Protein AF-A0A8J6L241-F1 (afdb_monomer_lite)

InterPro domains:
  IPR004117 Olfactory receptor, insect [PF02949] (151-393)
  IPR004117 Olfactory receptor, insect [PTHR21137] (136-407)
  IPR027885 Uncharacterised protein family UPF0728 [PF15092] (3-84)

Foldseek 3Di:
DEKEKEFEFEDDPNDTDDDCQLVVQLVVVCVVVVYDYHYHYDHDYQKIWMDDPNDTQDIDGNVLRDGPDHCVPRVNSVVVVVSVVVVVVCVPPPVNPPPPPPDPPPPDDDPPPPCCPVVVPPDPDPCPPPVVVVVVDPADDLVLFDPVLSVVLVVVVVVVVVLLVVLLVLLLVLLVLLLDDDPCVCVQDPQLVCCVPPPVVCSVVSSNVVSNVSNVVSVLLQVLLVVLLVVLSSLLSSLSSLLRLLLCLCVVPPPPDLVVLLVDPVNQVSSVVSLLVSLVSLLSSLVVLVVVLVVSLLSLLVSVVVVVVVVVSLVVVVVVVPDDPSVCSSSVSSCVSNVSSLVSQQVSQASLQVSLVSSLVSLVPDPLVSHYPVSVVSSVVSNVSSVPRDFSDNAPPDGSYVVLVVVVVVVPVVSVVVSVVRSVVCVPDVPVVVVVVVVVVVVVVVVSVVVVVVVVVVVD

Organism: Tenebrio molitor (NCBI:txid7067)

Radius of gyration: 29.9 Å; chains: 1; bounding box: 72×61×90 Å

pLDDT: mean 84.8, std 17.0, range [32.44, 98.5]

Sequence (460 aa):
MSLKICFGPYEAHGAIRHKTQKLHGILTRLAELGYDVELVPTRRLNTLTVHMRDKLIYRCDLRYLQFNIDLDDDPVAQTLVKSVEETRAMFDDDQNVPKFGVHKRVLTTDTHDLLSDDVSLWYEIPGELISNIKNEVEMWTIDSAGEKVHRQIKNQATFMTIFAVVNFLISIVGGCLYLVPLSEDVDTFVAFYLFHNYFPNQEKYLSSIYRTTFLMLGYFMIVHGYQIIYYSEHGRYQSTLLKEHVANLDSCERQTNEEKLFYDDEYQKRIHLRLVFCVKRSVKFVELIERKNREITNLIGVFSICGCLLGIGIVLHLLSGNLTEGYCLRLALLSIGTAAVFSALFWSGQTVEDQSEEIVAALHALNWYNFDKNNKKIYLIMLTNAMQTHRVKFTENYSVNYDLGVQSLAGNPYTQAKFCKSSDRKFFNPLVRMRLSREVDRKRIQTVRKVEMKVSVLKQ

Secondary structure (DSSP, 8-state):
-EEEEEE--EEETTEEE---GGGHHHHHHHHHTT-EEEEEE-SSTTEEEEEETTEEEEEEETTSSPSS--GGG-HHHHHHHHHHHHHHHHHH-GGGS--------------TTSSHHHHTTS----THHHHHHHHH--PPPGGGS-HHHHHHHHHHHHHHHHHHHHHHHHHHHHHHHHHS--TTHHHH-HHHHHHHHH-TTTHHHHHHHHHHHHHHHHHHHHHHHHHHHHHHHHHHHHHHHHHHHHHTSSGGGTTS-HHHHTT-HHHHHHHHHHHHHHHHHHHHHHHHHHHHHHHHHHHHHHHHHHHHHHHHHHHHHHHT----HHHHHHHHHHHHHHHHHHHHHHHHHHHHHHHHHHHHHHHHTS-GGGS-HHHHHHHHHHHHHHTS----BSSSS-BSSHHHHHHHHTT-HHHHHHHHHHHHHHHT-HHHHHHHHHHHHHHHHHHHHHHHHHHHHTT-

Structure (mmCIF, N/CA/C/O backbone):
data_AF-A0A8J6L241-F1
#
_entry.id   AF-A0A8J6L241-F1
#
loop_
_atom_site.group_PDB
_atom_site.id
_atom_site.type_symbol
_atom_site.label_atom_id
_atom_site.label_alt_id
_atom_site.label_comp_id
_atom_site.label_asym_id
_atom_site.label_entity_id
_atom_site.label_seq_id
_atom_site.pdbx_PDB_ins_code
_atom_site.Cartn_x
_atom_site.Cartn_y
_atom_site.Cartn_z
_atom_site.occupancy
_atom_site.B_iso_or_equiv
_atom_site.auth_seq_id
_atom_site.auth_comp_id
_atom_site.auth_asym_id
_atom_site.auth_atom_id
_atom_site.pdbx_PDB_model_num
ATOM 1 N N . MET A 1 1 ? 16.408 2.689 45.309 1.00 91.19 1 MET A N 1
ATOM 2 C CA . MET A 1 1 ? 15.805 2.163 44.053 1.00 91.19 1 MET A CA 1
ATOM 3 C C . MET A 1 1 ? 16.243 3.073 42.914 1.00 91.19 1 MET A C 1
ATOM 5 O O . MET A 1 1 ? 16.246 4.278 43.137 1.00 91.19 1 MET A O 1
ATOM 9 N N . SER A 1 2 ? 16.649 2.547 41.752 1.00 96.50 2 SER A N 1
ATOM 10 C CA . SER A 1 2 ? 17.131 3.393 40.649 1.00 96.50 2 SER A CA 1
ATOM 11 C C . SER A 1 2 ? 15.985 3.920 39.777 1.00 96.50 2 SER A C 1
ATOM 13 O O . SER A 1 2 ? 15.072 3.183 39.388 1.00 96.50 2 SER A O 1
ATOM 15 N N . LEU A 1 3 ? 16.041 5.214 39.474 1.00 98.06 3 LEU A N 1
ATOM 16 C CA . LEU A 1 3 ? 15.156 5.933 38.567 1.00 98.06 3 LEU A CA 1
ATOM 17 C C . LEU A 1 3 ? 15.968 6.493 37.409 1.00 98.06 3 LEU A C 1
ATOM 19 O O . LEU A 1 3 ? 17.068 6.994 37.600 1.00 98.06 3 LEU A O 1
ATOM 23 N N . LYS A 1 4 ? 15.396 6.472 36.207 1.00 98.50 4 LYS A N 1
ATOM 24 C CA . LYS A 1 4 ? 16.006 7.069 35.018 1.00 98.50 4 LYS A CA 1
ATOM 25 C C . LYS A 1 4 ? 15.086 8.150 34.467 1.00 98.50 4 LYS A C 1
ATOM 27 O O . LYS A 1 4 ? 13.997 7.852 33.970 1.00 98.50 4 LYS A O 1
ATOM 32 N N . ILE A 1 5 ? 15.506 9.409 34.554 1.00 98.44 5 ILE A N 1
ATOM 33 C CA . ILE A 1 5 ? 14.767 10.560 34.026 1.00 98.44 5 ILE A CA 1
ATOM 34 C C . ILE A 1 5 ? 15.382 10.971 32.692 1.00 98.44 5 ILE A C 1
ATOM 36 O O . ILE A 1 5 ? 16.465 11.544 32.604 1.00 98.44 5 ILE A O 1
ATOM 40 N N . CYS A 1 6 ? 14.636 10.699 31.634 1.00 98.44 6 CYS A N 1
ATOM 41 C CA . CYS A 1 6 ? 14.967 11.053 30.269 1.00 98.44 6 CYS A CA 1
ATOM 42 C C . CYS A 1 6 ? 14.347 12.422 29.932 1.00 98.44 6 CYS A C 1
ATOM 44 O O . CYS A 1 6 ? 13.118 12.527 29.881 1.00 98.44 6 CYS A O 1
ATOM 46 N N . PHE A 1 7 ? 15.158 13.456 29.674 1.00 98.44 7 PHE A N 1
ATOM 47 C CA . PHE A 1 7 ? 14.679 14.829 29.441 1.00 98.44 7 PHE A CA 1
ATOM 48 C C . PHE A 1 7 ? 15.183 15.440 28.125 1.00 98.44 7 PHE A C 1
ATOM 50 O O . PHE A 1 7 ? 16.309 15.223 27.683 1.00 98.44 7 PHE A O 1
ATOM 57 N N . GLY A 1 8 ? 14.307 16.171 27.449 1.00 97.81 8 GLY A N 1
ATOM 58 C CA . GLY A 1 8 ? 14.539 16.846 26.178 1.00 97.81 8 GLY A CA 1
ATOM 59 C C . GLY A 1 8 ? 15.184 18.224 26.289 1.00 97.81 8 GLY A C 1
ATOM 60 O O . GLY A 1 8 ? 15.138 18.826 27.363 1.00 97.81 8 GLY A O 1
ATOM 61 N N . PRO A 1 9 ? 15.716 18.789 25.187 1.00 97.38 9 PRO A N 1
ATOM 62 C CA . PRO A 1 9 ? 16.034 20.205 25.164 1.00 97.38 9 PRO A CA 1
ATOM 63 C C . PRO A 1 9 ? 14.731 21.014 25.177 1.00 97.38 9 PRO A C 1
ATOM 65 O O . PRO A 1 9 ? 13.731 20.600 24.582 1.00 97.38 9 PRO A O 1
ATOM 68 N N . TYR A 1 10 ? 14.744 22.165 25.839 1.00 96.88 10 TYR A N 1
ATOM 69 C CA . TYR A 1 10 ? 13.638 23.120 25.817 1.00 96.88 10 TYR A CA 1
ATOM 70 C C . TYR A 1 10 ? 14.160 24.530 25.570 1.00 96.88 10 TYR A C 1
ATOM 72 O O . TYR A 1 10 ? 15.344 24.815 25.768 1.00 96.88 10 TYR A O 1
ATOM 80 N N . GLU A 1 11 ? 13.280 25.395 25.080 1.00 94.69 11 GLU A N 1
ATOM 81 C CA . GLU A 1 11 ? 13.611 26.795 24.854 1.00 94.69 11 GLU A CA 1
ATOM 82 C C . GLU A 1 11 ? 13.637 27.546 26.188 1.00 94.69 11 GLU A C 1
ATOM 84 O O . GLU A 1 11 ? 12.656 27.566 26.930 1.00 94.69 11 GLU A O 1
ATOM 89 N N . ALA A 1 12 ? 14.779 28.153 26.500 1.00 89.81 12 ALA A N 1
ATOM 90 C CA . ALA A 1 12 ? 14.940 29.004 27.669 1.00 89.81 12 ALA A CA 1
ATOM 91 C C . ALA A 1 12 ? 15.856 30.172 27.316 1.00 89.81 12 ALA A C 1
ATOM 93 O O . ALA A 1 12 ? 17.047 29.959 27.068 1.00 89.81 12 ALA A O 1
ATOM 94 N N . HIS A 1 13 ? 15.302 31.387 27.334 1.00 89.75 13 HIS A N 1
ATOM 95 C CA . HIS A 1 13 ? 15.968 32.621 26.899 1.00 89.75 13 HIS A CA 1
ATOM 96 C C . HIS A 1 13 ? 16.404 32.577 25.421 1.00 89.75 13 HIS A C 1
ATOM 98 O O . HIS A 1 13 ? 17.554 32.862 25.100 1.00 89.75 13 HIS A O 1
ATOM 104 N N . GLY A 1 14 ? 15.506 32.148 24.524 1.00 91.31 14 GLY A N 1
ATOM 105 C CA . GLY A 1 14 ? 15.745 32.136 23.072 1.00 91.31 14 GLY A CA 1
ATOM 106 C C . GLY A 1 14 ? 16.745 31.083 22.577 1.00 91.31 14 GLY A C 1
ATOM 107 O O . GLY A 1 14 ? 17.085 31.060 21.397 1.00 91.31 14 GLY A O 1
ATOM 108 N N . ALA A 1 15 ? 17.224 30.197 23.455 1.00 91.81 15 ALA A N 1
ATOM 109 C CA . ALA A 1 15 ? 18.113 29.097 23.096 1.00 91.81 15 ALA A CA 1
ATOM 110 C C . ALA A 1 15 ? 17.493 27.744 23.465 1.00 91.81 15 ALA A C 1
ATOM 112 O O . ALA A 1 15 ? 17.058 27.532 24.599 1.00 91.81 15 ALA A O 1
ATOM 113 N N . ILE A 1 16 ? 17.510 26.805 22.515 1.00 94.75 16 ILE A N 1
ATOM 114 C CA . ILE A 1 16 ? 17.081 25.415 22.708 1.00 94.75 16 ILE A CA 1
ATOM 115 C C . ILE A 1 16 ? 18.291 24.594 23.162 1.00 94.75 16 ILE A C 1
ATOM 117 O O . ILE A 1 16 ? 19.183 24.302 22.366 1.00 94.75 16 ILE A O 1
ATOM 121 N N . ARG A 1 17 ? 18.343 24.230 24.448 1.00 96.88 17 ARG A N 1
ATOM 122 C CA . ARG A 1 17 ? 19.419 23.403 25.028 1.00 96.88 17 ARG A CA 1
ATOM 123 C C . ARG A 1 17 ? 18.864 22.469 26.103 1.00 96.88 17 ARG A C 1
ATOM 125 O O . ARG A 1 17 ? 17.788 22.705 26.648 1.00 96.88 17 ARG A O 1
ATOM 132 N N . HIS A 1 18 ? 19.600 21.408 26.420 1.00 97.69 18 HIS A N 1
ATOM 133 C CA . HIS A 1 18 ? 19.334 20.588 27.603 1.00 97.69 18 HIS A CA 1
ATOM 134 C C . HIS A 1 18 ? 19.699 21.382 28.852 1.00 97.69 18 HIS A C 1
ATOM 136 O O . HIS A 1 18 ? 20.865 21.703 29.064 1.00 97.69 18 HIS A O 1
ATOM 142 N N . LYS A 1 19 ? 18.701 21.713 29.667 1.00 96.56 19 LYS A N 1
ATOM 143 C CA . LYS A 1 19 ? 18.886 22.365 30.964 1.00 96.56 19 LYS A CA 1
ATOM 144 C C . LYS A 1 19 ? 18.185 21.531 32.033 1.00 96.56 19 LYS A C 1
ATOM 146 O O . LYS A 1 19 ? 17.141 20.943 31.774 1.00 96.56 19 LYS A O 1
ATOM 151 N N . THR A 1 20 ? 18.760 21.468 33.226 1.00 96.88 20 THR A N 1
ATOM 152 C CA . THR A 1 20 ? 18.222 20.694 34.360 1.00 96.88 20 THR A CA 1
ATOM 153 C C . THR A 1 20 ? 17.491 21.569 35.377 1.00 96.88 20 THR A C 1
ATOM 155 O O . THR A 1 20 ? 16.917 21.055 36.327 1.00 96.88 20 THR A O 1
ATOM 158 N N . GLN A 1 21 ? 17.462 22.888 35.169 1.00 96.25 21 GLN A N 1
ATOM 159 C CA . GLN A 1 21 ? 16.943 23.866 36.132 1.00 96.25 21 GLN A CA 1
ATOM 160 C C . GLN A 1 21 ? 15.467 23.633 36.489 1.00 96.25 21 GLN A C 1
ATOM 162 O O . GLN A 1 21 ? 15.109 23.670 37.658 1.00 96.25 21 GLN A O 1
ATOM 167 N N . LYS A 1 22 ? 14.621 23.298 35.505 1.00 96.69 22 LYS A N 1
ATOM 168 C CA . LYS A 1 22 ? 13.209 22.937 35.743 1.00 96.69 22 LYS A CA 1
ATOM 169 C C . LYS A 1 22 ? 13.013 21.604 36.477 1.00 96.69 22 LYS A C 1
ATOM 171 O O . LYS A 1 22 ? 11.898 21.269 36.844 1.00 96.69 22 LYS A O 1
ATOM 176 N N . LEU A 1 23 ? 14.072 20.810 36.629 1.00 97.31 23 LEU A N 1
ATOM 177 C CA . LEU A 1 23 ? 14.021 19.501 37.280 1.00 97.31 23 LEU A CA 1
ATOM 178 C C . LEU A 1 23 ? 14.513 19.556 38.721 1.00 97.31 23 LEU A C 1
ATOM 180 O O . LEU A 1 23 ? 14.413 18.551 39.410 1.00 97.31 23 LEU A O 1
ATOM 184 N N . HIS A 1 24 ? 15.045 20.694 39.177 1.00 96.44 24 HIS A N 1
ATOM 185 C CA . HIS A 1 24 ? 15.726 20.779 40.463 1.00 96.44 24 HIS A CA 1
ATOM 186 C C . HIS A 1 24 ? 14.821 20.366 41.633 1.00 96.44 24 HIS A C 1
ATOM 188 O O . HIS A 1 24 ? 15.181 19.441 42.353 1.00 96.44 24 HIS A O 1
ATOM 194 N N . GLY A 1 25 ? 13.611 20.932 41.742 1.00 95.44 25 GLY A N 1
ATOM 195 C CA . GLY A 1 25 ? 12.660 20.566 42.803 1.00 95.44 25 GLY A CA 1
ATOM 196 C C . GLY A 1 25 ? 12.265 19.082 42.788 1.00 95.44 25 GLY A C 1
ATOM 197 O O . GLY A 1 25 ? 12.209 18.437 43.832 1.00 95.44 25 GLY A O 1
ATOM 198 N N . ILE A 1 26 ? 12.090 18.498 41.595 1.00 97.62 26 ILE A N 1
ATOM 199 C CA . ILE A 1 26 ? 11.799 17.063 41.436 1.00 97.62 26 ILE A CA 1
ATOM 200 C C . ILE A 1 26 ? 12.984 16.209 41.903 1.00 97.62 26 ILE A C 1
ATOM 202 O O . ILE A 1 26 ? 12.792 15.215 42.598 1.00 97.62 26 ILE A O 1
ATOM 206 N N . LEU A 1 27 ? 14.208 16.575 41.512 1.00 97.69 27 LEU A N 1
ATOM 207 C CA . LEU A 1 27 ? 15.419 15.824 41.844 1.00 97.69 27 LEU A CA 1
ATOM 208 C C . LEU A 1 27 ? 15.705 15.846 43.344 1.00 97.69 27 LEU A C 1
ATOM 210 O O . LEU A 1 27 ? 15.994 14.794 43.906 1.00 97.69 27 LEU A O 1
ATOM 214 N N . THR A 1 28 ? 15.568 17.009 43.984 1.00 96.81 28 THR A N 1
ATOM 215 C CA . THR A 1 28 ? 15.724 17.153 45.436 1.00 96.81 28 THR A CA 1
ATOM 216 C C . THR A 1 28 ? 14.724 16.266 46.169 1.00 96.81 28 THR A C 1
ATOM 218 O O . THR A 1 28 ? 15.128 15.448 46.993 1.00 96.81 28 THR A O 1
ATOM 221 N N . ARG A 1 29 ? 13.438 16.312 45.789 1.00 97.38 29 ARG A N 1
ATOM 222 C CA . ARG A 1 29 ? 12.421 15.475 46.437 1.00 97.38 29 ARG A CA 1
ATOM 223 C C . ARG A 1 29 ? 12.661 13.980 46.243 1.00 97.38 29 ARG A C 1
ATOM 225 O O . ARG A 1 29 ? 12.509 13.200 47.177 1.00 97.38 29 ARG A O 1
ATOM 232 N N . LEU A 1 30 ? 13.025 13.551 45.036 1.00 97.62 30 LEU A N 1
ATOM 233 C CA . LEU A 1 30 ? 13.308 12.137 44.776 1.00 97.62 30 LEU A CA 1
ATOM 234 C C . LEU A 1 30 ? 14.546 11.654 45.548 1.00 97.62 30 LEU A C 1
ATOM 236 O O . LEU A 1 30 ? 14.555 10.517 46.019 1.00 97.62 30 LEU A O 1
ATOM 240 N N . ALA A 1 31 ? 15.553 12.508 45.726 1.00 97.50 31 ALA A N 1
ATOM 241 C CA . ALA A 1 31 ? 16.709 12.197 46.559 1.00 97.50 31 ALA A CA 1
ATOM 242 C C . ALA A 1 31 ? 16.323 12.058 48.045 1.00 97.50 31 ALA A C 1
ATOM 244 O O . ALA A 1 31 ? 16.724 11.084 48.680 1.00 97.50 31 ALA A O 1
ATOM 245 N N . GLU A 1 32 ? 15.483 12.954 48.579 1.00 97.50 32 GLU A N 1
ATOM 246 C CA . GLU A 1 32 ? 14.946 12.862 49.952 1.00 97.50 32 GLU A CA 1
ATOM 247 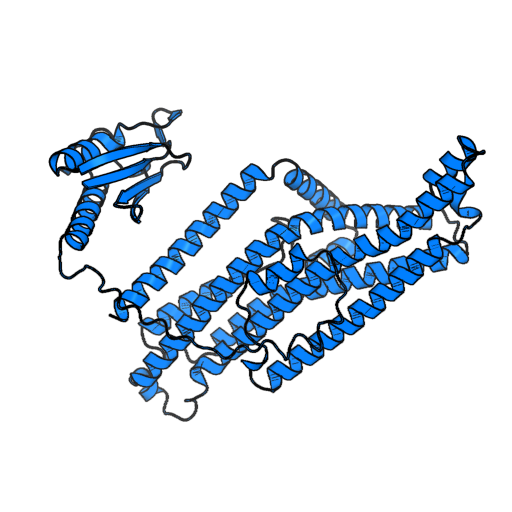C C . GLU A 1 32 ? 14.164 11.563 50.197 1.00 97.50 32 GLU A C 1
ATOM 249 O O . GLU A 1 32 ? 14.242 10.977 51.274 1.00 97.50 32 GLU A O 1
ATOM 254 N N . LEU A 1 33 ? 13.444 11.076 49.182 1.00 96.94 33 LEU A N 1
ATOM 255 C CA . LEU A 1 33 ? 12.702 9.811 49.230 1.00 96.94 33 LEU A CA 1
ATOM 256 C C . LEU A 1 33 ? 13.594 8.558 49.066 1.00 96.94 33 LEU A C 1
ATOM 258 O O . LEU A 1 33 ? 13.085 7.429 49.079 1.00 96.94 33 LEU A O 1
ATOM 262 N N . GLY A 1 34 ? 14.912 8.731 48.909 1.00 97.38 34 GLY A N 1
ATOM 263 C CA . GLY A 1 34 ? 15.895 7.648 48.810 1.00 97.38 34 GLY A CA 1
ATOM 264 C C . GLY A 1 34 ? 16.018 7.012 47.419 1.00 97.38 34 GLY A C 1
ATOM 265 O O . GLY A 1 34 ? 16.435 5.851 47.298 1.00 97.38 34 GLY A O 1
ATOM 266 N N . TYR A 1 35 ? 15.629 7.723 46.356 1.00 97.81 35 TYR A N 1
ATOM 267 C CA . TYR A 1 35 ? 15.855 7.266 44.984 1.00 97.81 35 TYR A CA 1
ATOM 268 C C . TYR A 1 35 ? 17.233 7.688 44.473 1.00 97.81 35 TYR A C 1
ATOM 270 O O . TYR A 1 35 ? 17.673 8.815 44.679 1.00 97.81 35 TYR A O 1
ATOM 278 N N . ASP A 1 36 ? 17.876 6.785 43.736 1.00 97.69 36 ASP A N 1
ATOM 279 C CA . ASP A 1 36 ? 19.071 7.096 42.952 1.00 97.69 36 ASP A CA 1
ATOM 280 C C . ASP A 1 36 ? 18.628 7.469 41.532 1.00 97.69 36 ASP A C 1
ATOM 282 O O . ASP A 1 36 ? 17.994 6.654 40.855 1.00 97.69 36 ASP A O 1
ATOM 286 N N . VAL A 1 37 ? 18.864 8.714 41.107 1.00 98.19 37 VAL A N 1
ATOM 287 C CA . VAL A 1 37 ? 18.280 9.273 39.878 1.00 98.19 37 VAL A CA 1
ATOM 288 C C . VAL A 1 37 ? 19.343 9.488 38.801 1.00 98.19 37 VAL A C 1
ATOM 290 O O . VAL A 1 37 ? 20.166 10.397 38.880 1.00 98.19 37 VAL A O 1
ATOM 293 N N . GLU A 1 38 ? 19.255 8.719 37.718 1.00 98.12 38 GLU A N 1
ATOM 294 C CA . GLU A 1 38 ? 20.059 8.892 36.511 1.00 98.12 38 GLU A CA 1
ATOM 295 C C . GLU A 1 38 ? 19.367 9.865 35.540 1.00 98.12 38 GLU A C 1
ATOM 297 O O . GLU A 1 38 ? 18.279 9.597 35.016 1.00 98.12 38 GLU A O 1
ATOM 302 N N . LEU A 1 39 ? 20.011 10.996 35.254 1.00 98.38 39 LEU A N 1
ATOM 303 C CA . LEU A 1 39 ? 19.553 11.961 34.254 1.00 98.38 39 LEU A CA 1
ATOM 304 C C . LEU A 1 39 ? 20.104 11.614 32.867 1.00 98.38 39 LEU A C 1
ATOM 306 O O . LEU A 1 39 ? 21.314 11.630 32.652 1.00 98.38 39 LEU A O 1
ATOM 310 N N . VAL A 1 40 ? 19.222 11.392 31.890 1.00 98.19 40 VAL A N 1
ATOM 311 C CA . VAL A 1 40 ? 19.616 11.070 30.510 1.00 98.19 40 VAL A CA 1
ATOM 312 C C . VAL A 1 40 ? 19.068 12.100 29.517 1.00 98.19 40 VAL A C 1
ATOM 314 O O . VAL A 1 40 ? 17.853 12.186 29.313 1.00 98.19 40 VAL A O 1
ATOM 317 N N . PRO A 1 41 ? 19.927 12.891 28.848 1.00 98.00 41 PRO A N 1
ATOM 318 C CA . PRO A 1 41 ? 19.474 13.843 27.843 1.00 98.00 41 PRO A CA 1
ATOM 319 C C . PRO A 1 41 ? 18.955 13.113 26.595 1.00 98.00 41 PRO A C 1
ATOM 321 O O . PRO A 1 41 ? 19.576 12.190 26.070 1.00 98.00 41 PRO A O 1
ATOM 324 N N . THR A 1 42 ? 17.814 13.553 26.066 1.00 97.25 42 THR A N 1
ATOM 325 C CA . THR A 1 42 ? 17.179 12.985 24.866 1.00 97.25 42 THR A CA 1
ATOM 326 C C . THR A 1 42 ? 17.017 14.042 23.787 1.00 97.25 42 THR A C 1
ATOM 328 O O . THR A 1 42 ? 16.883 15.218 24.083 1.00 97.25 42 THR A O 1
ATOM 331 N N . ARG A 1 43 ? 16.950 13.665 22.509 1.00 94.69 43 ARG A N 1
ATOM 332 C CA . ARG A 1 43 ? 16.761 14.639 21.413 1.00 94.69 43 ARG A CA 1
ATOM 333 C C . ARG A 1 43 ? 15.312 15.135 21.252 1.00 94.69 43 ARG A C 1
ATOM 335 O O . ARG A 1 43 ? 15.030 15.875 20.316 1.00 94.69 43 ARG A O 1
ATOM 342 N N . ARG A 1 44 ? 14.379 14.709 22.113 1.00 89.81 44 ARG A N 1
ATOM 343 C CA . ARG A 1 44 ? 12.943 15.007 21.987 1.00 89.81 44 ARG A CA 1
ATOM 344 C C . ARG A 1 44 ? 12.606 16.340 22.637 1.00 89.81 44 ARG A C 1
ATOM 346 O O . ARG A 1 44 ? 12.621 16.426 23.855 1.00 89.81 44 ARG A O 1
ATOM 353 N N . LEU A 1 45 ? 12.279 17.353 21.839 1.00 95.88 45 LEU A N 1
ATOM 354 C CA . LEU A 1 45 ? 11.959 18.696 22.332 1.00 95.88 45 LEU A CA 1
ATOM 355 C C . LEU A 1 45 ? 10.859 18.680 23.399 1.00 95.88 45 LEU A C 1
ATOM 357 O O . LEU A 1 45 ? 9.853 17.978 23.257 1.00 95.88 45 LEU A O 1
ATOM 361 N N . ASN A 1 46 ? 11.076 19.465 24.455 1.00 96.94 46 ASN A N 1
ATOM 362 C CA . ASN A 1 46 ? 10.135 19.712 25.544 1.00 96.94 46 ASN A CA 1
ATOM 363 C C . ASN A 1 46 ? 9.544 18.443 26.183 1.00 96.94 46 ASN A C 1
ATOM 365 O O . ASN A 1 46 ? 8.443 18.483 26.709 1.00 96.94 46 ASN A O 1
ATOM 369 N N . THR A 1 47 ? 10.220 17.295 26.127 1.00 97.44 47 THR A N 1
ATOM 370 C CA . THR A 1 47 ? 9.675 16.037 26.658 1.00 97.44 47 THR A CA 1
ATOM 371 C C . THR A 1 47 ? 10.427 15.612 27.907 1.00 97.44 47 THR A C 1
ATOM 373 O O . THR A 1 47 ? 11.654 15.569 27.890 1.00 97.44 47 THR A O 1
ATOM 376 N N . LEU A 1 48 ? 9.701 15.219 28.951 1.00 98.38 48 LEU A N 1
ATOM 377 C CA . LEU A 1 48 ? 10.252 14.521 30.107 1.00 98.38 48 LEU A CA 1
ATOM 378 C C . LEU A 1 48 ? 9.568 13.168 30.279 1.00 98.38 48 LEU A C 1
ATOM 380 O O . LEU A 1 48 ? 8.348 13.048 30.162 1.00 98.38 48 LEU A O 1
ATOM 384 N N . THR A 1 49 ? 10.367 12.141 30.539 1.00 98.19 49 THR A N 1
ATOM 385 C CA . THR A 1 49 ? 9.918 10.768 30.783 1.00 98.19 49 THR A CA 1
ATOM 386 C C . THR A 1 49 ? 10.668 10.190 31.971 1.00 98.19 49 THR A C 1
ATOM 388 O O . THR A 1 49 ? 11.890 10.292 32.018 1.00 98.19 49 THR A O 1
ATOM 391 N N . VAL A 1 50 ? 9.947 9.572 32.903 1.00 98.25 50 VAL A N 1
ATOM 392 C CA . VAL A 1 50 ? 10.515 8.925 34.092 1.00 98.25 50 VAL A CA 1
ATOM 393 C C . VAL A 1 50 ? 10.349 7.420 33.951 1.00 98.25 50 VAL A C 1
ATOM 395 O O . VAL A 1 50 ? 9.251 6.940 33.651 1.00 98.25 50 VAL A O 1
ATOM 398 N N . HIS A 1 51 ? 11.438 6.686 34.149 1.00 97.75 51 HIS A N 1
ATOM 399 C CA . HIS A 1 51 ? 11.477 5.233 34.101 1.00 97.75 51 HIS A CA 1
ATOM 400 C C . HIS A 1 51 ? 11.904 4.656 35.450 1.00 97.75 51 HIS A C 1
ATOM 402 O O . HIS A 1 51 ? 12.826 5.165 36.085 1.00 97.75 51 HIS A O 1
ATOM 408 N N . MET A 1 52 ? 11.266 3.558 35.844 1.00 96.88 52 MET A N 1
ATOM 409 C CA . MET A 1 52 ? 11.607 2.764 37.022 1.00 96.88 52 MET A CA 1
ATOM 410 C C . MET A 1 52 ? 11.700 1.301 36.582 1.00 96.88 52 MET A C 1
ATOM 412 O O . MET A 1 52 ? 10.741 0.780 36.009 1.00 96.88 52 MET A O 1
ATOM 416 N N . ARG A 1 53 ? 12.857 0.651 36.790 1.00 94.25 53 ARG A N 1
ATOM 417 C CA . ARG A 1 53 ? 13.131 -0.724 36.305 1.00 94.25 53 ARG A CA 1
ATOM 418 C C . ARG A 1 53 ? 12.772 -0.907 34.815 1.00 94.25 53 ARG A C 1
ATOM 420 O O . ARG A 1 53 ? 11.983 -1.779 34.456 1.00 94.25 53 ARG A O 1
ATOM 427 N N . ASP A 1 54 ? 13.259 0.003 33.969 1.00 91.38 54 ASP A N 1
ATOM 428 C CA . ASP A 1 54 ? 13.007 0.080 32.516 1.00 91.38 54 ASP A CA 1
ATOM 429 C C . ASP A 1 54 ? 11.545 0.284 32.068 1.00 91.38 54 ASP A C 1
ATOM 431 O O . ASP A 1 54 ? 11.272 0.460 30.876 1.00 91.38 54 ASP A O 1
ATOM 435 N N . LYS A 1 55 ? 10.586 0.370 32.995 1.00 90.19 55 LYS A N 1
ATOM 436 C CA . LYS A 1 55 ? 9.186 0.688 32.688 1.00 90.19 55 LYS A CA 1
ATOM 437 C C . LYS A 1 55 ? 8.954 2.194 32.746 1.00 90.19 55 LYS A C 1
ATOM 439 O O . LYS A 1 55 ? 9.364 2.858 33.692 1.00 90.19 55 LYS A O 1
ATOM 444 N N . LEU A 1 56 ? 8.288 2.739 31.726 1.00 95.25 56 LEU A N 1
ATOM 445 C CA . LEU A 1 56 ? 7.868 4.143 31.692 1.00 95.25 56 LEU A CA 1
ATOM 446 C C . LEU A 1 56 ? 6.716 4.350 32.681 1.00 95.25 56 LEU A C 1
ATOM 448 O O . LEU A 1 56 ? 5.629 3.824 32.446 1.00 95.25 56 LEU A O 1
ATOM 452 N N . ILE A 1 57 ? 6.944 5.142 33.727 1.00 96.88 57 ILE A N 1
ATOM 453 C CA . ILE A 1 57 ? 5.945 5.408 34.773 1.00 96.88 57 ILE A CA 1
ATOM 454 C C . ILE A 1 57 ? 5.256 6.762 34.591 1.00 96.88 57 ILE A C 1
ATOM 456 O O . ILE A 1 57 ? 4.061 6.886 34.831 1.00 96.88 57 ILE A O 1
ATOM 460 N N . TYR A 1 58 ? 5.975 7.768 34.085 1.00 97.94 58 TYR A N 1
ATOM 461 C CA . TYR A 1 58 ? 5.431 9.113 33.918 1.00 97.94 58 TYR A CA 1
ATOM 462 C C . TYR A 1 58 ? 5.975 9.802 32.668 1.00 97.94 58 TYR A C 1
ATOM 464 O O . TYR A 1 58 ? 7.116 9.576 32.253 1.00 97.94 58 TYR A O 1
ATOM 472 N N . ARG A 1 59 ? 5.152 10.659 32.053 1.00 97.38 59 ARG A N 1
ATOM 473 C CA . ARG A 1 59 ? 5.532 11.486 30.903 1.00 97.38 59 ARG A CA 1
ATOM 474 C C . ARG A 1 59 ? 4.810 12.826 30.947 1.00 97.38 59 ARG A C 1
ATOM 476 O O . ARG A 1 59 ? 3.584 12.844 30.970 1.00 97.38 59 ARG A O 1
ATOM 483 N N . CYS A 1 60 ? 5.555 13.919 30.821 1.00 97.94 60 CYS A N 1
ATOM 484 C CA . CYS A 1 60 ? 4.998 15.263 30.686 1.00 97.94 60 CYS A CA 1
ATOM 485 C C . CYS A 1 60 ? 5.768 16.111 29.660 1.00 97.94 60 CYS A C 1
ATOM 487 O O . CYS A 1 60 ? 6.801 15.699 29.120 1.00 97.94 60 CYS A O 1
ATOM 489 N N . ASP A 1 61 ? 5.216 17.287 29.360 1.00 97.62 61 ASP A N 1
ATOM 490 C CA . ASP A 1 61 ? 5.884 18.325 28.578 1.00 97.62 61 ASP A CA 1
ATOM 491 C C . ASP A 1 61 ? 6.635 19.273 29.533 1.00 97.62 61 ASP A C 1
ATOM 493 O O . ASP A 1 61 ? 6.050 19.794 30.482 1.00 97.62 61 ASP A O 1
ATOM 497 N N . LEU A 1 62 ? 7.928 19.502 29.284 1.00 97.50 62 LEU A N 1
ATOM 498 C CA . LEU A 1 62 ? 8.810 20.352 30.101 1.00 97.50 62 LEU A CA 1
ATOM 499 C C . LEU A 1 62 ? 8.351 21.818 30.158 1.00 97.50 62 LEU A C 1
ATOM 501 O O . LEU A 1 62 ? 8.799 22.574 31.022 1.00 97.50 62 LEU A O 1
ATOM 505 N N . ARG A 1 63 ? 7.483 22.260 29.242 1.00 95.94 63 ARG A N 1
ATOM 506 C CA . ARG A 1 63 ? 6.908 23.611 29.284 1.00 95.94 63 ARG A CA 1
ATOM 507 C C . ARG A 1 63 ? 5.943 23.793 30.447 1.00 95.94 63 ARG A C 1
ATOM 509 O O . ARG A 1 63 ? 5.824 24.917 30.916 1.00 95.94 63 ARG A O 1
ATOM 516 N N . TYR A 1 64 ? 5.320 22.715 30.920 1.00 97.25 64 TYR A N 1
ATOM 517 C CA . TYR A 1 64 ? 4.385 22.769 32.041 1.00 97.25 64 TYR A CA 1
ATOM 518 C C . TYR A 1 64 ? 5.064 22.732 33.411 1.00 97.25 64 TYR A C 1
ATOM 520 O O . TYR A 1 64 ? 4.416 23.072 34.390 1.00 97.25 64 TYR A O 1
ATOM 528 N N . LEU A 1 65 ? 6.349 22.367 33.477 1.00 97.31 65 LEU A N 1
ATOM 529 C CA . LEU A 1 65 ? 7.137 22.533 34.697 1.00 97.31 65 LEU A CA 1
ATOM 530 C C . LEU A 1 65 ? 7.502 24.001 34.881 1.00 97.31 65 LEU A C 1
ATOM 532 O O . LEU A 1 65 ? 7.988 24.655 33.943 1.00 97.31 65 LEU A O 1
ATOM 536 N N . GLN A 1 66 ? 7.287 24.505 36.085 1.00 96.06 66 GLN A N 1
ATOM 537 C CA . GLN A 1 66 ? 7.618 25.868 36.445 1.00 96.06 66 GLN A CA 1
ATOM 538 C C . GLN A 1 66 ? 9.120 25.994 36.741 1.00 96.06 66 GLN A C 1
ATOM 540 O O . GLN A 1 66 ? 9.815 25.030 37.058 1.00 96.06 66 GLN A O 1
ATOM 545 N N . PHE A 1 67 ? 9.678 27.178 36.494 1.00 94.19 67 PHE A N 1
ATOM 546 C CA . PHE A 1 67 ? 11.114 27.408 36.633 1.00 94.19 67 PHE A CA 1
ATOM 547 C C . PHE A 1 67 ? 11.425 27.916 38.037 1.00 94.19 67 PHE A C 1
ATOM 549 O O . PHE A 1 67 ? 10.901 28.958 38.413 1.00 94.19 67 PHE A O 1
ATOM 556 N N . ASN A 1 68 ? 12.331 27.235 38.746 1.00 88.75 68 ASN A N 1
ATOM 557 C CA . ASN A 1 68 ? 12.824 27.660 40.060 1.00 88.75 68 ASN A CA 1
ATOM 558 C C . ASN A 1 68 ? 11.707 27.852 41.102 1.00 88.75 68 ASN A C 1
ATOM 560 O O . ASN A 1 68 ? 11.717 28.821 41.855 1.00 88.75 68 ASN A O 1
ATOM 564 N N . ILE A 1 69 ? 10.735 26.945 41.080 1.00 92.44 69 ILE A N 1
ATOM 565 C CA . ILE A 1 69 ? 9.623 26.891 42.022 1.00 92.44 69 ILE A CA 1
ATOM 566 C C . ILE A 1 69 ? 9.750 25.591 42.816 1.00 92.44 69 ILE A C 1
ATOM 568 O O . ILE A 1 69 ? 10.192 24.572 42.270 1.00 92.44 69 ILE A O 1
ATOM 572 N N . ASP A 1 70 ? 9.440 25.663 44.109 1.00 92.88 70 ASP A N 1
ATOM 573 C CA . ASP A 1 70 ? 9.480 24.512 45.002 1.00 92.88 70 ASP A CA 1
ATOM 574 C C . ASP A 1 70 ? 8.429 23.475 44.591 1.00 92.88 70 ASP A C 1
ATOM 576 O O . ASP A 1 70 ? 7.423 23.781 43.948 1.00 92.88 70 ASP A O 1
ATOM 580 N N . LEU A 1 71 ? 8.670 22.209 44.937 1.00 95.31 71 LEU A N 1
ATOM 581 C CA . LEU A 1 71 ? 7.781 21.111 44.546 1.00 95.31 71 LEU A CA 1
ATOM 582 C C . LEU A 1 71 ? 6.334 21.347 45.013 1.00 95.31 71 LEU A C 1
ATOM 584 O O . LEU A 1 71 ? 5.395 20.981 44.308 1.00 95.31 71 LEU A O 1
ATOM 588 N N . ASP A 1 72 ? 6.159 21.967 46.178 1.00 95.44 72 ASP A N 1
ATOM 589 C CA . ASP A 1 72 ? 4.853 22.215 46.795 1.00 95.44 72 ASP A CA 1
ATOM 590 C C . ASP A 1 72 ? 3.993 23.224 46.012 1.00 95.44 72 ASP A C 1
ATOM 592 O O . ASP A 1 72 ? 2.769 23.226 46.147 1.00 95.44 72 ASP A O 1
ATOM 596 N N . ASP A 1 73 ? 4.605 23.987 45.107 1.00 96.62 73 ASP A N 1
ATOM 597 C CA . ASP A 1 73 ? 3.936 24.999 44.288 1.00 96.62 73 ASP A CA 1
ATOM 598 C C . ASP A 1 73 ? 3.797 24.588 42.804 1.00 96.62 73 ASP A C 1
ATOM 600 O O . ASP A 1 73 ? 3.031 25.203 42.056 1.00 96.62 73 ASP A O 1
ATOM 604 N N . ASP A 1 74 ? 4.489 23.532 42.347 1.00 97.44 74 ASP A N 1
ATOM 605 C CA . ASP A 1 74 ? 4.387 23.019 40.970 1.00 97.44 74 ASP A CA 1
ATOM 606 C C . ASP A 1 74 ? 3.486 21.761 40.891 1.00 97.44 74 ASP A C 1
ATOM 608 O O . ASP A 1 74 ? 3.932 20.641 41.176 1.00 97.44 74 ASP A O 1
ATOM 612 N N . PRO A 1 75 ? 2.229 21.876 40.411 1.00 97.12 75 PRO A N 1
ATOM 613 C CA . PRO A 1 75 ? 1.288 20.752 40.375 1.00 97.12 75 PRO A CA 1
ATOM 614 C C . PRO A 1 75 ? 1.730 19.620 39.433 1.00 97.12 75 PRO A C 1
ATOM 616 O O . PRO A 1 75 ? 1.367 18.453 39.625 1.00 97.12 75 PRO A O 1
ATOM 619 N N . VAL A 1 76 ? 2.522 19.928 38.401 1.00 97.00 76 VAL A N 1
ATOM 620 C CA . VAL A 1 76 ? 3.035 18.925 37.459 1.00 97.00 76 VAL A CA 1
ATOM 621 C C . VAL A 1 76 ? 4.164 18.134 38.104 1.00 97.00 76 VAL A C 1
ATOM 623 O O . VAL A 1 76 ? 4.246 16.917 37.902 1.00 97.00 76 VAL A O 1
ATOM 626 N N . ALA A 1 77 ? 5.003 18.805 38.894 1.00 97.94 77 ALA A N 1
ATOM 627 C CA . ALA A 1 77 ? 6.052 18.170 39.677 1.00 97.94 77 ALA A CA 1
ATOM 628 C C . ALA A 1 77 ? 5.469 17.273 40.784 1.00 97.94 77 ALA A C 1
ATOM 630 O O . ALA A 1 77 ? 5.898 16.125 40.916 1.00 97.94 77 ALA A O 1
ATOM 631 N N . GLN A 1 78 ? 4.426 17.724 41.489 1.00 97.88 78 GLN A N 1
ATOM 632 C CA . GLN A 1 78 ? 3.702 16.904 42.473 1.00 97.88 78 GLN A CA 1
ATOM 633 C C . GLN A 1 78 ? 3.104 15.645 41.847 1.00 97.88 78 GLN A C 1
ATOM 635 O O . GLN A 1 78 ? 3.289 14.541 42.355 1.00 97.88 78 GLN A O 1
ATOM 640 N N . THR A 1 79 ? 2.422 15.793 40.707 1.00 97.50 79 THR A N 1
ATOM 641 C CA . THR A 1 79 ? 1.811 14.657 39.997 1.00 97.50 79 THR A CA 1
ATOM 642 C C . THR A 1 79 ? 2.868 13.637 39.570 1.00 97.50 79 THR A C 1
ATOM 644 O O . THR A 1 79 ? 2.637 12.426 39.641 1.00 97.50 79 THR A O 1
ATOM 647 N N . LEU A 1 80 ? 4.042 14.116 39.148 1.00 98.19 80 LEU A N 1
ATOM 648 C CA . LEU A 1 80 ? 5.174 13.265 38.803 1.00 98.19 80 LEU A CA 1
ATOM 649 C C . LEU A 1 80 ? 5.645 12.470 40.020 1.00 98.19 80 LEU A C 1
ATOM 651 O O . LEU A 1 80 ? 5.688 11.246 39.931 1.00 98.19 80 LEU A O 1
ATOM 655 N N . VAL A 1 81 ? 5.967 13.134 41.137 1.00 98.12 81 VAL A N 1
ATOM 656 C CA . VAL A 1 81 ? 6.465 12.472 42.359 1.00 98.12 81 VAL A CA 1
ATOM 657 C C . VAL A 1 81 ? 5.438 11.476 42.894 1.00 98.12 81 VAL A C 1
ATOM 659 O O . VAL A 1 81 ? 5.787 10.323 43.140 1.00 98.12 81 VAL A O 1
ATOM 662 N N . LYS A 1 82 ? 4.160 11.861 42.935 1.00 97.75 82 LYS A N 1
ATOM 663 C CA . LYS A 1 82 ? 3.061 10.975 43.330 1.00 97.75 82 LYS A CA 1
ATOM 664 C C . LYS A 1 82 ? 2.998 9.710 42.467 1.00 97.75 82 LYS A C 1
ATOM 666 O O . LYS A 1 82 ? 2.875 8.610 42.994 1.00 97.75 82 LYS A O 1
ATOM 671 N N . SER A 1 83 ? 3.160 9.842 41.147 1.00 97.69 83 SER A N 1
ATOM 672 C CA . SER A 1 83 ? 3.187 8.687 40.232 1.00 97.69 83 SER A CA 1
ATOM 673 C C . SER A 1 83 ? 4.366 7.746 40.517 1.00 97.69 83 SER A C 1
ATOM 675 O O . SER A 1 83 ? 4.247 6.531 40.341 1.00 97.69 83 SER A O 1
ATOM 677 N N . VAL A 1 84 ? 5.514 8.286 40.949 1.00 97.81 84 VAL A N 1
ATOM 678 C CA . VAL A 1 84 ? 6.678 7.485 41.364 1.00 97.81 84 VAL A CA 1
ATOM 679 C C . VAL A 1 84 ? 6.368 6.699 42.636 1.00 97.81 84 VAL A C 1
ATOM 681 O O . VAL A 1 84 ? 6.627 5.497 42.673 1.00 97.81 84 VAL A O 1
ATOM 684 N N . GLU A 1 85 ? 5.792 7.343 43.650 1.00 97.38 85 GLU A N 1
ATOM 685 C CA . GLU A 1 85 ? 5.445 6.706 44.927 1.00 97.38 85 GLU A CA 1
ATOM 686 C C . GLU A 1 85 ? 4.355 5.640 44.773 1.00 97.38 85 GLU A C 1
ATOM 688 O O . GLU A 1 85 ? 4.521 4.531 45.278 1.00 97.38 85 GLU A O 1
ATOM 693 N N . GLU A 1 86 ? 3.295 5.920 44.007 1.00 95.44 86 GLU A N 1
ATOM 694 C CA . GLU A 1 86 ? 2.246 4.939 43.691 1.00 95.44 86 GLU A CA 1
ATOM 695 C C . GLU A 1 86 ? 2.835 3.706 42.991 1.00 95.44 86 GLU A C 1
ATOM 697 O O . GLU A 1 86 ? 2.519 2.569 43.339 1.00 95.44 86 GLU A O 1
ATOM 702 N N . THR A 1 87 ? 3.752 3.914 42.039 1.00 95.25 87 THR A N 1
ATOM 703 C CA . THR A 1 87 ? 4.418 2.804 41.341 1.00 95.25 87 THR A CA 1
ATOM 704 C C . THR A 1 87 ? 5.352 2.028 42.275 1.00 95.25 87 THR A C 1
ATOM 706 O O . THR A 1 87 ? 5.433 0.806 42.174 1.00 95.25 87 THR A O 1
ATOM 709 N N . ARG A 1 88 ? 6.042 2.702 43.203 1.00 94.75 88 ARG A N 1
ATOM 710 C CA . ARG A 1 88 ? 6.861 2.036 44.224 1.00 94.75 88 ARG A CA 1
ATOM 711 C C . ARG A 1 88 ? 6.006 1.172 45.146 1.00 94.75 88 ARG A C 1
ATOM 713 O O . ARG A 1 88 ? 6.357 0.017 45.350 1.00 94.75 88 ARG A O 1
ATOM 720 N N . ALA A 1 89 ? 4.873 1.682 45.627 1.00 94.12 89 ALA A N 1
ATOM 721 C CA . ALA A 1 89 ? 3.959 0.918 46.473 1.00 94.12 89 ALA A CA 1
ATOM 722 C C . ALA A 1 89 ? 3.475 -0.369 45.778 1.00 94.12 89 ALA A C 1
ATOM 724 O O . ALA A 1 89 ? 3.421 -1.422 46.403 1.00 94.12 89 ALA A O 1
ATOM 725 N N . MET A 1 90 ? 3.224 -0.321 44.462 1.00 88.12 90 MET A N 1
ATOM 726 C CA . MET A 1 90 ? 2.891 -1.518 43.675 1.00 88.12 90 MET A CA 1
ATOM 727 C C . MET A 1 90 ? 4.030 -2.548 43.596 1.00 88.12 90 MET A C 1
ATOM 729 O O . MET A 1 90 ? 3.761 -3.723 43.360 1.00 88.12 90 MET A O 1
ATOM 733 N N . PHE A 1 91 ? 5.290 -2.123 43.734 1.00 86.12 91 PHE A N 1
ATOM 734 C CA . PHE A 1 91 ? 6.456 -3.013 43.718 1.00 86.12 91 PHE A CA 1
ATOM 735 C C . PHE A 1 91 ? 6.848 -3.548 45.096 1.00 86.12 91 PHE A C 1
ATOM 737 O O . PHE A 1 91 ? 7.492 -4.595 45.137 1.00 86.12 91 PHE A O 1
ATOM 744 N N . ASP A 1 92 ? 6.512 -2.826 46.166 1.00 85.69 92 ASP A N 1
ATOM 745 C CA . ASP A 1 92 ? 6.824 -3.197 47.551 1.00 85.69 92 ASP A CA 1
ATOM 746 C C . ASP A 1 92 ? 5.728 -4.094 48.172 1.00 85.69 92 ASP A C 1
ATOM 748 O O . ASP A 1 92 ? 5.972 -4.744 49.184 1.00 85.69 92 ASP A O 1
ATOM 752 N N . ASP A 1 93 ? 4.534 -4.171 47.572 1.00 85.38 93 ASP A N 1
ATOM 753 C CA . ASP A 1 93 ? 3.496 -5.123 47.981 1.00 85.38 93 ASP A CA 1
ATOM 754 C C . ASP A 1 93 ? 3.871 -6.551 47.541 1.00 85.38 93 ASP A C 1
ATOM 756 O O . ASP A 1 93 ? 3.767 -6.909 46.363 1.00 85.38 93 ASP A O 1
ATOM 760 N N . ASP A 1 94 ? 4.303 -7.377 48.499 1.00 63.41 94 ASP A N 1
ATOM 761 C CA . ASP A 1 94 ? 4.678 -8.785 48.304 1.00 63.41 94 ASP A CA 1
ATOM 762 C C . ASP A 1 94 ? 3.567 -9.625 47.635 1.00 63.41 94 ASP A C 1
ATOM 764 O O . ASP A 1 94 ? 3.846 -10.679 47.052 1.00 63.41 94 ASP A O 1
ATOM 768 N N . GLN A 1 95 ? 2.306 -9.166 47.652 1.00 59.81 95 GLN A N 1
ATOM 769 C CA . GLN A 1 95 ? 1.205 -9.827 46.942 1.00 59.81 95 GLN A CA 1
ATOM 770 C C . GLN A 1 95 ? 1.197 -9.574 45.424 1.00 59.81 95 GLN A C 1
ATOM 772 O O . GLN A 1 95 ? 0.553 -10.325 44.688 1.00 59.81 95 GLN A O 1
ATOM 777 N N . ASN A 1 96 ? 1.942 -8.580 44.930 1.00 55.47 96 ASN A N 1
ATOM 778 C CA . ASN A 1 96 ? 2.008 -8.204 43.513 1.00 55.47 96 ASN A CA 1
ATOM 779 C C . ASN A 1 96 ? 3.199 -8.800 42.752 1.00 55.47 96 ASN A C 1
ATOM 781 O O . ASN A 1 96 ? 3.425 -8.450 41.589 1.00 55.47 96 ASN A O 1
ATOM 785 N N . VAL A 1 97 ? 3.935 -9.750 43.341 1.00 46.97 97 VAL A N 1
ATOM 786 C CA . VAL A 1 97 ? 4.825 -10.615 42.557 1.00 46.97 97 VAL A CA 1
ATOM 787 C C . VAL A 1 97 ? 3.935 -11.509 41.690 1.00 46.97 97 VAL A C 1
ATOM 789 O O . VAL A 1 97 ? 3.241 -12.378 42.227 1.00 46.97 97 VAL A O 1
ATOM 792 N N . PRO A 1 98 ? 3.919 -11.355 40.352 1.00 45.53 98 PRO A N 1
ATOM 793 C CA . PRO A 1 98 ? 3.132 -12.239 39.518 1.00 45.53 98 PRO A CA 1
ATOM 794 C C . PRO A 1 98 ? 3.717 -13.639 39.688 1.00 45.53 98 PRO A C 1
ATOM 796 O O . PRO A 1 98 ? 4.848 -13.902 39.272 1.00 45.53 98 PRO A O 1
ATOM 799 N N . LYS A 1 99 ? 2.958 -14.547 40.308 1.00 42.72 99 LYS A N 1
ATOM 800 C CA . LYS A 1 99 ? 3.247 -15.980 40.263 1.00 42.72 99 LYS A CA 1
ATOM 801 C C . LYS A 1 99 ? 3.090 -16.408 38.807 1.00 42.72 99 LYS A C 1
ATOM 803 O O . LYS A 1 99 ? 2.010 -16.803 38.378 1.00 42.72 99 LYS A O 1
ATOM 808 N N . PHE A 1 100 ? 4.154 -16.277 38.017 1.00 38.81 100 PHE A N 1
ATOM 809 C CA . PHE A 1 100 ? 4.219 -16.817 36.666 1.00 38.81 100 PHE A CA 1
ATOM 810 C C . PHE A 1 100 ? 4.244 -18.345 36.761 1.00 38.81 100 PHE A C 1
ATOM 812 O O . PHE A 1 100 ? 5.293 -18.983 36.723 1.00 38.81 100 PHE A O 1
ATOM 819 N N . GLY A 1 101 ? 3.059 -18.938 36.905 1.00 36.84 101 GLY A N 1
ATOM 820 C CA . GLY A 1 101 ? 2.838 -20.345 36.629 1.00 36.84 101 GLY A CA 1
ATOM 821 C C . GLY A 1 101 ? 3.083 -20.583 35.144 1.00 36.84 101 GLY A C 1
ATOM 822 O O . GLY A 1 101 ? 2.333 -20.109 34.290 1.00 36.84 101 GLY A O 1
ATOM 823 N N . VAL A 1 102 ? 4.162 -21.295 34.834 1.00 39.44 102 VAL A N 1
ATOM 824 C CA . VAL A 1 102 ? 4.483 -21.763 33.487 1.00 39.44 102 VAL A CA 1
ATOM 825 C C . VAL A 1 102 ? 3.421 -22.787 33.073 1.00 39.44 102 VAL A C 1
ATOM 827 O O . VAL A 1 102 ? 3.537 -23.983 33.324 1.00 39.44 102 VAL A O 1
ATOM 830 N N . HIS A 1 103 ? 2.355 -22.322 32.430 1.00 35.06 103 HIS A N 1
ATOM 831 C CA . HIS A 1 103 ? 1.449 -23.167 31.657 1.00 35.06 103 HIS A CA 1
ATOM 832 C C . HIS A 1 103 ? 1.558 -22.800 30.184 1.00 35.06 103 HIS A C 1
ATOM 834 O O . HIS A 1 103 ? 0.753 -22.070 29.609 1.00 35.06 103 HIS A O 1
ATOM 840 N N . LYS A 1 104 ? 2.611 -23.344 29.571 1.00 36.41 104 LYS A N 1
ATOM 841 C CA . LYS A 1 104 ? 2.788 -23.399 28.125 1.00 36.41 104 LYS A CA 1
ATOM 842 C C . LYS A 1 104 ? 1.812 -24.451 27.584 1.00 36.41 104 LYS A C 1
ATOM 844 O O . LYS A 1 104 ? 2.156 -25.625 27.497 1.00 36.41 104 LYS A O 1
ATOM 849 N N . ARG A 1 105 ? 0.575 -24.056 27.256 1.00 32.44 105 ARG A N 1
ATOM 850 C CA . ARG A 1 105 ? -0.281 -24.891 26.399 1.00 32.44 105 ARG A CA 1
ATOM 851 C C . ARG A 1 105 ? 0.304 -24.862 24.994 1.00 32.44 105 ARG A C 1
ATOM 853 O O . ARG A 1 105 ? 0.225 -23.856 24.297 1.00 32.44 105 ARG A O 1
ATOM 860 N N . VAL A 1 106 ? 0.926 -25.973 24.627 1.00 37.53 106 VAL A N 1
ATOM 861 C CA . VAL A 1 106 ? 1.273 -26.318 23.254 1.00 37.53 106 VAL A CA 1
ATOM 862 C C . VAL A 1 106 ? -0.045 -26.564 22.519 1.00 37.53 106 VAL A C 1
ATOM 864 O O . VAL A 1 106 ? -0.728 -27.546 22.789 1.00 37.53 106 VAL A O 1
ATOM 867 N N . LEU A 1 107 ? -0.434 -25.634 21.646 1.00 33.19 107 LEU A N 1
ATOM 868 C CA . LEU A 1 107 ? -1.484 -25.856 20.658 1.00 33.19 107 LEU A CA 1
ATOM 869 C C . LEU A 1 107 ? -0.779 -26.294 19.367 1.00 33.19 107 LEU A C 1
ATOM 871 O O . LEU A 1 107 ? -0.406 -25.473 18.537 1.00 33.19 107 LEU A O 1
ATOM 875 N N . THR A 1 108 ? -0.491 -27.588 19.258 1.00 39.94 108 THR A N 1
ATOM 876 C CA . THR A 1 108 ? -0.018 -28.216 18.020 1.00 39.94 108 THR A CA 1
ATOM 877 C C . THR A 1 108 ? -1.223 -28.609 17.186 1.00 39.94 108 THR A C 1
ATOM 879 O O . THR A 1 108 ? -1.874 -29.620 17.449 1.00 39.94 108 THR A O 1
ATOM 882 N N . THR A 1 109 ? -1.517 -27.816 16.167 1.00 34.44 109 THR A N 1
ATOM 883 C CA . THR A 1 109 ? -2.070 -28.333 14.913 1.00 34.44 109 THR A CA 1
ATOM 884 C C . THR A 1 109 ? -1.573 -27.400 13.822 1.00 34.44 109 THR A C 1
ATOM 886 O O . THR A 1 109 ? -2.101 -26.312 13.612 1.00 34.44 109 THR A O 1
ATOM 889 N N . ASP A 1 110 ? -0.439 -27.793 13.253 1.00 37.16 110 ASP A N 1
ATOM 890 C CA . ASP A 1 110 ? 0.284 -27.070 12.218 1.00 37.16 110 ASP A CA 1
ATOM 891 C C . ASP A 1 110 ? -0.448 -27.298 10.887 1.00 37.16 110 ASP A C 1
ATOM 893 O O . ASP A 1 110 ? -0.548 -28.426 10.410 1.00 37.16 110 ASP A O 1
ATOM 897 N N . THR A 1 111 ? -1.027 -26.247 10.309 1.00 41.69 111 THR A N 1
ATOM 898 C CA . THR A 1 111 ? -1.752 -26.274 9.021 1.00 41.69 111 THR A CA 1
ATOM 899 C C . THR A 1 111 ? -0.788 -26.126 7.841 1.00 41.69 111 THR A C 1
ATOM 901 O O . THR A 1 111 ? -1.041 -25.379 6.894 1.00 41.69 111 THR A O 1
ATOM 904 N N . HIS A 1 112 ? 0.364 -26.783 7.933 1.00 42.31 112 HIS A N 1
ATOM 905 C CA . HIS A 1 112 ? 1.520 -26.541 7.077 1.00 42.31 112 HIS A CA 1
ATOM 906 C C . HIS A 1 112 ? 1.341 -27.064 5.631 1.00 42.31 112 HIS A C 1
ATOM 908 O O . HIS A 1 112 ? 2.065 -26.613 4.745 1.00 42.31 112 HIS A O 1
ATOM 914 N N . ASP A 1 113 ? 0.325 -27.902 5.375 1.00 43.44 113 ASP A N 1
ATOM 915 C CA . ASP A 1 113 ? 0.266 -28.764 4.179 1.00 43.44 113 ASP A CA 1
ATOM 916 C C . ASP A 1 113 ? -0.723 -28.342 3.072 1.00 43.44 113 ASP A C 1
ATOM 918 O O . ASP A 1 113 ? -0.732 -28.947 2.010 1.00 43.44 113 ASP A O 1
ATOM 922 N N . LEU A 1 114 ? -1.564 -27.312 3.252 1.00 44.53 114 LEU A N 1
ATOM 923 C CA . LEU A 1 114 ? -2.610 -26.990 2.249 1.00 44.53 114 LEU A CA 1
ATOM 924 C C . LEU A 1 114 ? -2.361 -25.718 1.428 1.00 44.53 114 LEU A C 1
ATOM 926 O O . LEU A 1 114 ? -3.049 -25.476 0.440 1.00 44.53 114 LEU A O 1
ATOM 930 N N . LEU A 1 115 ? -1.366 -24.908 1.800 1.00 40.41 115 LEU A N 1
ATOM 931 C CA . LEU A 1 115 ? -0.953 -23.726 1.028 1.00 40.41 115 LEU A CA 1
ATOM 932 C C . LEU A 1 115 ? 0.411 -23.901 0.346 1.00 40.41 115 LEU A C 1
ATOM 934 O O . LEU A 1 115 ? 0.793 -23.038 -0.441 1.00 40.41 115 LEU A O 1
ATOM 938 N N . SER A 1 116 ? 1.152 -24.981 0.626 1.00 45.47 116 SER A N 1
ATOM 939 C CA . SER A 1 116 ? 2.390 -25.310 -0.097 1.00 45.47 116 SER A CA 1
ATOM 940 C C . SER A 1 116 ? 2.116 -25.849 -1.498 1.00 45.47 116 SER A C 1
ATOM 942 O O . SER A 1 116 ? 2.896 -25.586 -2.412 1.00 45.47 116 SER A O 1
ATOM 944 N N . ASP A 1 117 ? 0.999 -26.546 -1.688 1.00 42.47 117 ASP A N 1
ATOM 945 C CA . ASP A 1 117 ? 0.844 -27.399 -2.868 1.00 42.47 117 ASP A CA 1
ATOM 946 C C . ASP A 1 117 ? 0.305 -26.645 -4.095 1.00 42.47 117 ASP A C 1
ATOM 948 O O . ASP A 1 117 ? 0.686 -26.977 -5.211 1.00 42.47 117 ASP A O 1
ATOM 952 N N . ASP A 1 118 ? -0.447 -25.551 -3.909 1.00 42.62 118 ASP A N 1
ATOM 953 C CA . ASP A 1 118 ? -0.946 -24.710 -5.019 1.00 42.62 118 ASP A CA 1
ATOM 954 C C . ASP A 1 118 ? -0.178 -23.378 -5.196 1.00 42.62 118 ASP A C 1
ATOM 956 O O . ASP A 1 118 ? -0.300 -22.714 -6.226 1.00 42.62 118 ASP A O 1
ATOM 960 N N . VAL A 1 119 ? 0.641 -22.965 -4.215 1.00 43.72 119 VAL A N 1
ATOM 961 C CA . VAL A 1 119 ? 1.416 -21.698 -4.248 1.00 43.72 119 VAL A CA 1
ATOM 962 C C . VAL A 1 119 ? 2.909 -21.937 -4.536 1.00 43.72 119 VAL A C 1
ATOM 964 O O . VAL A 1 119 ? 3.653 -20.996 -4.800 1.00 43.72 119 VAL A O 1
ATOM 967 N N . SER A 1 120 ? 3.368 -23.189 -4.585 1.00 40.28 120 SER A N 1
ATOM 968 C CA . SER A 1 120 ? 4.743 -23.543 -4.986 1.00 40.28 120 SER A CA 1
ATOM 969 C C . SER A 1 120 ? 5.060 -23.273 -6.467 1.00 40.28 120 SER A C 1
ATOM 971 O O . SER A 1 120 ? 6.214 -23.366 -6.876 1.00 40.28 120 SER A O 1
ATOM 973 N N . LEU A 1 121 ? 4.068 -22.861 -7.266 1.00 37.91 121 LEU A N 1
ATOM 974 C CA . LEU A 1 121 ? 4.247 -22.418 -8.655 1.00 37.91 121 LEU A CA 1
ATOM 975 C C . LEU A 1 121 ? 4.764 -20.975 -8.797 1.00 37.91 121 LEU A C 1
ATOM 977 O O . LEU A 1 121 ? 5.078 -20.536 -9.906 1.00 37.91 121 LEU A O 1
ATOM 981 N N . TRP A 1 122 ? 4.896 -20.235 -7.693 1.00 40.62 122 TRP A N 1
ATOM 982 C CA . TRP A 1 122 ? 5.581 -18.946 -7.688 1.00 40.62 122 TRP A CA 1
ATOM 983 C C . TRP A 1 122 ? 7.087 -19.189 -7.547 1.00 40.62 122 TRP A C 1
ATOM 985 O O . TRP A 1 122 ? 7.583 -19.479 -6.463 1.00 40.62 122 TRP A O 1
ATOM 995 N N . TYR A 1 123 ? 7.786 -19.098 -8.679 1.00 38.69 123 TYR A N 1
ATOM 996 C CA . TYR A 1 123 ? 9.242 -19.134 -8.829 1.00 38.69 123 TYR A CA 1
ATOM 997 C C . TYR A 1 123 ? 10.023 -18.495 -7.667 1.00 38.69 123 TYR A C 1
ATOM 999 O O . TYR A 1 123 ? 9.584 -17.510 -7.072 1.00 38.69 123 TYR A O 1
ATOM 1007 N N . GLU A 1 124 ? 11.235 -19.017 -7.446 1.00 37.09 124 GLU A N 1
ATOM 1008 C CA . GLU A 1 124 ? 12.331 -18.491 -6.618 1.00 37.09 124 GLU A CA 1
ATOM 1009 C C . GLU A 1 124 ? 12.717 -17.040 -6.993 1.00 37.09 124 GLU A C 1
ATOM 1011 O O . GLU A 1 124 ? 13.788 -16.744 -7.517 1.00 37.09 124 GLU A O 1
ATOM 1016 N N . ILE A 1 125 ? 11.828 -16.087 -6.734 1.00 43.81 125 ILE A N 1
ATOM 1017 C CA . ILE A 1 125 ? 12.141 -14.661 -6.651 1.00 43.81 125 ILE A CA 1
ATOM 1018 C C . ILE A 1 125 ? 13.022 -14.497 -5.397 1.00 43.81 125 ILE A C 1
ATOM 1020 O O . ILE A 1 125 ? 12.715 -15.145 -4.395 1.00 43.81 125 ILE A O 1
ATOM 1024 N N . PRO A 1 126 ? 14.091 -13.666 -5.393 1.00 43.75 126 PRO A N 1
ATOM 1025 C CA . PRO A 1 126 ? 15.039 -13.575 -4.277 1.00 43.75 126 PRO A CA 1
ATOM 1026 C C . PRO A 1 126 ? 14.322 -13.503 -2.922 1.00 43.75 126 PRO A C 1
ATOM 1028 O O . PRO A 1 126 ? 13.607 -12.544 -2.618 1.00 43.75 126 PRO A O 1
ATOM 1031 N N . GLY A 1 127 ? 14.471 -14.585 -2.154 1.00 44.22 127 GLY A N 1
ATOM 1032 C CA . GLY A 1 127 ? 13.475 -15.053 -1.192 1.00 44.22 127 GLY A CA 1
ATOM 1033 C C . GLY A 1 127 ? 13.284 -14.201 0.056 1.00 44.22 127 GLY A C 1
ATOM 1034 O O . GLY A 1 127 ? 12.298 -14.404 0.758 1.00 44.22 127 GLY A O 1
ATOM 1035 N N . GLU A 1 128 ? 14.147 -13.231 0.353 1.00 55.22 128 GLU A N 1
ATOM 1036 C CA . GLU A 1 128 ? 14.045 -12.476 1.608 1.00 55.22 128 GLU A CA 1
ATOM 1037 C C . GLU A 1 128 ? 12.790 -11.599 1.674 1.00 55.22 128 GLU A C 1
ATOM 1039 O O . GLU A 1 128 ? 12.152 -11.532 2.719 1.00 55.22 128 GLU A O 1
ATOM 1044 N N . LEU A 1 129 ? 12.364 -10.962 0.578 1.00 54.81 129 LEU A N 1
ATOM 1045 C CA . LEU A 1 129 ? 11.246 -10.012 0.661 1.00 54.81 129 LEU A CA 1
ATOM 1046 C C . LEU A 1 129 ? 9.887 -10.711 0.844 1.00 54.81 129 LEU A C 1
ATOM 1048 O O . LEU A 1 129 ? 9.046 -10.216 1.592 1.00 54.81 129 LEU A O 1
ATOM 1052 N N . ILE A 1 130 ? 9.674 -11.848 0.169 1.00 55.50 130 ILE A N 1
ATOM 1053 C CA . ILE A 1 130 ? 8.391 -12.573 0.172 1.00 55.50 130 ILE A CA 1
ATOM 1054 C C . ILE A 1 130 ? 8.302 -13.546 1.354 1.00 55.50 130 ILE A C 1
ATOM 1056 O O . ILE A 1 130 ? 7.268 -13.582 2.025 1.00 55.50 130 ILE A O 1
ATOM 1060 N N . SER A 1 131 ? 9.377 -14.280 1.675 1.00 58.59 131 SER A N 1
ATOM 1061 C CA . SER A 1 131 ? 9.385 -15.185 2.841 1.00 58.59 131 SER A CA 1
ATOM 1062 C C . SER A 1 131 ? 9.178 -14.426 4.153 1.00 58.59 131 SER A C 1
ATOM 1064 O O . SER A 1 131 ? 8.503 -14.916 5.062 1.00 58.59 131 SER A O 1
ATOM 1066 N N . ASN A 1 132 ? 9.647 -13.178 4.216 1.00 62.91 132 ASN A N 1
ATOM 1067 C CA . ASN A 1 132 ? 9.415 -12.319 5.362 1.00 62.91 132 ASN A CA 1
ATOM 1068 C C . ASN A 1 132 ? 7.937 -11.987 5.563 1.00 62.91 132 ASN A C 1
ATOM 1070 O O . ASN A 1 132 ? 7.531 -11.842 6.701 1.00 62.91 132 ASN A O 1
ATOM 1074 N N . ILE A 1 133 ? 7.087 -11.930 4.535 1.00 65.19 133 ILE A N 1
ATOM 1075 C CA . ILE A 1 133 ? 5.676 -11.534 4.720 1.00 65.19 133 ILE A CA 1
ATOM 1076 C C . ILE A 1 133 ? 4.934 -12.543 5.597 1.00 65.19 133 ILE A C 1
ATOM 1078 O O . ILE A 1 133 ? 4.229 -12.156 6.531 1.00 65.19 133 ILE A O 1
ATOM 1082 N N . LYS A 1 134 ? 5.118 -13.836 5.307 1.00 67.06 134 LYS A N 1
ATOM 1083 C CA . LYS A 1 134 ? 4.485 -14.930 6.054 1.00 67.06 134 LYS A CA 1
ATOM 1084 C C . LYS A 1 134 ? 4.985 -14.973 7.502 1.00 67.06 134 LYS A C 1
ATOM 1086 O O . LYS A 1 134 ? 4.211 -15.266 8.405 1.00 67.06 134 LYS A O 1
ATOM 1091 N N . ASN A 1 135 ? 6.251 -14.619 7.718 1.00 77.00 135 ASN A N 1
ATOM 1092 C CA . ASN A 1 135 ? 6.884 -14.616 9.038 1.00 77.00 135 ASN A CA 1
ATOM 1093 C C . ASN A 1 135 ? 6.645 -13.314 9.828 1.00 77.00 135 ASN A C 1
ATOM 1095 O O . ASN A 1 135 ? 6.652 -13.317 11.057 1.00 77.00 135 ASN A O 1
ATOM 1099 N N . GLU A 1 136 ? 6.429 -12.189 9.147 1.00 71.94 136 GLU A N 1
ATOM 1100 C CA . GLU A 1 136 ? 6.226 -10.868 9.750 1.00 71.94 136 GLU A CA 1
ATOM 1101 C C . GLU A 1 136 ? 4.788 -10.659 10.230 1.00 71.94 136 GLU A C 1
ATOM 1103 O O . GLU A 1 136 ? 4.548 -9.798 11.086 1.00 71.94 136 GLU A O 1
ATOM 1108 N N . VAL A 1 137 ? 3.829 -11.401 9.665 1.00 68.25 137 VAL A N 1
ATOM 1109 C CA . VAL A 1 137 ? 2.402 -11.173 9.882 1.00 68.25 137 VAL A CA 1
ATOM 1110 C C . VAL A 1 137 ? 1.658 -12.483 10.037 1.00 68.25 137 VAL A C 1
ATOM 1112 O O . VAL A 1 137 ? 1.516 -13.264 9.102 1.00 68.25 137 VAL A O 1
ATOM 1115 N N . GLU A 1 138 ? 1.048 -12.643 11.204 1.00 81.38 138 GLU A N 1
ATOM 1116 C CA . GLU A 1 138 ? 0.004 -13.634 11.437 1.00 81.38 138 GLU A CA 1
ATOM 1117 C C . GLU A 1 138 ? -1.237 -13.261 10.599 1.00 81.38 138 GLU A C 1
ATOM 1119 O O . GLU A 1 138 ? -2.119 -12.520 11.045 1.00 81.38 138 GLU A O 1
ATOM 1124 N N . MET A 1 139 ? -1.268 -13.671 9.330 1.00 83.62 139 MET A N 1
ATOM 1125 C CA . MET A 1 139 ? -2.409 -13.468 8.433 1.00 83.62 139 MET A CA 1
ATOM 1126 C C . MET A 1 139 ? -3.561 -14.394 8.826 1.00 83.62 139 MET A C 1
ATOM 1128 O O . MET A 1 139 ? -3.338 -15.515 9.273 1.00 83.62 139 MET A O 1
ATOM 1132 N N . TRP A 1 140 ? -4.801 -13.918 8.688 1.00 88.44 140 TRP A N 1
ATOM 1133 C CA . TRP A 1 140 ? -5.947 -14.805 8.856 1.00 88.44 140 TRP A CA 1
ATOM 1134 C C . TRP A 1 140 ? -5.989 -15.800 7.712 1.00 88.44 140 TRP A C 1
ATOM 1136 O O . TRP A 1 140 ? -5.741 -15.433 6.559 1.00 88.44 140 TRP A O 1
ATOM 1146 N N . THR A 1 141 ? -6.313 -17.040 8.057 1.00 88.81 141 THR A N 1
ATOM 1147 C CA . THR A 1 141 ? -6.603 -18.073 7.077 1.00 88.81 141 THR A CA 1
ATOM 1148 C C . THR A 1 141 ? -7.872 -17.690 6.329 1.00 88.81 141 THR A C 1
ATOM 1150 O O . THR A 1 141 ? -8.816 -17.149 6.900 1.00 88.81 141 THR A O 1
ATOM 1153 N N . ILE A 1 142 ? -7.898 -17.956 5.027 1.00 88.12 142 ILE A N 1
ATOM 1154 C CA . ILE A 1 142 ? -9.058 -17.643 4.179 1.00 88.12 142 ILE A CA 1
ATOM 1155 C C . ILE A 1 142 ? -10.285 -18.455 4.642 1.00 88.12 142 ILE A C 1
ATOM 1157 O O . ILE A 1 142 ? -11.424 -18.033 4.461 1.00 88.12 142 ILE A O 1
ATOM 1161 N N . ASP A 1 143 ? -10.047 -19.579 5.319 1.00 88.38 143 ASP A N 1
ATOM 1162 C CA . ASP A 1 143 ? -11.063 -20.466 5.894 1.00 88.38 143 ASP A CA 1
ATOM 1163 C C . ASP A 1 143 ? -11.736 -19.896 7.149 1.00 88.38 143 ASP A C 1
ATOM 1165 O O . ASP A 1 143 ? -12.730 -20.444 7.617 1.00 88.38 143 ASP A O 1
ATOM 1169 N N . SER A 1 144 ? -11.223 -18.794 7.714 1.00 88.75 144 SER A N 1
ATOM 1170 C CA . SER A 1 144 ? -11.862 -18.148 8.866 1.00 88.75 144 SER A CA 1
ATOM 1171 C C . SER A 1 144 ? -13.157 -17.418 8.498 1.00 88.75 144 SER A C 1
ATOM 1173 O O . SER A 1 144 ? -13.896 -17.008 9.395 1.00 88.75 144 SER A O 1
ATOM 1175 N N . ALA A 1 145 ? -13.430 -17.227 7.204 1.00 89.12 145 ALA A N 1
ATOM 1176 C CA . ALA A 1 145 ? -14.660 -16.623 6.712 1.00 89.12 145 ALA A CA 1
ATOM 1177 C C . ALA A 1 145 ? -15.638 -17.659 6.149 1.00 89.12 145 ALA A C 1
ATOM 1179 O O . ALA A 1 145 ? -15.276 -18.788 5.829 1.00 89.12 145 ALA A O 1
ATOM 1180 N N . GLY A 1 146 ? -16.903 -17.252 6.010 1.00 93.12 146 GLY A N 1
ATOM 1181 C CA . GLY A 1 146 ? -17.928 -18.091 5.397 1.00 93.12 146 GLY A CA 1
ATOM 1182 C C . GLY A 1 146 ? -17.575 -18.495 3.960 1.00 93.12 146 GLY A C 1
ATOM 1183 O O . GLY A 1 146 ? -16.878 -17.773 3.243 1.00 93.12 146 GLY A O 1
ATOM 1184 N N . GLU A 1 147 ? -18.121 -19.628 3.514 1.00 95.94 147 GLU A N 1
ATOM 1185 C CA . GLU A 1 147 ? -17.843 -20.249 2.207 1.00 95.94 147 GLU A CA 1
ATOM 1186 C C . GLU A 1 147 ? -17.978 -19.270 1.027 1.00 95.94 147 GLU A C 1
ATOM 1188 O O . GLU A 1 147 ? -17.182 -19.287 0.086 1.00 95.94 147 GLU A O 1
ATOM 1193 N N . LYS A 1 148 ? -18.947 -18.349 1.103 1.00 96.25 148 LYS A N 1
ATOM 1194 C CA . LYS A 1 148 ? -19.156 -17.305 0.093 1.00 96.25 148 LYS A CA 1
ATOM 1195 C C . LYS A 1 148 ? -17.937 -16.385 -0.054 1.00 96.25 148 LYS A C 1
ATOM 1197 O O . LYS A 1 148 ? -17.505 -16.128 -1.178 1.00 96.25 148 LYS A O 1
ATOM 1202 N N . VAL A 1 149 ? -17.392 -15.894 1.061 1.00 95.81 149 VAL A N 1
ATOM 1203 C CA . VAL A 1 149 ? -16.226 -14.995 1.073 1.00 95.81 149 VAL A CA 1
ATOM 1204 C C . VAL A 1 149 ? -14.974 -15.755 0.654 1.00 95.81 149 VAL A C 1
ATOM 1206 O O . VAL A 1 149 ? -14.214 -15.256 -0.175 1.00 95.81 149 VAL A O 1
ATOM 1209 N N . HIS A 1 150 ? -14.805 -16.989 1.135 1.00 95.69 150 HIS A N 1
ATOM 1210 C CA . HIS A 1 150 ? -13.712 -17.865 0.714 1.00 95.69 150 HIS A CA 1
ATOM 1211 C C . HIS A 1 150 ? -13.707 -18.056 -0.812 1.00 95.69 150 HIS A C 1
ATOM 1213 O O . HIS A 1 150 ? -12.696 -17.811 -1.474 1.00 95.69 150 HIS A O 1
ATOM 1219 N N . ARG A 1 151 ? -14.855 -18.417 -1.402 1.00 96.56 151 ARG A N 1
ATOM 1220 C CA . ARG A 1 151 ? -14.994 -18.602 -2.855 1.00 96.56 151 ARG A CA 1
ATOM 1221 C C . ARG A 1 151 ? -14.712 -17.316 -3.632 1.00 96.56 151 ARG A C 1
ATOM 1223 O O . ARG A 1 151 ? -14.075 -17.367 -4.682 1.00 96.56 151 ARG A O 1
ATOM 1230 N N . GLN A 1 152 ? -15.158 -16.168 -3.122 1.00 96.06 152 GLN A N 1
ATOM 1231 C CA . GLN A 1 152 ? -14.883 -14.870 -3.736 1.00 96.06 152 GLN A CA 1
ATOM 1232 C C . GLN A 1 152 ? -13.380 -14.553 -3.750 1.00 96.06 152 GLN A C 1
ATOM 1234 O O . GLN A 1 152 ? -12.853 -14.199 -4.805 1.00 96.06 152 GLN A O 1
ATOM 1239 N N . ILE A 1 153 ? -12.695 -14.717 -2.613 1.00 95.06 153 ILE A N 1
ATOM 1240 C CA . ILE A 1 153 ? -11.246 -14.495 -2.497 1.00 95.06 153 ILE A CA 1
ATOM 1241 C C . ILE A 1 153 ? -10.492 -15.447 -3.428 1.00 95.06 153 ILE A C 1
ATOM 1243 O O . ILE A 1 153 ? -9.634 -15.000 -4.187 1.00 95.06 153 ILE A O 1
ATOM 1247 N N . LYS A 1 154 ? -10.852 -16.738 -3.442 1.00 95.62 154 LYS A N 1
ATOM 1248 C CA . LYS A 1 154 ? -10.220 -17.744 -4.305 1.00 95.62 154 LYS A CA 1
ATOM 1249 C C . LYS A 1 154 ? -10.347 -17.387 -5.785 1.00 95.62 154 LYS A C 1
ATOM 1251 O O . LYS A 1 154 ? -9.343 -17.348 -6.486 1.00 95.62 154 LYS A O 1
ATOM 1256 N N . ASN A 1 155 ? -11.553 -17.048 -6.244 1.00 95.56 155 ASN A N 1
ATOM 1257 C CA . ASN A 1 155 ? -11.783 -16.662 -7.639 1.00 95.56 155 ASN A CA 1
ATOM 1258 C C . ASN A 1 155 ? -10.946 -15.440 -8.044 1.00 95.56 155 ASN A C 1
ATOM 1260 O O . ASN A 1 155 ? -10.384 -15.402 -9.137 1.00 95.56 155 ASN A O 1
ATOM 1264 N N . GLN A 1 156 ? -10.850 -14.444 -7.162 1.00 94.50 156 GLN A N 1
ATOM 1265 C CA . GLN A 1 156 ? -10.068 -13.237 -7.418 1.00 94.50 156 GLN A CA 1
ATOM 1266 C C . GLN A 1 156 ? -8.562 -13.519 -7.425 1.00 94.50 156 GLN A C 1
ATOM 1268 O O . GLN A 1 156 ? -7.865 -13.045 -8.319 1.00 94.50 156 GLN A O 1
ATOM 1273 N N . ALA A 1 157 ? -8.069 -14.343 -6.499 1.00 94.44 157 ALA A N 1
ATOM 1274 C CA . ALA A 1 157 ? -6.672 -14.764 -6.468 1.00 94.44 157 ALA A CA 1
ATOM 1275 C C . ALA A 1 157 ? -6.288 -15.548 -7.732 1.00 94.44 157 ALA A C 1
ATOM 1277 O O . ALA A 1 157 ? -5.246 -15.278 -8.335 1.00 94.44 157 ALA A O 1
ATOM 1278 N N . THR A 1 158 ? -7.150 -16.462 -8.190 1.00 95.50 158 THR A N 1
ATOM 1279 C CA . THR A 1 158 ? -6.955 -17.192 -9.449 1.00 95.50 158 THR A CA 1
ATOM 1280 C C . THR A 1 158 ? -6.923 -16.242 -10.646 1.00 95.50 158 THR A C 1
ATOM 1282 O O . THR A 1 158 ? -6.007 -16.329 -11.460 1.00 95.50 158 THR A O 1
ATOM 1285 N N . PHE A 1 159 ? -7.864 -15.295 -10.736 1.00 95.44 159 PHE A N 1
ATOM 1286 C CA . PHE A 1 159 ? -7.884 -14.301 -11.813 1.00 95.44 159 PHE A CA 1
ATOM 1287 C C . PHE A 1 159 ? -6.597 -13.465 -11.851 1.00 95.44 159 PHE A C 1
ATOM 1289 O O . PHE A 1 159 ? -5.971 -13.349 -12.905 1.00 95.44 159 PHE A O 1
ATOM 1296 N N . MET A 1 160 ? -6.160 -12.945 -10.700 1.00 94.88 160 MET A N 1
ATOM 1297 C CA . MET A 1 160 ? -4.932 -12.151 -10.604 1.00 94.88 160 MET A CA 1
ATOM 1298 C C . MET A 1 160 ? -3.682 -12.964 -10.952 1.00 94.88 160 MET A C 1
ATOM 1300 O O . MET A 1 160 ? -2.765 -12.435 -11.575 1.00 94.88 160 MET A O 1
ATOM 1304 N N . THR A 1 161 ? -3.660 -14.254 -10.611 1.00 94.25 161 THR A N 1
ATOM 1305 C CA . THR A 1 161 ? -2.563 -15.166 -10.969 1.00 94.25 161 THR A CA 1
ATOM 1306 C C . THR A 1 161 ? -2.496 -15.379 -12.479 1.00 94.25 161 THR A C 1
ATOM 1308 O O . THR A 1 161 ? -1.435 -15.211 -13.076 1.00 94.25 161 THR A O 1
ATOM 1311 N N . ILE A 1 162 ? -3.632 -15.681 -13.120 1.00 96.25 162 ILE A N 1
ATOM 1312 C CA . ILE A 1 162 ? -3.706 -15.850 -14.579 1.00 96.25 162 ILE A CA 1
ATOM 1313 C C . ILE A 1 162 ? -3.262 -14.564 -15.281 1.00 96.25 162 ILE A C 1
ATOM 1315 O O . ILE A 1 162 ? -2.427 -14.614 -16.183 1.00 96.25 162 ILE A O 1
ATOM 1319 N N . PHE A 1 163 ? -3.770 -13.413 -14.835 1.00 95.69 163 PHE A N 1
ATOM 1320 C CA . PHE A 1 163 ? -3.362 -12.109 -15.351 1.00 95.69 163 PHE A CA 1
ATOM 1321 C C . PHE A 1 163 ? -1.846 -11.900 -15.230 1.00 95.69 163 PHE A C 1
ATOM 1323 O O . PHE A 1 163 ? -1.197 -11.531 -16.211 1.00 95.69 163 PHE A O 1
ATOM 1330 N N . ALA A 1 164 ? -1.274 -12.187 -14.056 1.00 94.75 164 ALA A N 1
ATOM 1331 C CA . ALA A 1 164 ? 0.149 -12.008 -13.808 1.00 94.75 164 ALA A CA 1
ATOM 1332 C C . ALA A 1 164 ? 1.014 -12.870 -14.741 1.00 94.75 164 ALA A C 1
ATOM 1334 O O . ALA A 1 164 ? 1.967 -12.362 -15.338 1.00 94.75 164 ALA A O 1
ATOM 1335 N N . VAL A 1 165 ? 0.645 -14.145 -14.915 1.00 95.81 165 VAL A N 1
ATOM 1336 C CA . VAL A 1 165 ? 1.335 -15.100 -15.796 1.00 95.81 165 VAL A CA 1
ATOM 1337 C C . VAL A 1 165 ? 1.248 -14.669 -17.258 1.00 95.81 165 VAL A C 1
ATOM 1339 O O . VAL A 1 165 ? 2.274 -14.590 -17.931 1.00 95.81 165 VAL A O 1
ATOM 1342 N N . VAL A 1 166 ? 0.053 -14.338 -17.757 1.00 96.31 166 VAL A N 1
ATOM 1343 C CA . VAL A 1 166 ? -0.135 -13.913 -19.156 1.00 96.31 166 VAL A CA 1
ATOM 1344 C C . VAL A 1 166 ? 0.693 -12.669 -19.457 1.00 96.31 166 VAL A C 1
ATOM 1346 O O . VAL A 1 166 ? 1.414 -12.622 -20.452 1.00 96.31 166 VAL A O 1
ATOM 1349 N N . ASN A 1 167 ? 0.641 -11.669 -18.583 1.00 95.62 167 ASN A N 1
ATOM 1350 C CA . ASN A 1 167 ? 1.345 -10.419 -18.814 1.00 95.62 167 ASN A CA 1
ATOM 1351 C C . ASN A 1 167 ? 2.875 -10.550 -18.617 1.00 95.62 167 ASN A C 1
ATOM 1353 O O . ASN A 1 167 ? 3.658 -9.885 -19.302 1.00 95.62 167 ASN A O 1
ATOM 1357 N N . PHE A 1 168 ? 3.323 -11.489 -17.776 1.00 95.06 168 PHE A N 1
ATOM 1358 C CA . PHE A 1 168 ? 4.730 -11.895 -17.707 1.00 95.06 168 PHE A CA 1
ATOM 1359 C C . PHE A 1 168 ? 5.208 -12.536 -19.020 1.00 95.06 168 PHE A C 1
ATOM 1361 O O . PHE A 1 168 ? 6.248 -12.141 -19.548 1.00 95.06 168 PHE A O 1
ATOM 1368 N N . LEU A 1 169 ? 4.421 -13.449 -19.602 1.00 95.50 169 LEU A N 1
ATOM 1369 C CA . LEU A 1 169 ? 4.727 -14.067 -20.897 1.00 95.50 169 LEU A CA 1
ATOM 1370 C C . LEU A 1 169 ? 4.779 -13.038 -22.031 1.00 95.50 169 LEU A C 1
ATOM 1372 O O . LEU A 1 169 ? 5.737 -13.045 -22.801 1.00 95.50 169 LEU A O 1
ATOM 1376 N N . ILE A 1 170 ? 3.807 -12.116 -22.102 1.00 95.44 170 ILE A N 1
ATOM 1377 C CA . ILE A 1 170 ? 3.805 -11.003 -23.074 1.00 95.44 170 ILE A CA 1
ATOM 1378 C C . ILE A 1 170 ? 5.123 -10.233 -23.013 1.00 95.44 170 ILE A C 1
ATOM 1380 O O . ILE A 1 170 ? 5.685 -9.858 -24.040 1.00 95.44 170 ILE A O 1
ATOM 1384 N N . SER A 1 171 ? 5.642 -10.029 -21.809 1.00 93.75 171 SER A N 1
ATOM 1385 C CA . SER A 1 171 ? 6.839 -9.223 -21.607 1.00 93.75 171 SER A CA 1
ATOM 1386 C C . SER A 1 171 ? 8.136 -9.971 -21.876 1.00 93.75 171 SER A C 1
ATOM 1388 O O . SER A 1 171 ? 9.078 -9.366 -22.385 1.00 93.75 171 SER A O 1
ATOM 1390 N N . ILE A 1 172 ? 8.178 -11.282 -21.618 1.00 94.25 172 ILE A N 1
ATOM 1391 C CA . ILE A 1 172 ? 9.259 -12.146 -22.109 1.00 94.25 172 ILE A CA 1
ATOM 1392 C C . ILE A 1 172 ? 9.283 -12.116 -23.635 1.00 94.25 172 ILE A C 1
ATOM 1394 O O . ILE A 1 172 ? 10.332 -11.856 -24.214 1.00 94.25 172 ILE A O 1
ATOM 1398 N N . VAL A 1 173 ? 8.134 -12.322 -24.290 1.00 95.94 173 VAL A N 1
ATOM 1399 C CA . VAL A 1 173 ? 8.031 -12.281 -25.756 1.00 95.94 173 VAL A CA 1
ATOM 1400 C C . VAL A 1 173 ? 8.473 -10.915 -26.282 1.00 95.94 173 VAL A C 1
ATOM 1402 O O . VAL A 1 173 ? 9.304 -10.852 -27.186 1.00 95.94 173 VAL A O 1
ATOM 1405 N N . GLY A 1 174 ? 7.997 -9.826 -25.673 1.00 94.31 174 GLY A N 1
ATOM 1406 C CA . GLY A 1 174 ? 8.421 -8.465 -25.995 1.00 94.31 174 GLY A CA 1
ATOM 1407 C C . GLY A 1 174 ? 9.936 -8.289 -25.882 1.00 94.31 174 GLY A C 1
ATOM 1408 O O . GLY A 1 174 ? 10.571 -7.840 -26.831 1.00 94.31 174 GLY A O 1
ATOM 1409 N N . GLY A 1 175 ? 10.539 -8.714 -24.769 1.00 93.62 175 GLY A N 1
ATOM 1410 C CA . GLY A 1 175 ? 11.987 -8.661 -24.565 1.00 93.62 175 GLY A CA 1
ATOM 1411 C C . GLY A 1 175 ? 12.776 -9.526 -25.558 1.00 93.62 175 GLY A C 1
ATOM 1412 O O . GLY A 1 175 ? 13.804 -9.085 -26.070 1.00 93.62 175 GLY A O 1
ATOM 1413 N N . CYS A 1 176 ? 12.279 -10.717 -25.902 1.00 95.69 176 CYS A N 1
ATOM 1414 C CA . CYS A 1 176 ? 12.879 -11.582 -26.920 1.00 95.69 176 CYS A CA 1
ATOM 1415 C C . CYS A 1 176 ? 12.858 -10.932 -28.310 1.00 95.69 176 CYS A C 1
ATOM 1417 O O . CYS A 1 176 ? 13.832 -11.058 -29.050 1.00 95.69 176 CYS A O 1
ATOM 1419 N N . LEU A 1 177 ? 11.804 -10.191 -28.665 1.00 96.19 177 LEU A N 1
ATOM 1420 C CA . LEU A 1 177 ? 11.748 -9.478 -29.945 1.00 96.19 177 LEU A CA 1
ATOM 1421 C C . LEU A 1 177 ? 12.822 -8.386 -30.064 1.00 96.19 177 LEU A C 1
ATOM 1423 O O . LEU A 1 177 ? 13.292 -8.137 -31.175 1.00 96.19 177 LEU A O 1
ATOM 1427 N N . TYR A 1 178 ? 13.252 -7.778 -28.951 1.00 94.50 178 TYR A N 1
ATOM 1428 C CA . TYR A 1 178 ? 14.371 -6.822 -28.921 1.00 94.50 178 TYR A CA 1
ATOM 1429 C C . TYR A 1 178 ? 15.755 -7.485 -29.076 1.00 94.50 178 TYR A C 1
ATOM 1431 O O . TYR A 1 178 ? 16.727 -6.806 -29.425 1.00 94.50 178 TYR A O 1
ATOM 1439 N N . LEU A 1 179 ? 15.866 -8.807 -28.876 1.00 95.88 179 LEU A N 1
ATOM 1440 C CA . LEU A 1 179 ? 17.103 -9.541 -29.171 1.00 95.88 179 LEU A CA 1
ATOM 1441 C C . LEU A 1 179 ? 17.359 -9.682 -30.671 1.00 95.88 179 LEU A C 1
ATOM 1443 O O . LEU A 1 179 ? 18.516 -9.755 -31.085 1.00 95.88 179 LEU A O 1
ATOM 1447 N N . VAL A 1 180 ? 16.300 -9.716 -31.482 1.00 96.56 180 VAL A N 1
ATOM 1448 C CA . VAL A 1 180 ? 16.426 -9.795 -32.939 1.00 96.56 180 VAL A CA 1
ATOM 1449 C C . VAL A 1 180 ? 17.020 -8.470 -33.441 1.00 96.56 180 VAL A C 1
ATOM 1451 O O . VAL A 1 180 ? 16.506 -7.411 -33.093 1.00 96.56 180 VAL A O 1
ATOM 1454 N N . PRO A 1 181 ? 18.109 -8.454 -34.218 1.00 96.06 181 PRO A N 1
ATOM 1455 C CA . PRO A 1 181 ? 18.632 -7.210 -34.770 1.00 96.06 181 PRO A CA 1
ATOM 1456 C C . PRO A 1 181 ? 17.741 -6.681 -35.898 1.00 96.06 181 PRO A C 1
ATOM 1458 O O . PRO A 1 181 ? 17.369 -7.438 -36.790 1.00 96.06 181 PRO A O 1
ATOM 1461 N N . LEU A 1 182 ? 17.415 -5.388 -35.859 1.00 95.50 182 LEU A N 1
ATOM 1462 C CA . LEU A 1 182 ? 16.858 -4.640 -36.989 1.00 95.50 182 LEU A CA 1
ATOM 1463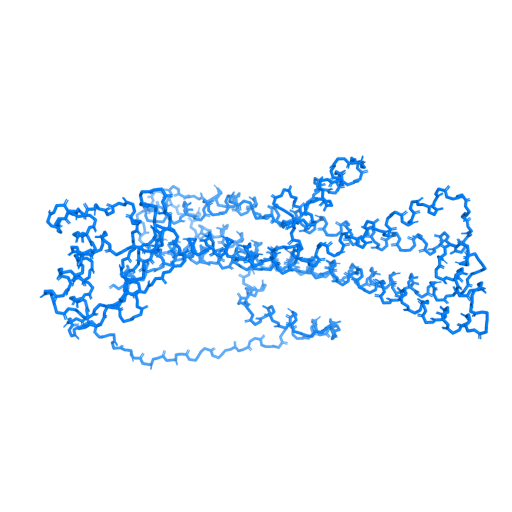 C C . LEU A 1 182 ? 17.890 -3.629 -37.490 1.00 95.50 182 LEU A C 1
ATOM 1465 O O . LEU A 1 182 ? 18.687 -3.115 -36.702 1.00 95.50 182 LEU A O 1
ATOM 1469 N N . SER A 1 183 ? 17.863 -3.335 -38.790 1.00 93.50 183 SER A N 1
ATOM 1470 C CA . SER A 1 183 ? 18.714 -2.314 -39.414 1.00 93.50 183 SER A CA 1
ATOM 1471 C C . SER A 1 183 ? 18.507 -0.939 -38.783 1.00 93.50 183 SER A C 1
ATOM 1473 O O . SER A 1 183 ? 19.467 -0.209 -38.565 1.00 93.50 183 SER A O 1
ATOM 1475 N N . GLU A 1 184 ? 17.269 -0.624 -38.407 1.00 91.25 184 GLU A N 1
ATOM 1476 C CA . GLU A 1 184 ? 16.871 0.685 -37.878 1.00 91.25 184 GLU A CA 1
ATOM 1477 C C . GLU A 1 184 ? 17.226 0.870 -36.392 1.00 91.25 184 GLU A C 1
ATOM 1479 O O . GLU A 1 184 ? 17.050 1.953 -35.824 1.00 91.25 184 GLU A O 1
ATOM 1484 N N . ASP A 1 185 ? 17.730 -0.177 -35.726 1.00 93.25 185 ASP A N 1
ATOM 1485 C CA . ASP A 1 185 ? 18.116 -0.084 -34.318 1.00 93.25 185 ASP A CA 1
ATOM 1486 C C . ASP A 1 185 ? 19.278 0.913 -34.128 1.00 93.25 185 ASP A C 1
ATOM 1488 O O . ASP A 1 185 ? 19.326 1.600 -33.105 1.00 93.25 185 ASP A O 1
ATOM 1492 N N . VAL A 1 186 ? 20.178 1.040 -35.115 1.00 94.25 186 VAL A N 1
ATOM 1493 C CA . VAL A 1 186 ? 21.317 1.980 -35.081 1.00 94.25 186 VAL A CA 1
ATOM 1494 C C . VAL A 1 186 ? 20.844 3.433 -35.005 1.00 94.25 186 VAL A C 1
ATOM 1496 O O . VAL A 1 186 ? 21.423 4.218 -34.257 1.00 94.25 186 VAL A O 1
ATOM 1499 N N . ASP A 1 187 ? 19.757 3.766 -35.700 1.00 89.88 187 ASP A N 1
ATOM 1500 C CA . ASP A 1 187 ? 19.190 5.119 -35.720 1.00 89.88 187 ASP A CA 1
ATOM 1501 C C . ASP A 1 187 ? 18.332 5.412 -34.483 1.00 89.88 187 ASP A C 1
ATOM 1503 O O . ASP A 1 187 ? 18.169 6.563 -34.077 1.00 89.88 187 ASP A O 1
ATOM 1507 N N . THR A 1 188 ? 17.782 4.367 -33.860 1.00 87.31 188 THR A N 1
ATOM 1508 C CA . THR A 1 188 ? 16.842 4.511 -32.742 1.00 87.31 188 THR A CA 1
ATOM 1509 C C . THR A 1 188 ? 17.540 4.561 -31.385 1.00 87.31 188 THR A C 1
ATOM 1511 O O . THR A 1 188 ? 17.135 5.319 -30.501 1.00 87.31 188 THR A O 1
ATOM 1514 N N . PHE A 1 189 ? 18.584 3.753 -31.183 1.00 90.69 189 PHE A N 1
ATOM 1515 C CA . PHE A 1 189 ? 19.265 3.657 -29.895 1.00 90.69 189 PHE A CA 1
ATOM 1516 C C . PHE A 1 189 ? 20.654 4.284 -29.956 1.00 90.69 189 PHE A C 1
ATOM 1518 O O . PHE A 1 189 ? 21.558 3.783 -30.625 1.00 90.69 189 PHE A O 1
ATOM 1525 N N . VAL A 1 190 ? 20.864 5.307 -29.123 1.00 91.88 190 VAL A N 1
ATOM 1526 C CA . VAL A 1 190 ? 22.155 6.007 -28.986 1.00 91.88 190 VAL A CA 1
ATOM 1527 C C . VAL A 1 190 ? 23.313 5.036 -28.723 1.00 91.88 190 VAL A C 1
ATOM 1529 O O . VAL A 1 190 ? 24.407 5.226 -29.244 1.00 91.88 190 VAL A O 1
ATOM 1532 N N . ALA A 1 191 ? 23.083 3.969 -27.951 1.00 95.69 191 ALA A N 1
ATOM 1533 C CA . ALA A 1 191 ? 24.108 2.964 -27.675 1.00 95.69 191 ALA A CA 1
ATOM 1534 C C . ALA A 1 191 ? 24.591 2.251 -28.951 1.00 95.69 191 ALA A C 1
ATOM 1536 O O . ALA A 1 191 ? 25.798 2.139 -29.155 1.00 95.69 191 ALA A O 1
ATOM 1537 N N . PHE A 1 192 ? 23.678 1.826 -29.833 1.00 96.50 192 PHE A N 1
ATOM 1538 C CA . PHE A 1 192 ? 24.053 1.172 -31.090 1.00 96.50 192 PHE A CA 1
ATOM 1539 C C . PHE A 1 192 ? 24.765 2.143 -32.034 1.00 96.50 192 PHE A C 1
ATOM 1541 O O . PHE A 1 192 ? 25.798 1.779 -32.592 1.00 96.50 192 PHE A O 1
ATOM 1548 N N . TYR A 1 193 ? 24.301 3.394 -32.127 1.00 96.12 193 TYR A N 1
ATOM 1549 C CA . TYR A 1 193 ? 24.996 4.442 -32.879 1.00 96.12 193 TYR A CA 1
ATOM 1550 C C . TYR A 1 193 ? 26.449 4.635 -32.407 1.00 96.12 193 TYR A C 1
ATOM 1552 O O . TYR A 1 193 ? 27.366 4.757 -33.222 1.00 96.12 193 TYR A O 1
ATOM 1560 N N . LEU A 1 194 ? 26.686 4.637 -31.090 1.00 97.62 194 LEU A N 1
ATOM 1561 C CA . LEU A 1 194 ? 28.034 4.763 -30.529 1.00 97.62 194 LEU A CA 1
ATOM 1562 C C . LEU A 1 194 ? 28.903 3.538 -30.831 1.00 97.62 194 LEU A C 1
ATOM 1564 O O . LEU A 1 194 ? 30.071 3.692 -31.188 1.00 97.62 194 LEU A O 1
ATOM 1568 N N . PHE A 1 195 ? 28.353 2.329 -30.708 1.00 98.06 195 PHE A N 1
ATOM 1569 C CA . PHE A 1 195 ? 29.089 1.102 -31.015 1.00 98.06 195 PHE A CA 1
ATOM 1570 C C . PHE A 1 195 ? 29.499 1.045 -32.486 1.00 98.06 195 PHE A C 1
ATOM 1572 O O . PHE A 1 195 ? 30.649 0.721 -32.771 1.00 98.06 195 PHE A O 1
ATOM 1579 N N . HIS A 1 196 ? 28.595 1.430 -33.387 1.00 97.44 196 HIS A N 1
ATOM 1580 C CA . HIS A 1 196 ? 28.839 1.442 -34.824 1.00 97.44 196 HIS A CA 1
ATOM 1581 C C . HIS A 1 196 ? 29.937 2.439 -35.223 1.00 97.44 196 HIS A C 1
ATOM 1583 O O . HIS A 1 196 ? 30.894 2.080 -35.906 1.00 97.44 196 HIS A O 1
ATOM 1589 N N . ASN A 1 197 ? 29.851 3.686 -34.745 1.00 97.88 197 ASN A N 1
ATOM 1590 C CA . ASN A 1 197 ? 30.763 4.749 -35.181 1.00 97.88 197 ASN A CA 1
ATOM 1591 C C . ASN A 1 197 ? 32.128 4.735 -34.479 1.00 97.88 197 ASN A C 1
ATOM 1593 O O . ASN A 1 197 ? 33.133 5.099 -35.087 1.00 97.88 197 ASN A O 1
ATOM 1597 N N . TYR A 1 198 ? 32.181 4.348 -33.202 1.00 98.25 198 TYR A N 1
ATOM 1598 C CA . TYR A 1 198 ? 33.407 4.447 -32.399 1.00 98.25 198 TYR A CA 1
ATOM 1599 C C . TYR A 1 198 ? 34.084 3.097 -32.143 1.00 98.25 198 TYR A C 1
ATOM 1601 O O . TYR A 1 198 ? 35.289 3.061 -31.898 1.00 98.25 198 TYR A O 1
ATOM 1609 N N . PHE A 1 199 ? 33.345 1.984 -32.210 1.00 97.69 199 PHE A N 1
ATOM 1610 C CA . PHE A 1 199 ? 33.851 0.650 -31.875 1.00 97.69 199 PHE A CA 1
ATOM 1611 C C . PHE A 1 199 ? 33.512 -0.404 -32.946 1.00 97.69 199 PHE A C 1
ATOM 1613 O O . PHE A 1 199 ? 33.031 -1.485 -32.595 1.00 97.69 199 PHE A O 1
ATOM 1620 N N . PRO A 1 200 ? 33.812 -0.173 -34.240 1.00 97.00 200 PRO A N 1
ATOM 1621 C CA . PRO A 1 200 ? 33.356 -1.044 -35.330 1.00 97.00 200 PRO A CA 1
ATOM 1622 C C . PRO A 1 200 ? 33.827 -2.500 -35.168 1.00 97.00 200 PRO A C 1
ATOM 1624 O O . PRO A 1 200 ? 33.080 -3.444 -35.410 1.00 97.00 200 PRO A O 1
ATOM 1627 N N . ASN A 1 201 ? 35.043 -2.709 -34.648 1.00 98.25 201 ASN A N 1
ATOM 1628 C CA . ASN A 1 201 ? 35.590 -4.051 -34.408 1.00 98.25 201 ASN A CA 1
ATOM 1629 C C . ASN A 1 201 ? 34.878 -4.815 -33.272 1.00 98.25 201 ASN A C 1
ATOM 1631 O O . ASN A 1 201 ? 34.970 -6.039 -33.197 1.00 98.25 201 ASN A O 1
ATOM 1635 N N . GLN A 1 202 ? 34.208 -4.104 -32.361 1.00 98.19 202 GLN A N 1
ATOM 1636 C CA . GLN A 1 202 ? 33.552 -4.659 -31.169 1.00 98.19 202 GLN A CA 1
ATOM 1637 C C . GLN A 1 202 ? 32.023 -4.520 -31.226 1.00 98.19 202 GLN A C 1
ATOM 1639 O O . GLN A 1 202 ? 31.336 -5.016 -30.331 1.00 98.19 202 GLN A O 1
ATOM 1644 N N . GLU A 1 203 ? 31.483 -3.898 -32.280 1.00 96.94 203 GLU A N 1
ATOM 1645 C CA . GLU A 1 203 ? 30.070 -3.541 -32.426 1.00 96.94 203 GLU A CA 1
ATOM 1646 C C . GLU A 1 203 ? 29.150 -4.734 -32.179 1.00 96.94 203 GLU A C 1
ATOM 1648 O O . GLU A 1 203 ? 28.212 -4.640 -31.390 1.00 96.94 203 GLU A O 1
ATOM 1653 N N . LYS A 1 204 ? 29.447 -5.885 -32.793 1.00 97.25 204 LYS A N 1
ATOM 1654 C CA . LYS A 1 204 ? 28.632 -7.099 -32.664 1.00 97.25 204 LYS A CA 1
ATOM 1655 C C . LYS A 1 204 ? 28.535 -7.585 -31.214 1.00 97.25 204 LYS A C 1
ATOM 1657 O O . LYS A 1 204 ? 27.453 -7.960 -30.765 1.00 97.25 204 LYS A O 1
ATOM 1662 N N . TYR A 1 205 ? 29.647 -7.563 -30.477 1.00 97.62 205 TYR A N 1
ATOM 1663 C CA . TYR A 1 205 ? 29.694 -8.020 -29.086 1.00 97.62 205 TYR A CA 1
ATOM 1664 C C . TYR A 1 205 ? 28.992 -7.034 -28.152 1.00 97.62 205 TYR A C 1
ATOM 1666 O O . TYR A 1 205 ? 28.128 -7.441 -27.376 1.00 97.62 205 TYR A O 1
ATOM 1674 N N . LEU A 1 206 ? 29.308 -5.739 -28.266 1.00 97.56 206 LEU A N 1
ATOM 1675 C CA . LEU A 1 206 ? 28.687 -4.687 -27.458 1.00 97.56 206 LEU A CA 1
ATOM 1676 C C . LEU A 1 206 ? 27.179 -4.601 -27.714 1.00 97.56 206 LEU A C 1
ATOM 1678 O O . LEU A 1 206 ? 26.396 -4.532 -26.767 1.00 97.56 206 LEU A O 1
ATOM 1682 N N . SER A 1 207 ? 26.761 -4.710 -28.977 1.00 97.12 207 SER A N 1
ATOM 1683 C CA . SER A 1 207 ? 25.348 -4.725 -29.353 1.00 97.12 207 SER A CA 1
ATOM 1684 C C . SER A 1 207 ? 24.629 -5.949 -28.801 1.00 97.12 207 SER A C 1
ATOM 1686 O O . SER A 1 207 ? 23.527 -5.817 -28.279 1.00 97.12 207 SER A O 1
ATOM 1688 N N . SER A 1 208 ? 25.243 -7.134 -28.860 1.00 96.50 208 SER A N 1
ATOM 1689 C CA . SER A 1 208 ? 24.658 -8.347 -28.280 1.00 96.50 208 SER A CA 1
ATOM 1690 C C . SER A 1 208 ? 24.477 -8.217 -26.768 1.00 96.50 208 SER A C 1
ATOM 1692 O O . SER A 1 208 ? 23.400 -8.517 -26.257 1.00 96.50 208 SER A O 1
ATOM 1694 N N . ILE A 1 209 ? 25.498 -7.735 -26.049 1.00 96.94 209 ILE A N 1
ATOM 1695 C CA . ILE A 1 209 ? 25.420 -7.517 -24.598 1.00 96.94 209 ILE A CA 1
ATOM 1696 C C . ILE A 1 209 ? 24.314 -6.507 -24.285 1.00 96.94 209 ILE A C 1
ATOM 1698 O O . ILE A 1 209 ? 23.439 -6.789 -23.468 1.00 96.94 209 ILE A O 1
ATOM 1702 N N . TYR A 1 210 ? 24.286 -5.369 -24.979 1.00 97.12 210 TYR A N 1
ATOM 1703 C CA . TYR A 1 210 ? 23.256 -4.355 -24.777 1.00 97.12 210 TYR A CA 1
ATOM 1704 C C . TYR A 1 210 ? 21.848 -4.901 -25.053 1.00 97.12 210 TYR A C 1
ATOM 1706 O O . TYR A 1 210 ? 20.943 -4.680 -24.253 1.00 97.12 210 TYR A O 1
ATOM 1714 N N . ARG A 1 211 ? 21.657 -5.711 -26.102 1.00 95.94 211 ARG A N 1
ATOM 1715 C CA . ARG A 1 211 ? 20.360 -6.343 -26.399 1.00 95.94 211 ARG A CA 1
ATOM 1716 C C . ARG A 1 211 ? 19.865 -7.245 -25.274 1.00 95.94 211 ARG A C 1
ATOM 1718 O O . ARG A 1 211 ? 18.685 -7.196 -24.936 1.00 95.94 211 ARG A O 1
ATOM 1725 N N . THR A 1 212 ? 20.753 -8.017 -24.642 1.00 95.00 212 THR A N 1
ATOM 1726 C CA . THR A 1 212 ? 20.361 -8.871 -23.503 1.00 95.00 212 THR A CA 1
ATOM 1727 C C . THR A 1 212 ? 19.830 -8.074 -22.310 1.00 95.00 212 THR A C 1
ATOM 1729 O O . THR A 1 212 ? 19.027 -8.596 -21.536 1.00 95.00 212 THR A O 1
ATOM 1732 N N . THR A 1 213 ? 20.178 -6.787 -22.192 1.00 94.44 213 THR A N 1
ATOM 1733 C CA . THR A 1 213 ? 19.640 -5.929 -21.128 1.00 94.44 213 THR A CA 1
ATOM 1734 C C . THR A 1 213 ? 18.140 -5.660 -21.273 1.00 94.44 213 THR A C 1
ATOM 1736 O O . THR A 1 213 ? 17.486 -5.453 -20.256 1.00 94.44 213 THR A O 1
ATOM 1739 N N . PHE A 1 214 ? 17.553 -5.742 -22.478 1.00 91.19 214 PHE A N 1
ATOM 1740 C CA . PHE A 1 214 ? 16.107 -5.549 -22.670 1.00 91.19 214 PHE A CA 1
ATOM 1741 C C . PHE A 1 214 ? 15.264 -6.671 -22.057 1.00 91.19 214 PHE A C 1
ATOM 1743 O O . PHE A 1 214 ? 14.182 -6.398 -21.537 1.00 91.19 214 PHE A O 1
ATOM 1750 N N . LEU A 1 215 ? 15.766 -7.913 -22.041 1.00 92.25 215 LEU A N 1
ATOM 1751 C CA . LEU A 1 215 ? 15.117 -9.011 -21.314 1.00 92.25 215 LEU A CA 1
ATOM 1752 C C . LEU A 1 215 ? 15.065 -8.717 -19.812 1.00 92.25 215 LEU A C 1
ATOM 1754 O O . LEU A 1 215 ? 14.014 -8.836 -19.182 1.00 92.25 215 LEU A O 1
ATOM 1758 N N . MET A 1 216 ? 16.195 -8.274 -19.256 1.00 90.19 216 MET A N 1
ATOM 1759 C CA . MET A 1 216 ? 16.285 -7.901 -17.844 1.00 90.19 216 MET A CA 1
ATOM 1760 C C . MET A 1 216 ? 15.401 -6.690 -17.536 1.00 90.19 216 MET A C 1
ATOM 1762 O O . MET A 1 216 ? 14.721 -6.671 -16.515 1.00 90.19 216 MET A O 1
ATOM 1766 N N . LEU A 1 217 ? 15.361 -5.698 -18.429 1.00 86.88 217 LEU A N 1
ATOM 1767 C CA . LEU A 1 217 ? 14.517 -4.516 -18.285 1.00 86.88 217 LEU A CA 1
ATOM 1768 C C . LEU A 1 217 ? 13.033 -4.893 -18.236 1.00 86.88 217 LEU A C 1
ATOM 1770 O O . LEU A 1 217 ? 12.327 -4.425 -17.346 1.00 86.88 217 LEU A O 1
ATOM 1774 N N . GLY A 1 218 ? 12.574 -5.769 -19.136 1.00 87.00 218 GLY A N 1
ATOM 1775 C CA . GLY A 1 218 ? 11.201 -6.278 -19.121 1.00 87.00 218 GLY A CA 1
ATOM 1776 C C . GLY A 1 218 ? 10.853 -6.941 -17.786 1.00 87.00 218 GLY A C 1
ATOM 1777 O O . GLY A 1 218 ? 9.834 -6.614 -17.180 1.00 87.00 218 GLY A O 1
ATOM 1778 N N . TYR A 1 219 ? 11.746 -7.791 -17.272 1.00 89.56 219 TYR A N 1
ATOM 1779 C CA . TYR A 1 219 ? 11.593 -8.411 -15.954 1.00 89.56 219 TYR A CA 1
ATOM 1780 C C . TYR A 1 219 ? 11.504 -7.371 -14.821 1.00 89.56 219 TYR A C 1
ATOM 1782 O O . TYR A 1 219 ? 10.538 -7.371 -14.054 1.00 89.56 219 TYR A O 1
ATOM 1790 N N . PHE A 1 220 ? 12.467 -6.447 -14.733 1.00 85.88 220 PHE A N 1
ATOM 1791 C CA . PHE A 1 220 ? 12.523 -5.447 -13.659 1.00 85.88 220 PHE A CA 1
ATOM 1792 C C . PHE A 1 220 ? 11.322 -4.499 -13.652 1.00 85.88 220 PHE A C 1
ATOM 1794 O O . PHE A 1 220 ? 10.830 -4.146 -12.579 1.00 85.88 220 PHE A O 1
ATOM 1801 N N . MET A 1 221 ? 10.823 -4.113 -14.829 1.00 84.19 221 MET A N 1
ATOM 1802 C CA . MET A 1 221 ? 9.655 -3.238 -14.939 1.00 84.19 221 MET A CA 1
ATOM 1803 C C . MET A 1 221 ? 8.401 -3.884 -14.341 1.00 84.19 221 MET A C 1
ATOM 1805 O O . MET A 1 221 ? 7.590 -3.211 -13.715 1.00 84.19 221 MET A O 1
ATOM 1809 N N . ILE A 1 222 ? 8.244 -5.196 -14.477 1.00 90.81 222 ILE A N 1
ATOM 1810 C CA . ILE A 1 222 ? 7.014 -5.884 -14.073 1.00 90.81 222 ILE A CA 1
ATOM 1811 C C . ILE A 1 222 ? 7.058 -6.325 -12.621 1.00 90.81 222 ILE A C 1
ATOM 1813 O O . ILE A 1 222 ? 6.067 -6.189 -11.905 1.00 90.81 222 ILE A O 1
ATOM 1817 N N . VAL A 1 223 ? 8.203 -6.846 -12.177 1.00 89.56 223 VAL A N 1
ATOM 1818 C CA . VAL A 1 223 ? 8.355 -7.434 -10.841 1.00 89.56 223 VAL A CA 1
ATOM 1819 C C . VAL A 1 223 ? 7.952 -6.452 -9.750 1.00 89.56 223 VAL A C 1
ATOM 1821 O O . VAL A 1 223 ? 7.215 -6.820 -8.838 1.00 89.56 223 VAL A O 1
ATOM 1824 N N . HIS A 1 224 ? 8.368 -5.190 -9.854 1.00 88.25 224 HIS A N 1
ATOM 1825 C CA . HIS A 1 224 ? 8.003 -4.181 -8.861 1.00 88.25 224 HIS A CA 1
ATOM 1826 C C . HIS A 1 224 ? 6.514 -3.825 -8.901 1.00 88.25 224 HIS A C 1
ATOM 1828 O O . HIS A 1 224 ? 5.903 -3.673 -7.844 1.00 88.25 224 HIS A O 1
ATOM 1834 N N . GLY A 1 225 ? 5.911 -3.758 -10.091 1.00 91.00 225 GLY A N 1
ATOM 1835 C CA . GLY A 1 225 ? 4.465 -3.584 -10.235 1.00 91.00 225 GLY A CA 1
ATOM 1836 C C . GLY A 1 225 ? 3.691 -4.715 -9.555 1.00 91.00 225 GLY A C 1
ATOM 1837 O O . GLY A 1 225 ? 2.796 -4.457 -8.750 1.00 91.00 225 GLY A O 1
ATOM 1838 N N . TYR A 1 226 ? 4.091 -5.968 -9.793 1.00 93.00 226 TYR A N 1
ATOM 1839 C CA . TYR A 1 226 ? 3.449 -7.127 -9.173 1.00 93.00 226 TYR A CA 1
ATOM 1840 C C . TYR A 1 226 ? 3.681 -7.244 -7.679 1.00 93.00 226 TYR A C 1
ATOM 1842 O O . TYR A 1 226 ? 2.766 -7.668 -6.986 1.00 93.00 226 TYR A O 1
ATOM 1850 N N . GLN A 1 227 ? 4.840 -6.840 -7.159 1.00 90.12 227 GLN A N 1
ATOM 1851 C CA . GLN A 1 227 ? 5.038 -6.771 -5.711 1.00 90.12 227 GLN A CA 1
ATOM 1852 C C . GLN A 1 227 ? 3.968 -5.879 -5.074 1.00 90.12 227 GLN A C 1
ATOM 1854 O O . GLN A 1 227 ? 3.322 -6.288 -4.114 1.00 90.12 227 GLN A O 1
ATOM 1859 N N . ILE A 1 228 ? 3.728 -4.690 -5.635 1.00 90.19 228 ILE A N 1
ATOM 1860 C CA . ILE A 1 228 ? 2.725 -3.753 -5.111 1.00 90.19 228 ILE A CA 1
ATOM 1861 C C . ILE A 1 228 ? 1.321 -4.343 -5.218 1.00 90.19 228 ILE A C 1
ATOM 1863 O O . ILE A 1 228 ? 0.596 -4.350 -4.226 1.00 90.19 228 ILE A O 1
ATOM 1867 N N . ILE A 1 229 ? 0.967 -4.869 -6.395 1.00 93.31 229 ILE A N 1
ATOM 1868 C CA . ILE A 1 229 ? -0.332 -5.506 -6.636 1.00 93.31 229 ILE A CA 1
ATOM 1869 C C . ILE A 1 229 ? -0.551 -6.640 -5.629 1.00 93.31 229 ILE A C 1
ATOM 1871 O O . ILE A 1 229 ? -1.568 -6.669 -4.949 1.00 93.31 229 ILE A O 1
ATOM 1875 N N . TYR A 1 230 ? 0.432 -7.520 -5.450 1.00 92.62 230 TYR A N 1
ATOM 1876 C CA . TYR A 1 230 ? 0.371 -8.620 -4.493 1.00 92.62 230 TYR A CA 1
ATOM 1877 C C . TYR A 1 230 ? 0.102 -8.132 -3.062 1.00 92.62 230 TYR A C 1
ATOM 1879 O O . TYR A 1 230 ? -0.811 -8.624 -2.400 1.00 92.62 230 TYR A O 1
ATOM 1887 N N . TYR A 1 231 ? 0.847 -7.131 -2.582 1.00 90.75 231 TYR A N 1
ATOM 1888 C CA . TYR A 1 231 ? 0.650 -6.583 -1.236 1.00 90.75 231 TYR A CA 1
ATOM 1889 C C . TYR A 1 231 ? -0.723 -5.942 -1.052 1.00 90.75 231 TYR A C 1
ATOM 1891 O O . TYR A 1 231 ? -1.370 -6.143 -0.022 1.00 90.75 231 TYR A O 1
ATOM 1899 N N . SER A 1 232 ? -1.164 -5.167 -2.037 1.00 91.56 232 SER A N 1
ATOM 1900 C CA . SER A 1 232 ? -2.469 -4.516 -2.021 1.00 91.56 232 SER A CA 1
ATOM 1901 C C . SER A 1 232 ? -3.613 -5.531 -2.063 1.00 91.56 232 SER A C 1
ATOM 1903 O O . SER A 1 232 ? -4.563 -5.391 -1.295 1.00 91.56 232 SER A O 1
ATOM 1905 N N . GLU A 1 233 ? -3.498 -6.591 -2.866 1.00 93.06 233 GLU A N 1
ATOM 1906 C CA . GLU A 1 233 ? -4.468 -7.689 -2.930 1.00 93.06 233 GLU A CA 1
ATOM 1907 C C . GLU A 1 233 ? -4.535 -8.476 -1.616 1.00 93.06 233 GLU A C 1
ATOM 1909 O O . GLU A 1 233 ? -5.619 -8.721 -1.088 1.00 93.06 233 GLU A O 1
ATOM 1914 N N . HIS A 1 234 ? -3.391 -8.791 -1.004 1.00 91.06 234 HIS A N 1
ATOM 1915 C CA . HIS A 1 234 ? -3.375 -9.386 0.334 1.00 91.06 234 HIS A CA 1
ATOM 1916 C C . HIS A 1 234 ? -4.011 -8.473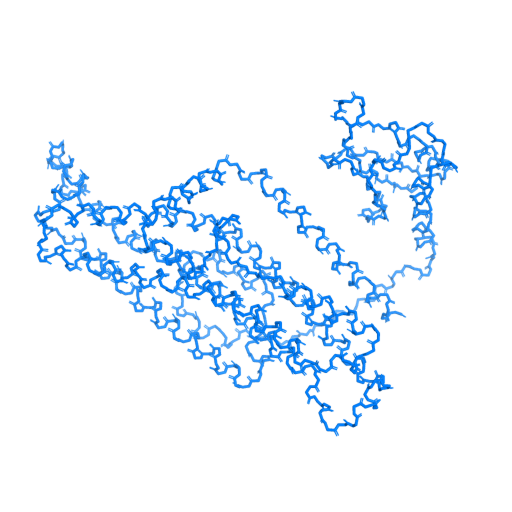 1.383 1.00 91.06 234 HIS A C 1
ATOM 1918 O O . HIS A 1 234 ? -4.758 -8.941 2.247 1.00 91.06 234 HIS A O 1
ATOM 1924 N N . GLY A 1 235 ? -3.742 -7.168 1.294 1.00 91.06 235 GLY A N 1
ATOM 1925 C CA . GLY A 1 235 ? -4.400 -6.162 2.113 1.00 91.06 235 GLY A CA 1
ATOM 1926 C C . GLY A 1 235 ? -5.916 -6.227 1.962 1.00 91.06 235 GLY A C 1
ATOM 1927 O O . GLY A 1 235 ? -6.645 -6.359 2.945 1.00 91.06 235 GLY A O 1
ATOM 1928 N N . ARG A 1 236 ? -6.385 -6.227 0.716 1.00 93.38 236 ARG A N 1
ATOM 1929 C CA . ARG A 1 236 ? -7.797 -6.342 0.372 1.00 93.38 236 ARG A CA 1
ATOM 1930 C C . ARG A 1 236 ? -8.435 -7.594 0.962 1.00 93.38 236 ARG A C 1
ATOM 1932 O O . ARG A 1 236 ? -9.473 -7.472 1.603 1.00 93.38 236 ARG A O 1
ATOM 1939 N N . TYR A 1 237 ? -7.807 -8.763 0.840 1.00 94.44 237 TYR A N 1
ATOM 1940 C CA . TYR A 1 237 ? -8.343 -9.998 1.420 1.00 94.44 237 TYR A CA 1
ATOM 1941 C C . TYR A 1 237 ? -8.505 -9.900 2.938 1.00 94.44 237 TYR A C 1
ATOM 1943 O O . TYR A 1 237 ? -9.563 -10.239 3.462 1.00 94.44 237 TYR A O 1
ATOM 1951 N N . GLN A 1 238 ? -7.508 -9.375 3.657 1.00 94.12 238 GLN A N 1
ATOM 1952 C CA . GLN A 1 238 ? -7.611 -9.193 5.110 1.00 94.12 238 GLN A CA 1
ATOM 1953 C C . GLN A 1 238 ? -8.703 -8.179 5.493 1.00 94.12 238 GLN A C 1
ATOM 1955 O O . GLN A 1 238 ? -9.423 -8.406 6.467 1.00 94.12 238 GLN A O 1
ATOM 1960 N N . SER A 1 239 ? -8.877 -7.104 4.718 1.00 94.19 239 SER A N 1
ATOM 1961 C CA . SER A 1 239 ? -9.981 -6.150 4.894 1.00 94.19 239 SER A CA 1
ATOM 1962 C C . SER A 1 239 ? -11.346 -6.792 4.653 1.00 94.19 239 SER A C 1
ATOM 1964 O O . SER A 1 239 ? -12.258 -6.585 5.450 1.00 94.19 239 SER A O 1
ATOM 1966 N N . THR A 1 240 ? -11.489 -7.615 3.612 1.00 96.06 240 THR A N 1
ATOM 1967 C CA . THR A 1 240 ? -12.731 -8.345 3.319 1.00 96.06 240 THR A CA 1
ATOM 1968 C C . THR A 1 240 ? -13.077 -9.327 4.441 1.00 96.06 240 THR A C 1
ATOM 1970 O O . THR A 1 240 ? -14.226 -9.383 4.874 1.00 96.06 240 THR A O 1
ATOM 1973 N N . LEU A 1 241 ? -12.091 -10.052 4.981 1.00 96.12 241 LEU A N 1
ATOM 1974 C CA . LEU A 1 241 ? -12.300 -10.908 6.152 1.00 96.12 241 LEU A CA 1
ATOM 1975 C C . LEU A 1 241 ? -12.716 -10.079 7.380 1.00 96.12 241 LEU A C 1
ATOM 1977 O O . LEU A 1 241 ? -13.625 -10.464 8.114 1.00 96.12 241 LEU A O 1
ATOM 1981 N N . LEU A 1 242 ? -12.086 -8.920 7.611 1.00 96.19 242 LEU A N 1
ATOM 1982 C CA . LEU A 1 242 ? -12.429 -8.040 8.735 1.00 96.19 242 LEU A CA 1
ATOM 1983 C C . LEU A 1 242 ? -13.852 -7.504 8.602 1.00 96.19 242 LEU A C 1
ATOM 1985 O O . LEU A 1 242 ? -14.596 -7.515 9.579 1.00 96.19 242 LEU A O 1
ATOM 1989 N N . LYS A 1 243 ? -14.240 -7.089 7.395 1.00 96.81 243 LYS A N 1
ATOM 1990 C CA . LYS A 1 243 ? -15.602 -6.678 7.062 1.00 96.81 243 LYS A CA 1
ATOM 1991 C C . LYS A 1 243 ? -16.606 -7.782 7.392 1.00 96.81 243 LYS A C 1
ATOM 1993 O O . LYS A 1 243 ? -17.612 -7.493 8.029 1.00 96.81 243 LYS A O 1
ATOM 1998 N N . GLU A 1 244 ? -16.320 -9.029 7.025 1.00 96.44 244 GLU A N 1
ATOM 1999 C CA . GLU A 1 244 ? -17.190 -10.171 7.333 1.00 96.44 244 GLU A CA 1
ATOM 2000 C C . GLU A 1 244 ? -17.316 -10.400 8.848 1.00 96.44 244 GLU A C 1
ATOM 2002 O O . GLU A 1 244 ? -18.414 -10.605 9.365 1.00 96.44 244 GLU A O 1
ATOM 2007 N N . HIS A 1 245 ? -16.215 -10.304 9.599 1.00 95.81 245 HIS A N 1
ATOM 2008 C CA . HIS A 1 245 ? -16.260 -10.404 11.060 1.00 95.81 245 HIS A CA 1
ATOM 2009 C C . HIS A 1 245 ? -17.052 -9.265 11.708 1.00 95.81 245 HIS A C 1
ATOM 2011 O O . HIS A 1 245 ? -17.776 -9.508 12.673 1.00 95.81 245 HIS A O 1
ATOM 2017 N N . VAL A 1 246 ? -16.940 -8.046 11.173 1.00 96.62 246 VAL A N 1
ATOM 2018 C CA . VAL A 1 246 ? -17.727 -6.889 11.612 1.00 96.62 246 VAL A CA 1
ATOM 2019 C C . VAL A 1 246 ? -19.204 -7.110 11.321 1.00 96.62 246 VAL A C 1
ATOM 2021 O O . VAL A 1 246 ? -20.011 -7.021 12.238 1.00 96.62 246 VAL A O 1
ATOM 2024 N N . ALA A 1 247 ? -19.560 -7.459 10.085 1.00 96.19 247 ALA A N 1
ATOM 2025 C CA . ALA A 1 247 ? -20.946 -7.667 9.668 1.00 96.19 247 ALA A CA 1
ATOM 2026 C C . ALA A 1 247 ? -21.652 -8.775 10.468 1.00 96.19 247 ALA A C 1
ATOM 2028 O O . ALA A 1 247 ? -22.868 -8.743 10.637 1.00 96.19 247 ALA A O 1
ATOM 2029 N N . ASN A 1 248 ? -20.888 -9.735 10.996 1.00 95.62 248 ASN A N 1
ATOM 2030 C CA . ASN A 1 248 ? -21.404 -10.833 11.804 1.00 95.62 248 ASN A CA 1
ATOM 2031 C C . ASN A 1 248 ? -21.357 -10.583 13.321 1.00 95.62 248 ASN A C 1
ATOM 2033 O O . ASN A 1 248 ? -21.648 -11.509 14.087 1.00 95.62 248 ASN A O 1
ATOM 2037 N N . LEU A 1 249 ? -21.029 -9.368 13.782 1.00 95.19 249 LEU A N 1
ATOM 2038 C CA . LEU A 1 249 ? -20.967 -9.052 15.213 1.00 95.19 249 LEU A CA 1
ATOM 2039 C C . LEU A 1 249 ? -22.292 -9.347 15.931 1.00 95.19 249 LEU A C 1
ATOM 2041 O O . LEU A 1 249 ? -22.252 -10.022 16.962 1.00 95.19 249 LEU A O 1
ATOM 2045 N N . ASP A 1 250 ? -23.426 -8.932 15.355 1.00 91.94 250 ASP A N 1
ATOM 2046 C CA . ASP A 1 250 ? -24.782 -9.061 15.919 1.00 91.94 250 ASP A CA 1
ATOM 2047 C C . ASP A 1 250 ? -25.631 -10.193 15.296 1.00 91.94 250 ASP A C 1
ATOM 2049 O O . ASP A 1 250 ? -26.775 -10.421 15.687 1.00 91.94 250 ASP A O 1
ATOM 2053 N N . SER A 1 251 ? -25.059 -10.942 14.346 1.00 86.12 251 SER A N 1
ATOM 2054 C CA . SER A 1 251 ? -25.777 -11.915 13.504 1.00 86.12 251 SER A CA 1
ATOM 2055 C C . SER A 1 251 ? -26.536 -13.010 14.266 1.00 86.12 251 SER A C 1
ATOM 2057 O O . SER A 1 251 ? -27.566 -13.480 13.786 1.00 86.12 251 SER A O 1
ATOM 2059 N N . CYS A 1 252 ? -26.063 -13.414 15.448 1.00 76.31 252 CYS A N 1
ATOM 2060 C CA . CYS A 1 252 ? -26.642 -14.529 16.199 1.00 76.31 252 CYS A CA 1
ATOM 2061 C C . CYS A 1 252 ? -27.987 -14.203 16.868 1.00 76.31 252 CYS A C 1
ATOM 2063 O O . CYS A 1 252 ? -28.652 -15.131 17.315 1.00 76.31 252 CYS A O 1
ATOM 2065 N N . GLU A 1 253 ? -28.388 -12.929 16.963 1.00 75.25 253 GLU A N 1
ATOM 2066 C CA . GLU A 1 253 ? -29.490 -12.522 17.856 1.00 75.25 253 GLU A CA 1
ATOM 2067 C C . GLU A 1 253 ? -30.567 -11.664 17.186 1.00 75.25 253 GLU A C 1
ATOM 2069 O O . GLU A 1 253 ? -31.413 -11.081 17.858 1.00 75.25 253 GLU A O 1
ATOM 2074 N N . ARG A 1 254 ? -30.624 -11.674 15.846 1.00 72.69 254 ARG A N 1
ATOM 2075 C CA . ARG A 1 254 ? -31.650 -10.960 15.058 1.00 72.69 254 ARG A CA 1
ATOM 2076 C C . ARG A 1 254 ? -33.101 -11.384 15.339 1.00 72.69 254 ARG A C 1
ATOM 2078 O O . ARG A 1 254 ? -34.013 -10.757 14.816 1.00 72.69 254 ARG A O 1
ATOM 2085 N N . GLN A 1 255 ? -33.328 -12.453 16.101 1.00 76.69 255 GLN A N 1
ATOM 2086 C CA . GLN A 1 255 ? -34.668 -12.961 16.422 1.00 76.69 255 GLN A CA 1
ATOM 2087 C C . GLN A 1 255 ? -35.136 -12.605 17.842 1.00 76.69 255 GLN A C 1
ATOM 2089 O O . GLN A 1 255 ? -36.300 -12.833 18.171 1.00 76.69 255 GLN A O 1
ATOM 2094 N N . THR A 1 256 ? -34.267 -12.048 18.688 1.00 81.06 256 THR A N 1
ATOM 2095 C CA . THR A 1 256 ? -34.610 -11.699 20.073 1.00 81.06 256 THR A CA 1
ATOM 2096 C C . THR A 1 256 ? -35.167 -10.273 20.141 1.00 81.06 256 THR A C 1
ATOM 2098 O O . THR A 1 256 ? -34.787 -9.416 19.351 1.00 81.06 256 THR A O 1
ATOM 2101 N N . ASN A 1 257 ? -36.069 -9.996 21.091 1.00 90.25 257 ASN A N 1
ATOM 2102 C CA . ASN A 1 257 ? -36.602 -8.646 21.311 1.00 90.25 257 ASN A CA 1
ATOM 2103 C C . ASN A 1 257 ? -35.459 -7.670 21.670 1.00 90.25 257 ASN A C 1
ATOM 2105 O O . ASN A 1 257 ? -34.799 -7.865 22.693 1.00 90.25 257 ASN A O 1
ATOM 2109 N N . GLU A 1 258 ? -35.234 -6.648 20.837 1.00 90.19 258 GLU A N 1
ATOM 2110 C CA . GLU A 1 258 ? -34.085 -5.728 20.903 1.00 90.19 258 GLU A CA 1
ATOM 2111 C C . GLU A 1 258 ? -33.917 -5.067 22.277 1.00 90.19 258 GLU A C 1
ATOM 2113 O O . GLU A 1 258 ? -32.797 -4.931 22.770 1.00 90.19 258 GLU A O 1
ATOM 2118 N N . GLU A 1 259 ? -35.025 -4.742 22.948 1.00 90.19 259 GLU A N 1
ATOM 2119 C CA . GLU A 1 259 ? -35.009 -4.120 24.278 1.00 90.19 259 GLU A CA 1
ATOM 2120 C C . GLU A 1 259 ? -34.349 -5.009 25.341 1.00 90.19 259 GLU A C 1
ATOM 2122 O O . GLU A 1 259 ? -33.740 -4.507 26.287 1.00 90.19 259 GLU A O 1
ATOM 2127 N N . LYS A 1 260 ? -34.427 -6.337 25.184 1.00 93.88 260 LYS A N 1
ATOM 2128 C CA . LYS A 1 260 ? -33.822 -7.287 26.127 1.00 93.88 260 LYS A CA 1
ATOM 2129 C C . LYS A 1 260 ? -32.316 -7.427 25.923 1.00 93.88 260 LYS A C 1
ATOM 2131 O O . LYS A 1 260 ? -31.610 -7.675 26.895 1.00 93.88 260 LYS A O 1
ATOM 2136 N N . LEU A 1 261 ? -31.820 -7.213 24.702 1.00 94.12 261 LEU A N 1
ATOM 2137 C CA . LEU A 1 261 ? -30.397 -7.355 24.366 1.00 94.12 261 LEU A CA 1
ATOM 2138 C C . LEU A 1 261 ? -29.518 -6.353 25.120 1.00 94.12 261 LEU A C 1
ATOM 2140 O O . LEU A 1 261 ? -28.375 -6.648 25.466 1.00 94.12 261 LEU A O 1
ATOM 2144 N N . PHE A 1 262 ? -30.048 -5.165 25.415 1.00 94.50 262 PHE A N 1
ATOM 2145 C CA . PHE A 1 262 ? -29.303 -4.158 26.167 1.00 94.50 262 PHE A CA 1
ATOM 2146 C C . PHE A 1 262 ? -28.959 -4.619 27.595 1.00 94.50 262 PHE A C 1
ATOM 2148 O O . PHE A 1 262 ? -27.911 -4.245 28.117 1.00 94.50 262 PHE A O 1
ATOM 2155 N N . TYR A 1 263 ? -29.813 -5.451 28.200 1.00 94.81 263 TYR A N 1
ATOM 2156 C CA . TYR A 1 263 ? -29.672 -5.944 29.575 1.00 94.81 263 TYR A CA 1
ATOM 2157 C C . TYR A 1 263 ? -29.149 -7.387 29.665 1.00 94.81 263 TYR A C 1
ATOM 2159 O O . TYR A 1 263 ? -29.030 -7.918 30.766 1.00 94.81 263 TYR A O 1
ATOM 2167 N N . ASP A 1 264 ? -28.856 -8.034 28.535 1.00 95.56 264 ASP A N 1
ATOM 2168 C CA . ASP A 1 264 ? -28.299 -9.386 28.505 1.00 95.56 264 ASP A CA 1
ATOM 2169 C C . ASP A 1 264 ? -26.768 -9.340 28.651 1.00 95.56 264 ASP A C 1
ATOM 2171 O O . ASP A 1 264 ? -26.033 -8.992 27.721 1.00 95.56 264 ASP A O 1
ATOM 2175 N N . ASP A 1 265 ? -26.279 -9.700 29.838 1.00 96.12 265 ASP A N 1
ATOM 2176 C CA . ASP A 1 265 ? -24.852 -9.685 30.170 1.00 96.12 265 ASP A CA 1
ATOM 2177 C C . ASP A 1 265 ? -24.010 -10.623 29.283 1.00 96.12 265 ASP A C 1
ATOM 2179 O O . ASP A 1 265 ? -22.865 -10.299 28.944 1.00 96.12 265 ASP A O 1
ATOM 2183 N N . GLU A 1 266 ? -24.552 -11.773 28.867 1.00 95.62 266 GLU A N 1
ATOM 2184 C CA . GLU A 1 266 ? -23.845 -12.733 28.008 1.00 95.62 266 GLU A CA 1
ATOM 2185 C C . GLU A 1 266 ? -23.705 -12.185 26.583 1.00 95.62 266 GLU A C 1
ATOM 2187 O O . GLU A 1 266 ? -22.619 -12.257 25.988 1.00 95.62 266 GLU A O 1
ATOM 2192 N N . TYR A 1 267 ? -24.762 -11.555 26.060 1.00 95.19 267 TYR A N 1
ATOM 2193 C CA . TYR A 1 267 ? -24.711 -10.829 24.792 1.00 95.19 267 TYR A CA 1
ATOM 2194 C C . TYR A 1 267 ? -23.675 -9.697 24.842 1.00 95.19 267 TYR A C 1
ATOM 2196 O O . TYR A 1 267 ? -22.769 -9.647 23.998 1.00 95.19 267 TYR A O 1
ATOM 2204 N N . GLN A 1 268 ? -23.727 -8.828 25.862 1.00 96.50 268 GLN A N 1
ATOM 2205 C CA . GLN A 1 268 ? -22.792 -7.702 25.988 1.00 96.50 268 GLN A CA 1
ATOM 2206 C C . GLN A 1 268 ? -21.341 -8.177 26.105 1.00 96.50 268 GLN A C 1
ATOM 2208 O O . GLN A 1 268 ? -20.448 -7.617 25.460 1.00 96.50 268 GLN A O 1
ATOM 2213 N N . LYS A 1 269 ? -21.083 -9.248 26.861 1.00 96.12 269 LYS A N 1
ATOM 2214 C CA . LYS A 1 269 ? -19.750 -9.851 26.996 1.00 96.12 269 LYS A CA 1
ATOM 2215 C C . LYS A 1 269 ? -19.250 -10.447 25.679 1.00 96.12 269 LYS A C 1
ATOM 2217 O O . LYS A 1 269 ? -18.072 -10.293 25.340 1.00 96.12 269 LYS A O 1
ATOM 2222 N N . ARG A 1 270 ? -20.120 -11.095 24.900 1.00 96.00 270 ARG A N 1
ATOM 2223 C CA . ARG A 1 270 ? -19.771 -11.638 23.578 1.00 96.00 270 ARG A CA 1
ATOM 2224 C C . ARG A 1 270 ? -19.435 -10.524 22.587 1.00 96.00 270 ARG A C 1
ATOM 2226 O O . ARG A 1 270 ? -18.387 -10.594 21.939 1.00 96.00 270 ARG A O 1
ATOM 2233 N N . ILE A 1 271 ? -20.277 -9.493 22.496 1.00 96.62 271 ILE A N 1
ATOM 2234 C CA . ILE A 1 271 ? -20.035 -8.311 21.655 1.00 96.62 271 ILE A CA 1
ATOM 2235 C C . ILE A 1 271 ? -18.728 -7.631 22.055 1.00 96.62 271 ILE A C 1
ATOM 2237 O O . ILE A 1 271 ? -17.906 -7.335 21.187 1.00 96.62 271 ILE A O 1
ATOM 2241 N N . HIS A 1 272 ? -18.484 -7.472 23.357 1.00 96.25 272 HIS A N 1
ATOM 2242 C CA . HIS A 1 272 ? -17.244 -6.911 23.880 1.00 96.25 272 HIS A CA 1
ATOM 2243 C C . HIS A 1 272 ? -16.012 -7.647 23.346 1.00 96.25 272 HIS A C 1
ATOM 2245 O O . HIS A 1 272 ? -15.107 -7.036 22.773 1.00 96.25 272 HIS A O 1
ATOM 2251 N N . LEU A 1 273 ? -15.981 -8.976 23.491 1.00 95.56 273 LEU A N 1
ATOM 2252 C CA . LEU A 1 273 ? -14.855 -9.798 23.048 1.00 95.56 273 LEU A CA 1
ATOM 2253 C C . LEU A 1 273 ? -14.635 -9.705 21.534 1.00 95.56 273 LEU A C 1
ATOM 2255 O O . LEU A 1 273 ? -13.491 -9.560 21.093 1.00 95.56 273 LEU A O 1
ATOM 2259 N N . ARG A 1 274 ? -15.713 -9.744 20.740 1.00 95.88 274 ARG A N 1
ATOM 2260 C CA . ARG A 1 274 ? -15.623 -9.658 19.277 1.00 95.88 274 ARG A CA 1
ATOM 2261 C C . ARG A 1 274 ? -15.196 -8.267 18.796 1.00 95.88 274 ARG A C 1
ATOM 2263 O O . ARG A 1 274 ? -14.352 -8.174 17.907 1.00 95.88 274 ARG A O 1
ATOM 2270 N N . LEU A 1 275 ? -15.695 -7.190 19.406 1.00 95.50 275 LEU A N 1
ATOM 2271 C CA . LEU A 1 275 ? -15.264 -5.820 19.106 1.00 95.50 275 LEU A CA 1
ATOM 2272 C C . LEU A 1 275 ? -13.783 -5.616 19.438 1.00 95.50 275 LEU A C 1
ATOM 2274 O O . LEU A 1 275 ? -13.032 -5.099 18.613 1.00 95.50 275 LEU A O 1
ATOM 2278 N N . VAL A 1 276 ? -13.335 -6.062 20.618 1.00 94.31 276 VAL A N 1
ATOM 2279 C CA . VAL A 1 276 ? -11.917 -5.991 21.006 1.00 94.31 276 VAL A CA 1
ATOM 2280 C C . VAL A 1 276 ? -11.045 -6.760 20.015 1.00 94.31 276 VAL A C 1
ATOM 2282 O O . VAL A 1 276 ? -9.988 -6.264 19.622 1.00 94.31 276 VAL A O 1
ATOM 2285 N N . PHE A 1 277 ? -11.481 -7.945 19.586 1.00 94.12 277 PHE A N 1
ATOM 2286 C CA . PHE A 1 277 ? -10.792 -8.724 18.559 1.00 94.12 277 PHE A CA 1
ATOM 2287 C C . PHE A 1 277 ? -10.675 -7.948 17.238 1.00 94.12 277 PHE A C 1
ATOM 2289 O O . PHE A 1 277 ? -9.565 -7.793 16.721 1.00 94.12 277 PHE A O 1
ATOM 2296 N N . CYS A 1 278 ? -11.780 -7.385 16.742 1.00 95.50 278 CYS A N 1
ATOM 2297 C CA . CYS A 1 278 ? -11.797 -6.610 15.502 1.00 95.50 278 CYS A CA 1
ATOM 2298 C C . CYS A 1 278 ? -10.912 -5.355 15.581 1.00 95.50 278 CYS A C 1
ATOM 2300 O O . CYS A 1 278 ? -10.160 -5.083 14.648 1.00 95.50 278 CYS A O 1
ATOM 2302 N N . VAL A 1 279 ? -10.927 -4.628 16.705 1.00 93.62 279 VAL A N 1
ATOM 2303 C CA . VAL A 1 279 ? -10.068 -3.448 16.928 1.00 93.62 279 VAL A CA 1
ATOM 2304 C C . VAL A 1 279 ? -8.592 -3.827 16.966 1.00 93.62 279 VAL A C 1
ATOM 2306 O O . VAL A 1 279 ? -7.771 -3.188 16.312 1.00 93.62 279 VAL A O 1
ATOM 2309 N N . LYS A 1 280 ? -8.224 -4.871 17.718 1.00 91.50 280 LYS A N 1
ATOM 2310 C CA . LYS A 1 280 ? -6.829 -5.337 17.758 1.00 91.50 280 LYS A CA 1
ATOM 2311 C C . LYS A 1 280 ? -6.351 -5.730 16.367 1.00 91.50 280 LYS A C 1
ATOM 2313 O O . LYS A 1 280 ? -5.213 -5.436 16.001 1.00 91.50 280 LYS A O 1
ATOM 2318 N N . ARG A 1 281 ? -7.218 -6.384 15.591 1.00 91.19 281 ARG A N 1
ATOM 2319 C CA . ARG A 1 281 ? -6.895 -6.787 14.228 1.00 91.19 281 ARG A CA 1
ATOM 2320 C C . ARG A 1 281 ? -6.731 -5.592 13.303 1.00 91.19 281 ARG A C 1
ATOM 2322 O O . ARG A 1 281 ? -5.714 -5.524 12.621 1.00 91.19 281 ARG A O 1
ATOM 2329 N N . SER A 1 282 ? -7.684 -4.663 13.295 1.00 92.38 282 SER A N 1
ATOM 2330 C CA . SER A 1 282 ? -7.625 -3.491 12.423 1.00 92.38 282 SER A CA 1
ATOM 2331 C C . SER A 1 282 ? -6.371 -2.664 12.695 1.00 92.38 282 SER A C 1
ATOM 2333 O O . SER A 1 282 ? -5.687 -2.280 11.756 1.00 92.38 282 SER A O 1
ATOM 2335 N N . VAL A 1 283 ? -5.974 -2.497 13.962 1.00 89.75 283 VAL A N 1
ATOM 2336 C CA . VAL A 1 283 ? -4.715 -1.821 14.310 1.00 89.75 283 VAL A CA 1
ATOM 2337 C C . VAL A 1 283 ? -3.498 -2.561 13.753 1.00 89.75 283 VAL A C 1
ATOM 2339 O O . VAL A 1 283 ? -2.680 -1.940 13.078 1.00 89.75 283 VAL A O 1
ATOM 2342 N N . LYS A 1 284 ? -3.372 -3.876 13.994 1.00 89.94 284 LYS A N 1
ATOM 2343 C CA . LYS A 1 284 ? -2.251 -4.672 13.452 1.00 89.94 284 LYS A CA 1
ATOM 2344 C C . LYS A 1 284 ? -2.174 -4.566 11.927 1.00 89.94 284 LYS A C 1
ATOM 2346 O O . LYS A 1 284 ? -1.089 -4.482 11.358 1.00 89.94 284 LYS A O 1
ATOM 2351 N N . PHE A 1 285 ? -3.331 -4.569 11.275 1.00 89.19 285 PHE A N 1
ATOM 2352 C CA . PHE A 1 285 ? -3.443 -4.459 9.831 1.00 89.19 285 PHE A CA 1
ATOM 2353 C C . PHE A 1 285 ? -2.993 -3.086 9.312 1.00 89.19 285 PHE A C 1
ATOM 2355 O O . PHE A 1 285 ? -2.201 -3.008 8.374 1.00 89.19 285 PHE A O 1
ATOM 2362 N N . VAL A 1 286 ? -3.406 -2.004 9.971 1.00 88.38 286 VAL A N 1
ATOM 2363 C CA . VAL A 1 286 ? -2.947 -0.644 9.654 1.00 88.38 286 VAL A CA 1
ATOM 2364 C C . VAL A 1 286 ? -1.438 -0.507 9.840 1.00 88.38 286 VAL A C 1
ATOM 2366 O O . VAL A 1 286 ? -0.760 0.016 8.959 1.00 88.38 286 VAL A O 1
ATOM 2369 N N . GLU A 1 287 ? -0.890 -1.024 10.941 1.00 88.56 287 GLU A N 1
ATOM 2370 C CA . GLU A 1 287 ? 0.556 -1.008 11.193 1.00 88.56 287 GLU A CA 1
ATOM 2371 C C . GLU A 1 287 ? 1.342 -1.748 10.102 1.00 88.56 287 GLU A C 1
ATOM 2373 O O . GLU A 1 287 ? 2.441 -1.325 9.721 1.00 88.56 287 GLU A O 1
ATOM 2378 N N . LEU A 1 288 ? 0.784 -2.848 9.589 1.00 86.75 288 LEU A N 1
ATOM 2379 C CA . LEU A 1 288 ? 1.360 -3.592 8.478 1.00 86.75 288 LEU A CA 1
ATOM 2380 C C . LEU A 1 288 ? 1.332 -2.782 7.181 1.00 86.75 288 LEU A C 1
ATOM 2382 O O . LEU A 1 288 ? 2.377 -2.647 6.541 1.00 86.75 288 LEU A O 1
ATOM 2386 N N . ILE A 1 289 ? 0.174 -2.224 6.814 1.00 86.94 289 ILE A N 1
ATOM 2387 C CA . ILE A 1 289 ? 0.039 -1.388 5.615 1.00 86.94 289 ILE A CA 1
ATOM 2388 C C . ILE A 1 289 ? 1.015 -0.217 5.687 1.00 86.94 289 ILE A C 1
ATOM 2390 O O . ILE A 1 289 ? 1.734 0.042 4.730 1.00 86.94 289 ILE A O 1
ATOM 2394 N N . GLU A 1 290 ? 1.098 0.482 6.818 1.00 87.81 290 GLU A N 1
ATOM 2395 C CA . GLU A 1 290 ? 2.014 1.612 6.986 1.00 87.81 290 GLU A CA 1
ATOM 2396 C C . GLU A 1 290 ? 3.483 1.187 6.863 1.00 87.81 290 GLU A C 1
ATOM 2398 O O . GLU A 1 290 ? 4.295 1.903 6.268 1.00 87.81 290 GLU A O 1
ATOM 2403 N N . ARG A 1 291 ? 3.849 0.013 7.395 1.00 87.88 291 ARG A N 1
ATOM 2404 C CA . ARG A 1 291 ? 5.201 -0.538 7.246 1.00 87.88 291 ARG A CA 1
ATOM 2405 C C . ARG A 1 291 ? 5.516 -0.860 5.791 1.00 87.88 291 ARG A C 1
ATOM 2407 O O . ARG A 1 291 ? 6.519 -0.356 5.289 1.00 87.88 291 ARG A O 1
ATOM 2414 N N . LYS A 1 292 ? 4.654 -1.619 5.115 1.00 87.12 292 LYS A N 1
ATOM 2415 C CA . LYS A 1 292 ? 4.872 -2.028 3.724 1.00 87.12 292 LYS A CA 1
ATOM 2416 C C . LYS A 1 292 ? 4.778 -0.860 2.759 1.00 87.12 292 LYS A C 1
ATOM 2418 O O . LYS A 1 292 ? 5.624 -0.753 1.883 1.00 87.12 292 LYS A O 1
ATOM 2423 N N . ASN A 1 293 ? 3.890 0.104 2.991 1.00 86.06 293 ASN A N 1
ATOM 2424 C CA . ASN A 1 293 ? 3.854 1.340 2.213 1.00 86.06 293 ASN A CA 1
ATOM 2425 C C . ASN A 1 293 ? 5.194 2.080 2.254 1.00 86.06 293 ASN A C 1
ATOM 2427 O O . ASN A 1 293 ? 5.593 2.631 1.234 1.00 86.06 293 ASN A O 1
ATOM 2431 N N . ARG A 1 294 ? 5.927 2.087 3.378 1.00 86.38 294 ARG A N 1
ATOM 2432 C CA . ARG A 1 294 ? 7.262 2.717 3.433 1.00 86.38 294 ARG A CA 1
ATOM 2433 C C . ARG A 1 294 ? 8.298 1.997 2.572 1.00 86.38 294 ARG A C 1
ATOM 2435 O O . ARG A 1 294 ? 9.103 2.673 1.940 1.00 86.38 294 ARG A O 1
ATOM 2442 N N . GLU A 1 295 ? 8.279 0.668 2.554 1.00 86.06 295 GLU A N 1
ATOM 2443 C CA . GLU A 1 295 ? 9.163 -0.151 1.710 1.00 86.06 295 GLU A CA 1
ATOM 2444 C C . GLU A 1 295 ? 8.815 0.044 0.230 1.00 86.06 295 GLU A C 1
ATOM 2446 O O . GLU A 1 295 ? 9.664 0.414 -0.582 1.00 86.06 295 GLU A O 1
ATOM 2451 N N . ILE A 1 296 ? 7.528 -0.093 -0.083 1.00 85.50 296 ILE A N 1
ATOM 2452 C CA . ILE A 1 296 ? 6.964 0.033 -1.421 1.00 85.50 296 ILE A CA 1
ATOM 2453 C C . ILE A 1 296 ? 7.207 1.428 -2.001 1.00 85.50 296 ILE A C 1
ATOM 2455 O O . ILE A 1 296 ? 7.631 1.519 -3.146 1.00 85.50 296 ILE A O 1
ATOM 2459 N N . THR A 1 297 ? 7.014 2.504 -1.225 1.00 84.12 297 THR A N 1
ATOM 2460 C CA . THR A 1 297 ? 7.165 3.901 -1.688 1.00 84.12 297 THR A CA 1
ATOM 2461 C C . THR A 1 297 ? 8.511 4.154 -2.372 1.00 84.12 297 THR A C 1
ATOM 2463 O O . THR A 1 297 ? 8.578 4.918 -3.334 1.00 84.12 297 THR A O 1
ATOM 2466 N N . ASN A 1 298 ? 9.586 3.526 -1.892 1.00 84.31 298 ASN A N 1
ATOM 2467 C CA . ASN A 1 298 ? 10.913 3.707 -2.478 1.00 84.31 298 ASN A CA 1
ATOM 2468 C C . ASN A 1 298 ? 11.019 3.030 -3.853 1.00 84.31 298 ASN A C 1
ATOM 2470 O O . ASN A 1 298 ? 11.532 3.639 -4.790 1.00 84.31 298 ASN A O 1
ATOM 2474 N N . LEU A 1 299 ? 10.489 1.809 -3.987 1.00 83.38 299 LEU A N 1
ATOM 2475 C CA . LEU A 1 299 ? 10.465 1.052 -5.248 1.00 83.38 299 LEU A CA 1
ATOM 2476 C C . LEU A 1 299 ? 9.603 1.754 -6.301 1.00 83.38 299 LEU A C 1
ATOM 2478 O O . LEU A 1 299 ? 9.993 1.919 -7.452 1.00 83.38 299 LEU A O 1
ATOM 2482 N N . ILE A 1 300 ? 8.457 2.243 -5.850 1.00 82.88 300 ILE A N 1
ATOM 2483 C CA . ILE A 1 300 ? 7.484 3.053 -6.576 1.00 82.88 300 ILE A CA 1
ATOM 2484 C C . ILE A 1 300 ? 8.137 4.289 -7.220 1.00 82.88 300 ILE A C 1
ATOM 2486 O O . ILE A 1 300 ? 7.903 4.579 -8.394 1.00 82.88 300 ILE A O 1
ATOM 2490 N N . GLY A 1 301 ? 9.021 4.983 -6.494 1.00 82.38 301 GLY A N 1
ATOM 2491 C CA . GLY A 1 301 ? 9.756 6.137 -7.020 1.00 82.38 301 GLY A CA 1
ATOM 2492 C C . GLY A 1 301 ? 10.665 5.781 -8.199 1.00 82.38 301 GLY A C 1
ATOM 2493 O O . GLY A 1 301 ? 10.641 6.472 -9.216 1.00 82.38 301 GLY A O 1
ATOM 2494 N N . VAL A 1 302 ? 11.417 4.681 -8.083 1.00 82.25 302 VAL A N 1
ATOM 2495 C CA . VAL A 1 302 ? 12.294 4.178 -9.155 1.00 82.25 302 VAL A CA 1
ATOM 2496 C C . VAL A 1 302 ? 11.465 3.749 -10.364 1.00 82.25 302 VAL A C 1
ATOM 2498 O O . VAL A 1 302 ? 11.726 4.199 -11.478 1.00 82.25 302 VAL A O 1
ATOM 2501 N N . PHE A 1 303 ? 10.413 2.962 -10.130 1.00 83.88 303 PHE A N 1
ATOM 2502 C CA . PHE A 1 303 ? 9.502 2.498 -11.173 1.00 83.88 303 PHE A CA 1
ATOM 2503 C C . PHE A 1 303 ? 8.888 3.661 -11.962 1.00 83.88 303 PHE A C 1
ATOM 2505 O O . PHE A 1 303 ? 8.846 3.619 -13.189 1.00 83.88 303 PHE A O 1
ATOM 2512 N N . SER A 1 304 ? 8.478 4.740 -11.287 1.00 83.12 304 SER A N 1
ATOM 2513 C CA . SER A 1 304 ? 7.916 5.900 -11.979 1.00 83.12 304 SER A CA 1
ATOM 2514 C C . SER A 1 304 ? 8.933 6.648 -12.832 1.00 83.12 304 SER A C 1
ATOM 2516 O O . SER A 1 304 ? 8.570 7.111 -13.908 1.00 83.12 304 SER A O 1
ATOM 2518 N N . ILE A 1 305 ? 10.181 6.792 -12.377 1.00 83.25 305 ILE A N 1
ATOM 2519 C CA . ILE A 1 305 ? 11.230 7.443 -13.175 1.00 83.25 305 ILE A CA 1
ATOM 2520 C C . ILE A 1 305 ? 11.499 6.611 -14.431 1.00 83.25 305 ILE A C 1
ATOM 2522 O O . ILE A 1 305 ? 11.503 7.158 -15.532 1.00 83.25 305 ILE A O 1
ATOM 2526 N N . CYS A 1 306 ? 11.642 5.291 -14.282 1.00 83.44 306 CYS A N 1
ATOM 2527 C CA . CYS A 1 306 ? 11.811 4.373 -15.407 1.00 83.44 306 CYS A CA 1
ATOM 2528 C C . CYS A 1 306 ? 10.622 4.432 -16.376 1.00 83.44 306 CYS A C 1
ATOM 2530 O O . CYS A 1 306 ? 10.826 4.551 -17.580 1.00 83.44 306 CYS A O 1
ATOM 2532 N N . GLY A 1 307 ? 9.390 4.423 -15.858 1.00 84.12 307 GLY A N 1
ATOM 2533 C CA . GLY A 1 307 ? 8.173 4.545 -16.660 1.00 84.12 307 GLY A CA 1
ATOM 2534 C C . GLY A 1 307 ? 8.089 5.865 -17.431 1.00 84.12 307 GLY A C 1
ATOM 2535 O O . GLY A 1 307 ? 7.761 5.853 -18.613 1.00 84.12 307 GLY A O 1
ATOM 2536 N N . CYS A 1 308 ? 8.443 6.995 -16.809 1.00 84.81 308 CYS A N 1
ATOM 2537 C CA . CYS A 1 308 ? 8.476 8.297 -17.481 1.00 84.81 308 CYS A CA 1
ATOM 2538 C C . CYS A 1 308 ? 9.546 8.354 -18.577 1.00 84.81 308 CYS A C 1
ATOM 2540 O O . CYS A 1 308 ? 9.264 8.827 -19.674 1.00 84.81 308 CYS A O 1
ATOM 2542 N N . LEU A 1 309 ? 10.760 7.862 -18.304 1.00 84.50 309 LEU A N 1
ATOM 2543 C CA . LEU A 1 309 ? 11.838 7.819 -19.297 1.00 84.50 309 LEU A CA 1
ATOM 2544 C C . LEU A 1 309 ? 11.469 6.921 -20.481 1.00 84.50 309 LEU A C 1
ATOM 2546 O O . LEU A 1 309 ? 11.680 7.309 -21.629 1.00 84.50 309 LEU A O 1
ATOM 2550 N N . LEU A 1 310 ? 10.862 5.762 -20.208 1.00 84.50 310 LEU A N 1
ATOM 2551 C CA . LEU A 1 310 ? 10.353 4.871 -21.244 1.00 84.50 310 LEU A CA 1
ATOM 2552 C C . LEU A 1 310 ? 9.254 5.556 -22.065 1.00 84.50 310 LEU A C 1
ATOM 2554 O O . LEU A 1 310 ? 9.323 5.557 -23.289 1.00 84.50 310 LEU A O 1
ATOM 2558 N N . GLY A 1 311 ? 8.284 6.194 -21.405 1.00 85.75 311 GLY A N 1
ATOM 2559 C CA . GLY A 1 311 ? 7.207 6.929 -22.066 1.00 85.75 311 GLY A CA 1
ATOM 2560 C C . GLY A 1 311 ? 7.718 8.059 -22.962 1.00 85.75 311 GLY A C 1
ATOM 2561 O O . GLY A 1 311 ? 7.273 8.178 -24.100 1.00 85.75 311 GLY A O 1
ATOM 2562 N N . ILE A 1 312 ? 8.698 8.843 -22.499 1.00 86.12 312 ILE A N 1
ATOM 2563 C CA . ILE A 1 312 ? 9.358 9.877 -23.313 1.00 86.12 312 ILE A CA 1
ATOM 2564 C C . ILE A 1 312 ? 10.042 9.243 -24.526 1.00 86.12 312 ILE A C 1
ATOM 2566 O O . ILE A 1 312 ? 9.884 9.746 -25.634 1.00 86.12 312 ILE A O 1
ATOM 2570 N N . GLY A 1 313 ? 10.754 8.126 -24.341 1.00 84.50 313 GLY A N 1
ATOM 2571 C CA . GLY A 1 313 ? 11.384 7.394 -25.441 1.00 84.50 313 GLY A CA 1
ATOM 2572 C C . GLY A 1 313 ? 10.375 6.942 -26.499 1.00 84.50 313 GLY A C 1
ATOM 2573 O O . GLY A 1 313 ? 10.592 7.160 -27.688 1.00 84.50 313 GLY A O 1
ATOM 2574 N N . ILE A 1 314 ? 9.237 6.396 -26.064 1.00 86.25 314 ILE A N 1
ATOM 2575 C CA . ILE A 1 314 ? 8.141 5.984 -26.948 1.00 86.25 314 ILE A CA 1
ATOM 2576 C C . ILE A 1 314 ? 7.570 7.186 -27.709 1.00 86.25 314 ILE A C 1
ATOM 2578 O O . ILE A 1 314 ? 7.425 7.124 -28.926 1.00 86.25 314 ILE A O 1
ATOM 2582 N N . VAL A 1 315 ? 7.272 8.291 -27.019 1.00 87.44 315 VAL A N 1
ATOM 2583 C CA . VAL A 1 315 ? 6.698 9.494 -27.643 1.00 87.44 315 VAL A CA 1
ATOM 2584 C C . VAL A 1 315 ? 7.663 10.111 -28.651 1.00 87.44 315 VAL A C 1
ATOM 2586 O O . VAL A 1 315 ? 7.253 10.419 -29.765 1.00 87.44 315 VAL A O 1
ATOM 2589 N N . LEU A 1 316 ? 8.942 10.264 -28.297 1.00 86.19 316 LEU A N 1
ATOM 2590 C CA . LEU A 1 316 ? 9.956 10.786 -29.216 1.00 86.19 316 LEU A CA 1
ATOM 2591 C C . LEU A 1 316 ? 10.096 9.900 -30.456 1.00 86.19 316 LEU A C 1
ATOM 2593 O O . LEU A 1 316 ? 10.194 10.418 -31.566 1.00 86.19 316 LEU A O 1
ATOM 2597 N N . HIS A 1 317 ? 10.043 8.578 -30.284 1.00 83.50 317 HIS A N 1
ATOM 2598 C CA . HIS A 1 317 ? 10.072 7.657 -31.410 1.00 83.50 317 HIS A CA 1
ATOM 2599 C C . HIS A 1 317 ? 8.825 7.797 -32.298 1.00 83.50 317 HIS A C 1
ATOM 2601 O O . HIS A 1 317 ? 8.958 7.922 -33.514 1.00 83.50 317 HIS A O 1
ATOM 2607 N N . LEU A 1 318 ? 7.622 7.866 -31.717 1.00 87.25 318 LEU A N 1
ATOM 2608 C CA . LEU A 1 318 ? 6.379 8.090 -32.471 1.00 87.25 318 LEU A CA 1
ATOM 2609 C C . LEU A 1 318 ? 6.415 9.408 -33.260 1.00 87.25 318 LEU A C 1
ATOM 2611 O O . LEU A 1 318 ? 5.962 9.454 -34.402 1.00 87.25 318 LEU A O 1
ATOM 2615 N N . LEU A 1 319 ? 6.987 10.465 -32.676 1.00 87.50 319 LEU A N 1
ATOM 2616 C CA . LEU A 1 319 ? 7.146 11.769 -33.328 1.00 87.50 319 LEU A CA 1
ATOM 2617 C C . LEU A 1 319 ? 8.188 11.769 -34.453 1.00 87.50 319 LEU A C 1
ATOM 2619 O O . LEU A 1 319 ? 8.127 12.638 -35.319 1.00 87.50 319 LEU A O 1
ATOM 2623 N N . SER A 1 320 ? 9.121 10.814 -34.470 1.00 86.75 320 SER A N 1
ATOM 2624 C CA . SER A 1 320 ? 10.119 10.714 -35.542 1.00 86.75 320 SER A CA 1
ATOM 2625 C C . SER A 1 320 ? 9.526 10.294 -36.895 1.00 86.75 320 SER A C 1
ATOM 2627 O O . SER A 1 320 ? 10.161 10.499 -37.924 1.00 86.75 320 SER A O 1
ATOM 2629 N N . GLY A 1 321 ? 8.314 9.720 -36.911 1.00 84.81 321 GLY A N 1
ATOM 2630 C CA . GLY A 1 321 ? 7.600 9.324 -38.132 1.00 84.81 321 GLY A CA 1
ATOM 2631 C C . GLY A 1 321 ? 8.106 8.045 -38.815 1.00 84.81 321 GLY A C 1
ATOM 2632 O O . GLY A 1 321 ? 7.465 7.571 -39.751 1.00 84.81 321 GLY A O 1
ATOM 2633 N N . ASN A 1 322 ? 9.196 7.441 -38.336 1.00 82.62 322 ASN A N 1
ATOM 2634 C CA . ASN A 1 322 ? 9.819 6.260 -38.941 1.00 82.62 322 ASN A CA 1
ATOM 2635 C C . ASN A 1 322 ? 9.309 4.951 -38.314 1.00 82.62 322 ASN A C 1
ATOM 2637 O O . ASN A 1 322 ? 10.050 4.226 -37.653 1.00 82.62 322 ASN A O 1
ATOM 2641 N N . LEU A 1 323 ? 8.025 4.641 -38.515 1.00 85.94 323 LEU A N 1
ATOM 2642 C CA . LEU A 1 323 ? 7.416 3.404 -38.014 1.00 85.94 323 LEU A CA 1
ATOM 2643 C C . LEU A 1 323 ? 7.614 2.248 -39.002 1.00 85.94 323 LEU A C 1
ATOM 2645 O O . LEU A 1 323 ? 6.794 2.036 -39.894 1.00 85.94 323 LEU A O 1
ATOM 2649 N N . THR A 1 324 ? 8.684 1.471 -38.828 1.00 88.94 324 THR A N 1
ATOM 2650 C CA . THR A 1 324 ? 8.827 0.186 -39.526 1.00 88.94 324 THR A CA 1
ATOM 2651 C C . THR A 1 324 ? 7.934 -0.885 -38.896 1.00 88.94 324 THR A C 1
ATOM 2653 O O . THR A 1 324 ? 7.662 -0.872 -37.693 1.00 88.94 324 THR A O 1
ATOM 2656 N N . GLU A 1 325 ? 7.474 -1.843 -39.705 1.00 88.69 325 GLU A N 1
ATOM 2657 C CA . GLU A 1 325 ? 6.555 -2.908 -39.269 1.00 88.69 325 GLU A CA 1
ATOM 2658 C C . GLU A 1 325 ? 7.122 -3.718 -38.087 1.00 88.69 325 GLU A C 1
ATOM 2660 O O . GLU A 1 325 ? 6.434 -3.951 -37.090 1.00 88.69 325 GLU A O 1
ATOM 2665 N N . GLY A 1 326 ? 8.416 -4.058 -38.141 1.00 88.81 326 GLY A N 1
ATOM 2666 C CA . GLY A 1 326 ? 9.104 -4.772 -37.063 1.00 88.81 326 GLY A CA 1
ATOM 2667 C C . GLY A 1 326 ? 9.177 -3.978 -35.755 1.00 88.81 326 GLY A C 1
ATOM 2668 O O . GLY A 1 326 ? 9.046 -4.554 -34.672 1.00 88.81 326 GLY A O 1
ATOM 2669 N N . TYR A 1 327 ? 9.333 -2.653 -35.833 1.00 88.94 327 TYR A N 1
ATOM 2670 C CA . TYR A 1 327 ? 9.356 -1.799 -34.648 1.00 88.94 327 TYR A CA 1
ATOM 2671 C C . TYR A 1 327 ? 7.957 -1.604 -34.058 1.00 88.94 327 TYR A C 1
ATOM 2673 O O . TYR A 1 327 ? 7.794 -1.616 -32.837 1.00 88.94 327 TYR A O 1
ATOM 2681 N N . CYS A 1 328 ? 6.935 -1.503 -34.913 1.00 91.62 328 CYS A N 1
ATOM 2682 C CA . CYS A 1 328 ? 5.543 -1.395 -34.489 1.00 91.62 328 CYS A CA 1
ATOM 2683 C C . CYS A 1 328 ? 5.143 -2.569 -33.583 1.00 91.62 328 CYS A C 1
ATOM 2685 O O . CYS A 1 328 ? 4.579 -2.350 -32.512 1.00 91.62 328 CYS A O 1
ATOM 2687 N N . LEU A 1 329 ? 5.521 -3.802 -33.944 1.00 93.44 329 LEU A N 1
ATOM 2688 C CA . LEU A 1 329 ? 5.235 -4.988 -33.133 1.00 93.44 329 LEU A CA 1
ATOM 2689 C C . LEU A 1 329 ? 5.931 -4.953 -31.760 1.00 93.44 329 LEU A C 1
ATOM 2691 O O . LEU A 1 329 ? 5.296 -5.235 -30.740 1.00 93.44 329 LEU A O 1
ATOM 2695 N N . ARG A 1 330 ? 7.222 -4.585 -31.719 1.00 93.56 330 ARG A N 1
ATOM 2696 C CA . ARG A 1 330 ? 7.996 -4.451 -30.466 1.00 93.56 330 ARG A CA 1
ATOM 2697 C C . ARG A 1 330 ? 7.363 -3.432 -29.533 1.00 93.56 330 ARG A C 1
ATOM 2699 O O . ARG A 1 330 ? 7.134 -3.711 -28.356 1.00 93.56 330 ARG A O 1
ATOM 2706 N N . LEU A 1 331 ? 7.061 -2.263 -30.091 1.00 91.31 331 LEU A N 1
ATOM 2707 C CA . LEU A 1 331 ? 6.485 -1.153 -29.362 1.00 91.31 331 LEU A CA 1
ATOM 2708 C C . LEU A 1 331 ? 5.077 -1.488 -28.866 1.00 91.31 331 LEU A C 1
ATOM 2710 O O . LEU A 1 331 ? 4.754 -1.184 -27.719 1.00 91.31 331 LEU A O 1
ATOM 2714 N N . ALA A 1 332 ? 4.261 -2.150 -29.689 1.00 92.44 332 ALA A N 1
ATOM 2715 C CA . ALA A 1 332 ? 2.914 -2.570 -29.324 1.00 92.44 332 ALA A CA 1
ATOM 2716 C C . ALA A 1 332 ? 2.927 -3.558 -28.151 1.00 92.44 332 ALA A C 1
ATOM 2718 O O . ALA A 1 332 ? 2.235 -3.324 -27.163 1.00 92.44 332 AL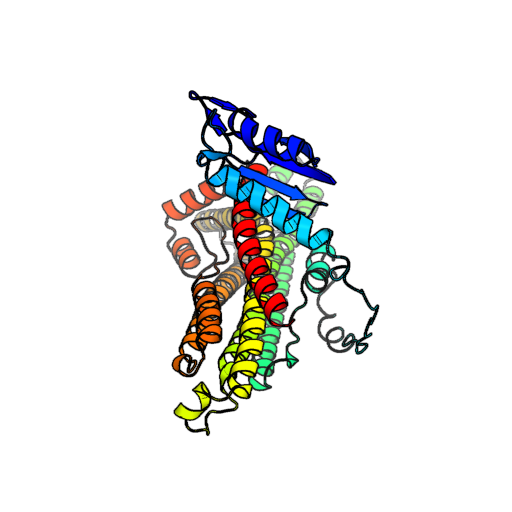A A O 1
ATOM 2719 N N . LEU A 1 333 ? 3.744 -4.615 -28.204 1.00 93.69 333 LEU A N 1
ATOM 2720 C CA . LEU A 1 333 ? 3.818 -5.606 -27.122 1.00 93.69 333 LEU A CA 1
ATOM 2721 C C . LEU A 1 333 ? 4.324 -5.001 -25.810 1.00 93.69 333 LEU A C 1
ATOM 2723 O O . LEU A 1 333 ? 3.736 -5.248 -24.755 1.00 93.69 333 LEU A O 1
ATOM 2727 N N . LEU A 1 334 ? 5.360 -4.159 -25.872 1.00 90.62 334 LEU A N 1
ATOM 2728 C CA . LEU A 1 334 ? 5.868 -3.452 -24.697 1.00 90.62 334 LEU A CA 1
ATOM 2729 C C . LEU A 1 334 ? 4.817 -2.498 -24.115 1.00 90.62 334 LEU A C 1
ATOM 2731 O O . LEU A 1 334 ? 4.639 -2.442 -22.897 1.00 90.62 334 LEU A O 1
ATOM 2735 N N . SER A 1 335 ? 4.104 -1.770 -24.976 1.00 90.19 335 SER A N 1
ATOM 2736 C CA . SER A 1 335 ? 3.061 -0.826 -24.567 1.00 90.19 335 SER A CA 1
ATOM 2737 C C . SER A 1 335 ? 1.867 -1.541 -23.943 1.00 90.19 335 SER A C 1
ATOM 2739 O O . SER A 1 335 ? 1.395 -1.105 -22.898 1.00 90.19 335 SER A O 1
ATOM 2741 N N . ILE A 1 336 ? 1.416 -2.659 -24.524 1.00 93.44 336 ILE A N 1
ATOM 2742 C CA . ILE A 1 336 ? 0.328 -3.483 -23.978 1.00 93.44 336 ILE A CA 1
ATOM 2743 C C . ILE A 1 336 ? 0.712 -4.008 -22.596 1.00 93.44 336 ILE A C 1
ATOM 2745 O O . ILE A 1 336 ? -0.053 -3.830 -21.650 1.00 93.44 336 ILE A O 1
ATOM 2749 N N . GLY A 1 337 ? 1.904 -4.600 -22.461 1.00 92.62 337 GLY A N 1
ATOM 2750 C CA . GLY A 1 337 ? 2.352 -5.143 -21.180 1.00 92.62 337 GLY A CA 1
ATOM 2751 C C . GLY A 1 337 ? 2.486 -4.061 -20.108 1.00 92.62 337 GLY A C 1
ATOM 2752 O O . GLY A 1 337 ? 2.003 -4.204 -18.984 1.00 92.62 337 GLY A O 1
ATOM 2753 N N . THR A 1 338 ? 3.066 -2.920 -20.479 1.00 90.50 338 THR A N 1
ATOM 2754 C CA . THR A 1 338 ? 3.241 -1.776 -19.578 1.00 90.50 338 THR A CA 1
ATOM 2755 C C . THR A 1 338 ? 1.894 -1.186 -19.157 1.00 90.50 338 THR A C 1
ATOM 2757 O O . THR A 1 338 ? 1.656 -0.984 -17.966 1.00 90.50 338 THR A O 1
ATOM 2760 N N . ALA A 1 339 ? 0.986 -0.955 -20.108 1.00 91.00 339 ALA A N 1
ATOM 2761 C CA . ALA A 1 339 ? -0.351 -0.439 -19.836 1.00 91.00 339 ALA A CA 1
ATOM 2762 C C . ALA A 1 339 ? -1.141 -1.385 -18.925 1.00 91.00 339 ALA A C 1
ATOM 2764 O O . ALA A 1 339 ? -1.744 -0.924 -17.961 1.00 91.00 339 ALA A O 1
ATOM 2765 N N . ALA A 1 340 ? -1.069 -2.699 -19.161 1.00 94.88 340 ALA A N 1
ATOM 2766 C CA . ALA A 1 340 ? -1.716 -3.697 -18.319 1.00 94.88 340 ALA A CA 1
ATOM 2767 C C . ALA A 1 340 ? -1.212 -3.639 -16.866 1.00 94.88 340 ALA A C 1
ATOM 2769 O O . ALA A 1 340 ? -2.030 -3.599 -15.944 1.00 94.88 340 ALA A O 1
ATOM 2770 N N . VAL A 1 341 ? 0.110 -3.564 -16.642 1.00 93.50 341 VAL A N 1
ATOM 2771 C CA . VAL A 1 341 ? 0.677 -3.417 -15.284 1.00 93.50 341 VAL A CA 1
ATOM 2772 C C . VAL A 1 341 ? 0.208 -2.122 -14.628 1.00 93.50 341 VAL A C 1
ATOM 2774 O O . VAL A 1 341 ? -0.210 -2.151 -13.473 1.00 93.50 341 VAL A O 1
ATOM 2777 N N . PHE A 1 342 ? 0.243 -0.992 -15.339 1.00 90.81 342 PHE A N 1
ATOM 2778 C CA . PHE A 1 342 ? -0.211 0.287 -14.788 1.00 90.81 342 PHE A CA 1
ATOM 2779 C C . PHE A 1 342 ? -1.702 0.270 -14.444 1.00 90.81 342 PHE A C 1
ATOM 2781 O O . PHE A 1 342 ? -2.079 0.703 -13.356 1.00 90.81 342 PHE A O 1
ATOM 2788 N N . SER A 1 343 ? -2.550 -0.266 -15.322 1.00 92.56 343 SER A N 1
ATOM 2789 C CA . SER A 1 343 ? -3.982 -0.419 -15.061 1.00 92.56 343 SER A CA 1
ATOM 2790 C C . SER A 1 343 ? -4.239 -1.296 -13.839 1.00 92.56 343 SER A C 1
ATOM 2792 O O . SER A 1 343 ? -5.010 -0.902 -12.967 1.00 92.56 343 SER A O 1
ATOM 2794 N N . ALA A 1 344 ? -3.553 -2.437 -13.727 1.00 94.81 344 ALA A N 1
ATOM 2795 C CA . ALA A 1 344 ? -3.663 -3.316 -12.566 1.00 94.81 344 ALA A CA 1
ATOM 2796 C C . ALA A 1 344 ? -3.164 -2.640 -11.279 1.00 94.81 344 ALA A C 1
ATOM 2798 O O . ALA A 1 344 ? -3.780 -2.788 -10.227 1.00 94.81 344 ALA A O 1
ATOM 2799 N N . LEU A 1 345 ? -2.094 -1.846 -11.361 1.00 92.81 345 LEU A N 1
ATOM 2800 C CA . LEU A 1 345 ? -1.562 -1.079 -10.237 1.00 92.81 345 LEU A CA 1
ATOM 2801 C C . LEU A 1 345 ? -2.569 -0.031 -9.738 1.00 92.81 345 LEU A C 1
ATOM 2803 O O . LEU A 1 345 ? -2.807 0.058 -8.534 1.00 92.81 345 LEU A O 1
ATOM 2807 N N . PHE A 1 346 ? -3.181 0.741 -10.643 1.00 92.56 346 PHE A N 1
ATOM 2808 C CA . PHE A 1 346 ? -4.204 1.727 -10.280 1.00 92.56 346 PHE A CA 1
ATOM 2809 C C . PHE A 1 346 ? -5.470 1.067 -9.738 1.00 92.56 346 PHE A C 1
ATOM 2811 O O . PHE A 1 346 ? -5.986 1.517 -8.718 1.00 92.56 346 PHE A O 1
ATOM 2818 N N . TRP A 1 347 ? -5.925 -0.017 -10.371 1.00 94.94 347 TRP A N 1
ATOM 2819 C CA . TRP A 1 347 ? -7.064 -0.809 -9.903 1.00 94.94 347 TRP A CA 1
ATOM 2820 C C . TRP A 1 347 ? -6.833 -1.322 -8.480 1.00 94.94 347 TRP A C 1
ATOM 2822 O O . TRP A 1 347 ? -7.649 -1.117 -7.581 1.00 94.94 347 TRP A O 1
ATOM 2832 N N . SER A 1 348 ? -5.676 -1.939 -8.254 1.00 93.25 348 SER A N 1
ATOM 2833 C CA . SER A 1 348 ? -5.278 -2.482 -6.960 1.00 93.25 348 SER A CA 1
ATOM 2834 C C . SER A 1 348 ? -5.155 -1.388 -5.893 1.00 93.25 348 SER A C 1
ATOM 2836 O O . SER A 1 348 ? -5.559 -1.586 -4.749 1.00 93.25 348 SER A O 1
ATOM 2838 N N . GLY A 1 349 ? -4.608 -0.223 -6.251 1.00 91.62 349 GLY A N 1
ATOM 2839 C CA . GLY A 1 349 ? -4.508 0.926 -5.354 1.00 91.62 349 GLY A CA 1
ATOM 2840 C C . GLY A 1 349 ? -5.871 1.503 -4.968 1.00 91.62 349 GLY A C 1
ATOM 2841 O O . GLY A 1 349 ? -6.129 1.686 -3.778 1.00 91.62 349 GLY A O 1
ATOM 2842 N N . GLN A 1 350 ? -6.767 1.692 -5.944 1.00 93.94 350 GLN A N 1
ATOM 2843 C CA . GLN A 1 350 ? -8.142 2.134 -5.697 1.00 93.94 350 GLN A CA 1
ATOM 2844 C C . GLN A 1 350 ? -8.880 1.156 -4.786 1.00 93.94 350 GLN A C 1
ATOM 2846 O O . GLN A 1 350 ? -9.500 1.563 -3.809 1.00 93.94 350 GLN A O 1
ATOM 2851 N N . THR A 1 351 ? -8.769 -0.142 -5.067 1.00 92.56 351 THR A N 1
ATOM 2852 C CA . THR A 1 351 ? -9.532 -1.145 -4.327 1.00 92.56 351 THR A CA 1
ATOM 2853 C C . THR A 1 351 ? -9.168 -1.149 -2.835 1.00 92.56 351 THR A C 1
ATOM 2855 O O . THR A 1 351 ? -10.026 -1.393 -1.992 1.00 92.56 351 THR A O 1
ATOM 2858 N N . VAL A 1 352 ? -7.917 -0.836 -2.468 1.00 90.88 352 VAL A N 1
ATOM 2859 C CA . VAL A 1 352 ? -7.522 -0.668 -1.055 1.00 90.88 352 VAL A CA 1
ATOM 2860 C C . VAL A 1 352 ? -8.246 0.514 -0.395 1.00 90.88 352 VAL A C 1
ATOM 2862 O O . VAL A 1 352 ? -8.624 0.406 0.773 1.00 90.88 352 VAL A O 1
ATOM 2865 N N . GLU A 1 353 ? -8.459 1.616 -1.122 1.00 91.44 353 GLU A N 1
ATOM 2866 C CA . GLU A 1 353 ? -9.222 2.771 -0.629 1.00 91.44 353 GLU A CA 1
ATOM 2867 C C . GLU A 1 353 ? -10.699 2.392 -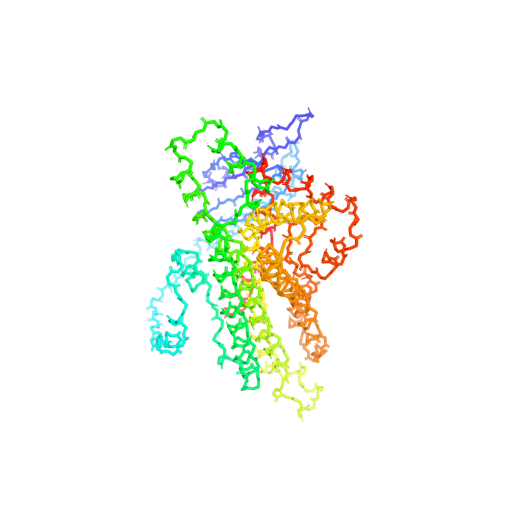0.431 1.00 91.44 353 GLU A C 1
ATOM 2869 O O . GLU A 1 353 ? -11.226 2.566 0.671 1.00 91.44 353 GLU A O 1
ATOM 2874 N N . ASP A 1 354 ? -11.315 1.761 -1.433 1.00 93.88 354 ASP A N 1
ATOM 2875 C CA . ASP A 1 354 ? -12.727 1.351 -1.410 1.00 93.88 354 ASP A CA 1
ATOM 2876 C C . ASP A 1 354 ? -13.030 0.384 -0.248 1.00 93.88 354 ASP A C 1
ATOM 2878 O O . ASP A 1 354 ? -14.055 0.491 0.428 1.00 93.88 354 ASP A O 1
ATOM 2882 N N . GLN A 1 355 ? -12.107 -0.533 0.072 1.00 93.00 355 GLN A N 1
ATOM 2883 C CA . GLN A 1 355 ? -12.280 -1.460 1.199 1.00 93.00 355 GLN A CA 1
ATOM 2884 C C . GLN A 1 355 ? -12.403 -0.754 2.556 1.00 93.00 355 GLN A C 1
ATOM 2886 O O . GLN A 1 355 ? -13.073 -1.269 3.454 1.00 93.00 355 GLN A O 1
ATOM 2891 N N . SER A 1 356 ? -11.764 0.406 2.736 1.00 91.69 356 SER A N 1
ATOM 2892 C CA . SER A 1 356 ? -11.911 1.167 3.981 1.00 91.69 356 SER A CA 1
ATOM 2893 C C . SER A 1 356 ? -13.335 1.707 4.138 1.00 91.69 356 SER A C 1
ATOM 2895 O O . SER A 1 356 ? -13.910 1.618 5.225 1.00 91.69 356 SER A O 1
ATOM 2897 N N . GLU A 1 357 ? -13.947 2.149 3.039 1.00 94.19 357 GLU A N 1
ATOM 2898 C CA . GLU A 1 357 ? -15.339 2.603 3.004 1.00 94.19 357 GLU A CA 1
ATOM 2899 C C . GLU A 1 357 ? -16.311 1.445 3.254 1.00 94.19 357 GLU A C 1
ATOM 2901 O O . GLU A 1 357 ? -17.267 1.591 4.015 1.00 94.19 357 GLU A O 1
ATOM 2906 N N . GLU A 1 358 ? -16.032 0.259 2.707 1.00 95.94 358 GLU A N 1
ATOM 2907 C CA . GLU A 1 358 ? -16.847 -0.936 2.948 1.00 95.94 358 GLU A CA 1
ATOM 2908 C C . GLU A 1 358 ? -16.847 -1.381 4.420 1.00 95.94 358 GLU A C 1
ATOM 2910 O O . GLU A 1 358 ? -17.883 -1.817 4.928 1.00 95.94 358 GLU A O 1
ATOM 2915 N N . ILE A 1 359 ? -15.713 -1.272 5.124 1.00 96.31 359 ILE A N 1
ATOM 2916 C CA . ILE A 1 359 ? -15.640 -1.566 6.565 1.00 96.31 359 ILE A CA 1
ATOM 2917 C C . ILE A 1 359 ? -16.448 -0.534 7.359 1.00 96.31 359 ILE A C 1
ATOM 2919 O O . ILE A 1 359 ? -17.171 -0.904 8.284 1.00 96.31 359 ILE A O 1
ATOM 2923 N N . VAL A 1 360 ? -16.357 0.750 7.001 1.00 96.38 360 VAL A N 1
ATOM 2924 C CA . VAL A 1 360 ? -17.154 1.820 7.625 1.00 96.38 360 VAL A CA 1
ATOM 2925 C C . VAL A 1 360 ? -18.648 1.587 7.398 1.00 96.38 360 VAL A C 1
ATOM 2927 O O . VAL A 1 360 ? -19.428 1.675 8.344 1.00 96.38 360 VAL A O 1
ATOM 2930 N N . ALA A 1 361 ? -19.049 1.203 6.186 1.00 96.88 361 ALA A N 1
ATOM 2931 C CA . ALA A 1 361 ? -20.429 0.845 5.876 1.00 96.88 361 ALA A CA 1
ATOM 2932 C C . ALA A 1 361 ? -20.908 -0.361 6.703 1.00 96.88 361 ALA A C 1
ATOM 2934 O O . ALA A 1 361 ? -21.998 -0.321 7.274 1.00 96.88 361 ALA A O 1
ATOM 2935 N N . ALA A 1 362 ? -20.079 -1.404 6.837 1.00 97.12 362 ALA A N 1
ATOM 2936 C CA . ALA A 1 362 ? -20.390 -2.559 7.680 1.00 97.12 362 ALA A CA 1
ATOM 2937 C C . ALA A 1 362 ? -20.529 -2.179 9.165 1.00 97.12 362 ALA A C 1
ATOM 2939 O O . ALA A 1 362 ? -21.410 -2.697 9.843 1.00 97.12 362 ALA A O 1
ATOM 2940 N N . LEU A 1 363 ? -19.706 -1.250 9.664 1.00 97.31 363 LEU A N 1
ATOM 2941 C CA . LEU A 1 363 ? -19.824 -0.721 11.027 1.00 97.31 363 LEU A CA 1
ATOM 2942 C C . LEU A 1 363 ? -21.114 0.082 11.223 1.00 97.31 363 LEU A C 1
ATOM 2944 O O . LEU A 1 363 ? -21.775 -0.084 12.244 1.00 97.31 363 LEU A O 1
ATOM 2948 N N . HIS A 1 364 ? -21.495 0.915 10.252 1.00 97.06 364 HIS A N 1
ATOM 2949 C CA . HIS A 1 364 ? -22.745 1.679 10.306 1.00 97.06 364 HIS A CA 1
ATOM 2950 C C . HIS A 1 364 ? -23.997 0.798 10.278 1.00 97.06 364 HIS A C 1
ATOM 2952 O O . HIS A 1 364 ? -25.014 1.193 10.842 1.00 97.06 364 HIS A O 1
ATOM 2958 N N . ALA A 1 365 ? -23.921 -0.382 9.659 1.00 96.56 365 ALA A N 1
ATOM 2959 C CA . ALA A 1 365 ? -25.017 -1.346 9.617 1.00 96.56 365 ALA A CA 1
ATOM 2960 C C . ALA A 1 365 ? -25.241 -2.092 10.949 1.00 96.56 365 ALA A C 1
ATOM 2962 O O . ALA A 1 365 ? -26.222 -2.823 11.072 1.00 96.56 365 ALA A O 1
ATOM 2963 N N . LEU A 1 366 ? -24.355 -1.933 11.939 1.00 96.31 366 LEU A N 1
ATOM 2964 C CA . LEU A 1 366 ? -24.509 -2.567 13.248 1.00 96.31 366 LEU A CA 1
ATOM 2965 C C . LEU A 1 366 ? -25.612 -1.906 14.071 1.00 96.31 366 LEU A C 1
ATOM 2967 O O . LEU A 1 366 ? -25.704 -0.679 14.142 1.00 96.31 366 LEU A O 1
ATOM 2971 N N . ASN A 1 367 ? -26.347 -2.717 14.831 1.00 95.69 367 ASN A N 1
ATOM 2972 C CA . ASN A 1 367 ? -27.317 -2.250 15.824 1.00 95.69 367 ASN A CA 1
ATOM 2973 C C . ASN A 1 367 ? -26.630 -1.740 17.106 1.00 95.69 367 ASN A C 1
ATOM 2975 O O . ASN A 1 367 ? -26.877 -2.208 18.218 1.00 95.69 367 ASN A O 1
ATOM 2979 N N . TRP A 1 368 ? -25.727 -0.765 16.956 1.00 96.44 368 TRP A N 1
ATOM 2980 C CA . TRP A 1 368 ? -24.863 -0.250 18.023 1.00 96.44 368 TRP A CA 1
ATOM 2981 C C . TRP A 1 368 ? -25.634 0.393 19.185 1.00 96.44 368 TRP A C 1
ATOM 2983 O O . TRP A 1 368 ? -25.090 0.554 20.279 1.00 96.44 368 TRP A O 1
ATOM 2993 N N . TYR A 1 369 ? -26.899 0.764 18.979 1.00 95.75 369 TYR A N 1
ATOM 2994 C CA . TYR A 1 369 ? -27.771 1.293 20.026 1.00 95.75 369 TYR A CA 1
ATOM 2995 C C . TYR A 1 369 ? -28.075 0.246 21.112 1.00 95.75 369 TYR A C 1
ATOM 2997 O O . TYR A 1 369 ? -28.164 0.635 22.280 1.00 95.75 369 TYR A O 1
ATOM 3005 N N . ASN A 1 370 ? -28.072 -1.050 20.768 1.00 96.12 370 ASN A N 1
ATOM 3006 C CA . ASN A 1 370 ? -28.235 -2.177 21.700 1.00 96.12 370 ASN A CA 1
ATOM 3007 C C . ASN A 1 370 ? -26.970 -2.481 22.519 1.00 96.12 370 ASN A C 1
ATOM 3009 O O . ASN A 1 370 ? -26.984 -3.343 23.393 1.00 96.12 370 ASN A O 1
ATOM 3013 N N . PHE A 1 371 ? -25.853 -1.801 22.253 1.00 96.62 371 PHE A N 1
ATOM 3014 C CA . PHE A 1 371 ? -24.613 -2.000 23.000 1.00 96.62 371 PHE A CA 1
ATOM 3015 C C . PHE A 1 371 ? -24.630 -1.220 24.319 1.00 96.62 371 PHE A C 1
ATOM 3017 O O . PHE A 1 371 ? -25.114 -0.082 24.387 1.00 96.62 371 PHE A O 1
ATOM 3024 N N . ASP A 1 372 ? -24.031 -1.797 25.357 1.00 96.75 372 ASP A N 1
ATOM 3025 C CA . ASP A 1 372 ? -23.787 -1.117 26.623 1.00 96.75 372 ASP A CA 1
ATOM 3026 C C . ASP A 1 372 ? -22.813 0.070 26.454 1.00 96.75 372 ASP A C 1
ATOM 3028 O O . ASP A 1 372 ? -22.224 0.326 25.393 1.00 96.75 372 ASP A O 1
ATOM 3032 N N . LYS A 1 373 ? -22.624 0.845 27.525 1.00 97.31 373 LYS A N 1
ATOM 3033 C CA . LYS A 1 373 ? -21.762 2.037 27.495 1.00 97.31 373 LYS A CA 1
ATOM 3034 C C . LYS A 1 373 ? -20.307 1.704 27.134 1.00 97.31 373 LYS A C 1
ATOM 3036 O O . LYS A 1 373 ? -19.634 2.520 26.498 1.00 97.31 373 LYS A O 1
ATOM 3041 N N . ASN A 1 374 ? -19.805 0.543 27.549 1.00 96.38 374 ASN A N 1
ATOM 3042 C CA . ASN A 1 374 ? -18.416 0.151 27.329 1.00 96.38 374 ASN A CA 1
ATOM 3043 C C . ASN A 1 374 ? -18.181 -0.280 25.873 1.00 96.38 374 ASN A C 1
ATOM 3045 O O . ASN A 1 374 ? -17.258 0.201 25.213 1.00 96.38 374 ASN A O 1
ATOM 3049 N N . ASN A 1 375 ? -19.067 -1.110 25.337 1.00 97.06 375 ASN A N 1
ATOM 3050 C CA . ASN A 1 375 ? -19.061 -1.582 23.961 1.00 97.06 375 ASN A CA 1
ATOM 3051 C C . ASN A 1 375 ? -19.287 -0.436 22.977 1.00 97.06 375 ASN A C 1
ATOM 3053 O O . ASN A 1 375 ? -18.548 -0.344 21.997 1.00 97.06 375 ASN A O 1
ATOM 3057 N N . LYS A 1 376 ? -20.185 0.517 23.277 1.00 97.81 376 LYS A N 1
ATOM 3058 C CA . LYS A 1 376 ? -20.339 1.761 22.495 1.00 97.81 376 LYS A CA 1
ATOM 3059 C C . LYS A 1 376 ? -19.024 2.521 22.365 1.00 97.81 376 LYS A C 1
ATOM 3061 O O . LYS A 1 376 ? -18.678 2.989 21.284 1.00 97.81 376 LYS A O 1
ATOM 3066 N N . LYS A 1 377 ? -18.245 2.612 23.445 1.00 96.75 377 LYS A N 1
ATOM 3067 C CA . LYS A 1 377 ? -16.940 3.281 23.418 1.00 96.75 377 LYS A CA 1
ATOM 3068 C C . LYS A 1 377 ? -15.936 2.554 22.518 1.00 96.75 377 LYS A C 1
ATOM 3070 O O . LYS A 1 377 ? -15.211 3.213 21.777 1.00 96.75 377 LYS A O 1
ATOM 3075 N N . ILE A 1 378 ? -15.884 1.223 22.570 1.00 96.38 378 ILE A N 1
ATOM 3076 C CA . ILE A 1 378 ? -14.981 0.419 21.727 1.00 96.38 378 ILE A CA 1
ATOM 3077 C C . ILE A 1 378 ? -15.405 0.496 20.259 1.00 96.38 378 ILE A C 1
ATOM 3079 O O . ILE A 1 378 ? -14.559 0.706 19.392 1.00 96.38 378 ILE A O 1
ATOM 3083 N N . TYR A 1 379 ? -16.706 0.403 19.994 1.00 97.56 379 TYR A N 1
ATOM 3084 C CA . TYR A 1 379 ? -17.289 0.613 18.675 1.00 97.56 379 TYR A CA 1
ATOM 3085 C C . TYR A 1 379 ? -16.904 1.983 18.101 1.00 97.56 379 TYR A C 1
ATOM 3087 O O . TYR A 1 379 ? -16.395 2.049 16.988 1.00 97.56 379 TYR A O 1
ATOM 3095 N N . LEU A 1 380 ? -17.031 3.068 18.876 1.00 96.44 380 LEU A N 1
ATOM 3096 C CA . LEU A 1 380 ? -16.628 4.409 18.433 1.00 96.44 380 LEU A CA 1
ATOM 3097 C C . LEU A 1 380 ? -15.127 4.506 18.124 1.00 96.44 380 LEU A C 1
ATOM 3099 O O . LEU A 1 380 ? -14.747 5.172 17.161 1.00 96.44 380 LEU A O 1
ATOM 3103 N N . ILE A 1 381 ? -14.268 3.834 18.900 1.00 92.88 381 ILE A N 1
ATOM 3104 C CA . ILE A 1 381 ? -12.829 3.746 18.598 1.00 92.88 381 ILE A CA 1
ATOM 3105 C C . ILE A 1 381 ? -12.616 3.029 17.261 1.00 92.88 381 ILE A C 1
ATOM 3107 O O . ILE A 1 381 ? -11.843 3.503 16.430 1.00 92.88 381 ILE A O 1
ATOM 3111 N N . MET A 1 382 ? -13.309 1.909 17.044 1.00 95.56 382 MET A N 1
ATOM 3112 C CA . MET A 1 382 ? -13.224 1.156 15.797 1.00 95.56 382 MET A CA 1
ATOM 3113 C C . MET A 1 382 ? -13.683 1.990 14.600 1.00 95.56 382 MET A C 1
ATOM 3115 O O . MET A 1 382 ? -12.960 2.063 13.613 1.00 95.56 382 MET A O 1
ATOM 3119 N N . LEU A 1 383 ? -14.833 2.656 14.716 1.00 96.81 383 LEU A N 1
ATOM 3120 C CA . LEU A 1 383 ? -15.398 3.521 13.685 1.00 96.81 383 LEU A CA 1
ATOM 3121 C C . LEU A 1 383 ? -14.459 4.681 13.354 1.00 96.81 383 LEU A C 1
ATOM 3123 O O . LEU A 1 383 ? -14.135 4.896 12.192 1.00 96.81 383 LEU A O 1
ATOM 3127 N N . THR A 1 384 ? -13.939 5.370 14.372 1.00 93.50 384 THR A N 1
ATOM 3128 C CA . THR A 1 384 ? -12.995 6.484 14.182 1.00 93.50 384 THR A CA 1
ATOM 3129 C C . THR A 1 384 ? -11.712 6.029 13.485 1.00 93.50 384 THR A C 1
ATOM 3131 O O . THR A 1 384 ? -11.149 6.769 12.679 1.00 93.50 384 THR A O 1
ATOM 3134 N N . ASN A 1 385 ? -11.235 4.819 13.788 1.00 90.81 385 ASN A N 1
ATOM 3135 C CA . ASN A 1 385 ? -10.071 4.249 13.117 1.00 90.81 385 ASN A CA 1
ATOM 3136 C C . ASN A 1 385 ? -10.394 3.837 11.676 1.00 90.81 385 ASN A C 1
ATOM 3138 O O . ASN A 1 385 ? -9.602 4.128 10.790 1.00 90.81 385 ASN A O 1
ATOM 3142 N N . ALA A 1 386 ? -11.547 3.211 11.430 1.00 93.12 386 ALA A N 1
ATOM 3143 C CA . ALA A 1 386 ? -11.968 2.776 10.098 1.00 93.12 386 ALA A CA 1
ATOM 3144 C C . ALA A 1 386 ? -12.255 3.955 9.151 1.00 93.12 386 ALA A C 1
ATOM 3146 O O . ALA A 1 386 ? -11.965 3.870 7.964 1.00 93.12 386 ALA A O 1
ATOM 3147 N N . MET A 1 387 ? -12.755 5.079 9.677 1.00 92.38 387 MET A N 1
ATOM 3148 C CA . MET A 1 387 ? -12.964 6.316 8.913 1.00 92.38 387 MET A CA 1
ATOM 3149 C C . MET A 1 387 ? -11.660 6.963 8.423 1.00 92.38 387 MET A C 1
ATOM 3151 O O . MET A 1 387 ? -11.694 7.855 7.573 1.00 92.38 387 MET A O 1
ATOM 3155 N N . GLN A 1 388 ? -10.500 6.564 8.952 1.00 89.62 388 GLN A N 1
ATOM 3156 C CA . GLN A 1 388 ? -9.226 7.014 8.405 1.00 89.62 388 GLN A CA 1
ATOM 3157 C C . GLN A 1 388 ? -8.954 6.243 7.118 1.00 89.62 388 GLN A C 1
ATOM 3159 O O . GLN A 1 388 ? -8.553 5.085 7.144 1.00 89.62 388 GLN A O 1
ATOM 3164 N N . THR A 1 389 ? -9.154 6.902 5.979 1.00 84.81 389 THR A N 1
ATOM 3165 C CA . THR A 1 389 ? -8.885 6.287 4.678 1.00 84.81 389 THR A CA 1
ATOM 3166 C C . THR A 1 389 ? -7.400 5.947 4.548 1.00 84.81 389 THR A C 1
ATOM 3168 O O . THR A 1 389 ? -6.510 6.806 4.621 1.00 84.81 389 THR A O 1
ATOM 3171 N N . HIS A 1 390 ? -7.120 4.659 4.371 1.00 86.56 390 HIS A N 1
ATOM 3172 C CA . HIS A 1 390 ? -5.769 4.156 4.172 1.00 86.56 390 HIS A CA 1
ATOM 3173 C C . HIS A 1 390 ? -5.465 4.140 2.681 1.00 86.56 390 HIS A C 1
ATOM 3175 O O . HIS A 1 390 ? -5.895 3.258 1.951 1.00 86.56 390 HIS A O 1
ATOM 3181 N N . ARG A 1 391 ? -4.705 5.140 2.236 1.00 89.00 391 ARG A N 1
ATOM 3182 C CA . ARG A 1 391 ? -4.289 5.275 0.838 1.00 89.00 391 ARG A CA 1
ATOM 3183 C C . ARG A 1 391 ? -2.883 4.732 0.635 1.00 89.00 391 ARG A C 1
ATOM 3185 O O . ARG A 1 391 ? -1.998 4.990 1.460 1.00 89.00 391 ARG A O 1
ATOM 3192 N N . VAL A 1 392 ? -2.643 4.053 -0.485 1.00 86.75 392 VAL A N 1
ATOM 3193 C CA . VAL A 1 392 ? -1.283 3.700 -0.922 1.00 86.75 392 VAL A CA 1
ATOM 3194 C C . VAL A 1 392 ? -0.624 4.970 -1.455 1.00 86.75 392 VAL A C 1
ATOM 3196 O O . VAL A 1 392 ? -0.893 5.416 -2.566 1.00 86.75 392 VAL A O 1
ATOM 3199 N N . LYS A 1 393 ? 0.196 5.622 -0.628 1.00 84.94 393 LYS A N 1
ATOM 3200 C CA . LYS A 1 393 ? 0.774 6.938 -0.940 1.00 84.94 393 LYS A CA 1
ATOM 3201 C C . LYS A 1 393 ? 2.108 6.813 -1.677 1.00 84.94 393 LYS A C 1
ATOM 3203 O O . LYS A 1 393 ? 3.088 6.363 -1.096 1.00 84.94 393 LYS A O 1
ATOM 3208 N N . PHE A 1 394 ? 2.175 7.333 -2.904 1.00 75.75 394 PHE A N 1
ATOM 3209 C CA . PHE A 1 394 ? 3.423 7.610 -3.631 1.00 75.75 394 PHE A CA 1
ATOM 3210 C C . PHE A 1 394 ? 4.176 8.748 -2.939 1.00 75.75 394 PHE A C 1
ATOM 3212 O O . PHE A 1 394 ? 5.353 8.659 -2.579 1.00 75.75 394 PHE A O 1
ATOM 3219 N N . THR A 1 395 ? 3.462 9.849 -2.696 1.00 78.44 395 THR A N 1
ATOM 3220 C CA . THR A 1 395 ? 3.953 11.026 -1.980 1.00 78.44 395 THR A CA 1
ATOM 3221 C C . THR A 1 395 ? 2.938 11.521 -0.969 1.00 78.44 395 THR A C 1
ATOM 3223 O O . THR A 1 395 ? 1.851 10.971 -0.862 1.00 78.44 395 THR A O 1
ATOM 3226 N N . GLU A 1 396 ? 3.291 12.526 -0.164 1.00 76.50 396 GLU A N 1
ATOM 3227 C CA . GLU A 1 396 ? 2.320 13.115 0.773 1.00 76.50 396 GLU A CA 1
ATOM 3228 C C . GLU A 1 396 ? 1.055 13.607 0.058 1.00 76.50 396 GLU A C 1
ATOM 3230 O O . GLU A 1 396 ? -0.012 13.611 0.664 1.00 76.50 396 GLU A O 1
ATOM 3235 N N . ASN A 1 397 ? 1.182 13.945 -1.230 1.00 81.50 397 ASN A N 1
ATOM 3236 C CA . ASN A 1 397 ? 0.127 14.534 -2.044 1.00 81.50 397 ASN A CA 1
ATOM 3237 C C . ASN A 1 397 ? -0.430 13.592 -3.120 1.00 81.50 397 ASN A C 1
ATOM 3239 O O . ASN A 1 397 ? -1.402 13.959 -3.767 1.00 81.50 397 ASN A O 1
ATOM 3243 N N . TYR A 1 398 ? 0.185 12.427 -3.347 1.00 83.81 398 TYR A N 1
ATOM 3244 C CA . TYR A 1 398 ? -0.207 11.513 -4.421 1.00 83.81 398 TYR A CA 1
ATOM 3245 C C . TYR A 1 398 ? -0.452 10.113 -3.865 1.00 83.81 398 TYR A C 1
ATOM 3247 O O . TYR A 1 398 ? 0.449 9.517 -3.267 1.00 83.81 398 TYR A O 1
ATOM 3255 N N . SER A 1 399 ? -1.660 9.599 -4.079 1.00 88.94 399 SER A N 1
ATOM 3256 C CA . SER A 1 399 ? -2.057 8.208 -3.850 1.00 88.94 399 SER A CA 1
ATOM 3257 C C . SER A 1 399 ? -2.111 7.447 -5.172 1.00 88.94 399 SER A C 1
ATOM 3259 O O . SER A 1 399 ? -2.368 8.033 -6.219 1.00 88.94 399 SER A O 1
ATOM 3261 N N . VAL A 1 400 ? -1.824 6.148 -5.134 1.00 87.12 400 VAL A N 1
ATOM 3262 C CA . VAL A 1 400 ? -2.027 5.246 -6.271 1.00 87.12 400 VAL A CA 1
ATOM 3263 C C . VAL A 1 400 ? -3.525 4.973 -6.367 1.00 87.12 400 VAL A C 1
ATOM 3265 O O . VAL A 1 400 ? -4.031 4.087 -5.690 1.00 87.12 400 VAL A O 1
ATOM 3268 N N . ASN A 1 401 ? -4.239 5.771 -7.152 1.00 90.00 401 ASN A N 1
ATOM 3269 C CA . ASN A 1 401 ? -5.678 5.639 -7.365 1.00 90.00 401 ASN A CA 1
ATOM 3270 C C . ASN A 1 401 ? -6.062 6.128 -8.772 1.00 90.00 401 ASN A C 1
ATOM 3272 O O . ASN A 1 401 ? -5.193 6.568 -9.538 1.00 90.00 401 ASN A O 1
ATOM 3276 N N . TYR A 1 402 ? -7.344 6.039 -9.137 1.00 89.19 402 TYR A N 1
ATOM 3277 C CA . TYR A 1 402 ? -7.784 6.454 -10.473 1.00 89.19 402 TYR A CA 1
ATOM 3278 C C . TYR A 1 402 ? -7.578 7.939 -10.739 1.00 89.19 402 TYR A C 1
ATOM 3280 O O . TYR A 1 402 ? -7.238 8.291 -11.866 1.00 89.19 402 TYR A O 1
ATOM 3288 N N . ASP A 1 403 ? -7.690 8.794 -9.721 1.00 88.38 403 ASP A N 1
ATOM 3289 C CA . ASP A 1 403 ? -7.431 10.227 -9.879 1.00 88.38 403 ASP A CA 1
ATOM 3290 C C . ASP A 1 403 ? -6.010 10.476 -10.387 1.00 88.38 403 ASP A C 1
ATOM 3292 O O . ASP A 1 403 ? -5.809 11.275 -11.304 1.00 88.38 403 ASP A O 1
ATOM 3296 N N . LEU A 1 404 ? -5.018 9.762 -9.841 1.00 85.81 404 LEU A N 1
ATOM 3297 C CA . LEU A 1 404 ? -3.643 9.849 -10.324 1.00 85.81 404 LEU A CA 1
ATOM 3298 C C . LEU A 1 404 ? -3.520 9.334 -11.765 1.00 85.81 404 LEU A C 1
ATOM 3300 O O . LEU A 1 404 ? -2.849 9.965 -12.579 1.00 85.81 404 LEU A O 1
ATOM 3304 N N . GLY A 1 405 ? -4.179 8.219 -12.092 1.00 84.88 405 GLY A N 1
ATOM 3305 C CA . GLY A 1 405 ? -4.191 7.662 -13.446 1.00 84.88 405 GLY A CA 1
ATOM 3306 C C . GLY A 1 405 ? -4.773 8.634 -14.478 1.00 84.88 405 GLY A C 1
ATOM 3307 O O . GLY A 1 405 ? -4.139 8.916 -15.494 1.00 84.88 405 GLY A O 1
ATOM 3308 N N . VAL A 1 406 ? -5.937 9.218 -14.186 1.00 85.38 406 VAL A N 1
ATOM 3309 C CA . VAL A 1 406 ? -6.607 10.205 -15.045 1.00 85.38 406 VAL A CA 1
ATOM 3310 C C . VAL A 1 406 ? -5.767 11.473 -15.179 1.00 85.38 406 VAL A C 1
ATOM 3312 O O . VAL A 1 406 ? -5.602 11.977 -16.287 1.00 85.38 406 VAL A O 1
ATOM 3315 N N . GLN A 1 407 ? -5.178 11.975 -14.089 1.00 84.38 407 GLN A N 1
ATOM 3316 C CA . GLN A 1 407 ? -4.304 13.153 -14.145 1.00 84.38 407 GLN A CA 1
ATOM 3317 C C . GLN A 1 407 ? -3.040 12.913 -14.980 1.00 84.38 407 GLN A C 1
ATOM 3319 O O . GLN A 1 407 ? -2.594 13.826 -15.679 1.00 84.38 407 GLN A O 1
ATOM 3324 N N . SER A 1 408 ? -2.475 11.704 -14.927 1.00 79.56 408 SER A N 1
ATOM 3325 C CA . SER A 1 408 ? -1.350 11.305 -15.775 1.00 79.56 408 SER A CA 1
ATOM 3326 C C . SER A 1 408 ? -1.749 11.230 -17.250 1.00 79.56 408 SER A C 1
ATOM 3328 O O . SER A 1 408 ? -1.014 11.740 -18.094 1.00 79.56 408 SER A O 1
ATOM 3330 N N . LEU A 1 409 ? -2.917 10.656 -17.563 1.00 78.19 409 LEU A N 1
ATOM 3331 C CA . LEU A 1 409 ? -3.427 10.535 -18.936 1.00 78.19 409 LEU A CA 1
ATOM 3332 C C . LEU A 1 409 ? -3.837 11.878 -19.545 1.00 78.19 409 LEU A C 1
ATOM 3334 O O . LEU A 1 409 ? -3.600 12.112 -20.725 1.00 78.19 409 LEU A O 1
ATOM 3338 N N . ALA A 1 410 ? -4.393 12.786 -18.742 1.00 83.12 410 ALA A N 1
ATOM 3339 C CA . ALA A 1 410 ? -4.729 14.140 -19.174 1.00 83.12 410 ALA A CA 1
ATOM 3340 C C . ALA A 1 410 ? -3.488 14.978 -19.541 1.00 83.12 410 ALA A C 1
ATOM 3342 O O . ALA A 1 410 ? -3.628 16.099 -20.026 1.00 83.12 410 ALA A O 1
ATOM 3343 N N . GLY A 1 411 ? -2.277 14.463 -19.290 1.00 73.75 411 GLY A N 1
ATOM 3344 C CA . GLY A 1 411 ? -1.030 15.092 -19.708 1.00 73.75 411 GLY A CA 1
ATOM 3345 C C . GLY A 1 411 ? -0.786 16.445 -19.051 1.00 73.75 411 GLY A C 1
ATOM 3346 O O . GLY A 1 411 ? -0.078 17.265 -19.623 1.00 73.75 411 GLY A O 1
ATOM 3347 N N . ASN A 1 412 ? -1.369 16.713 -17.873 1.00 79.00 412 ASN A N 1
ATOM 3348 C CA . ASN A 1 412 ? -1.212 18.007 -17.218 1.00 79.00 412 ASN A CA 1
ATOM 3349 C C . ASN A 1 412 ? 0.264 18.199 -16.805 1.00 79.00 412 ASN A C 1
ATOM 3351 O O . ASN A 1 412 ? 0.720 17.559 -15.845 1.00 79.00 412 ASN A O 1
ATOM 3355 N N . PRO A 1 413 ? 1.021 19.089 -17.480 1.00 73.44 413 PRO A N 1
ATOM 3356 C CA . PRO A 1 413 ? 2.457 19.224 -17.256 1.00 73.44 413 PRO A CA 1
ATOM 3357 C C . PRO A 1 413 ? 2.768 19.704 -15.832 1.00 73.44 413 PRO A C 1
ATOM 3359 O O . PRO A 1 413 ? 3.823 19.382 -15.285 1.00 73.44 413 PRO A O 1
ATOM 3362 N N . TYR A 1 414 ? 1.833 20.405 -15.175 1.00 74.50 414 TYR A N 1
ATOM 3363 C CA . TYR A 1 414 ? 1.981 20.819 -13.779 1.00 74.50 414 TYR A CA 1
ATOM 3364 C C . TYR A 1 414 ? 1.966 19.633 -12.816 1.00 74.50 414 TYR A C 1
ATOM 3366 O O . TYR A 1 414 ? 2.748 19.610 -11.860 1.00 74.50 414 TYR A O 1
ATOM 3374 N N . THR A 1 415 ? 1.109 18.639 -13.056 1.00 72.31 415 THR A N 1
ATOM 3375 C CA . THR A 1 415 ? 1.032 17.443 -12.210 1.00 72.31 415 THR A CA 1
ATOM 3376 C C . THR A 1 415 ? 2.310 16.623 -12.338 1.00 72.31 415 THR A C 1
ATOM 3378 O O . THR A 1 415 ? 2.885 16.245 -11.313 1.00 72.31 415 THR A O 1
ATOM 3381 N N . GLN A 1 416 ? 2.807 16.443 -13.567 1.00 67.44 416 GLN A N 1
ATOM 3382 C CA . GLN A 1 416 ? 4.061 15.737 -13.843 1.00 67.44 416 GLN A CA 1
ATOM 3383 C C . GLN A 1 416 ? 5.275 16.457 -13.233 1.00 67.44 416 GLN A C 1
ATOM 3385 O O . GLN A 1 416 ? 6.056 15.846 -12.504 1.00 67.44 416 GLN A O 1
ATOM 3390 N N . ALA A 1 417 ? 5.395 17.777 -13.414 1.00 73.00 417 ALA A N 1
ATOM 3391 C CA . ALA A 1 417 ? 6.491 18.556 -12.832 1.00 73.00 417 ALA A CA 1
ATOM 3392 C C . ALA A 1 417 ? 6.473 18.534 -11.292 1.00 73.00 417 ALA A C 1
ATOM 3394 O O . ALA A 1 417 ? 7.513 18.397 -10.640 1.00 73.00 417 ALA A O 1
ATOM 3395 N N . LYS A 1 418 ? 5.284 18.632 -10.682 1.00 76.44 418 LYS A N 1
ATOM 3396 C CA . LYS A 1 418 ? 5.115 18.545 -9.225 1.00 76.44 418 LYS A CA 1
ATOM 3397 C C . LYS A 1 418 ? 5.430 17.141 -8.707 1.00 76.44 418 LYS A C 1
ATOM 3399 O O . LYS A 1 418 ? 6.003 17.015 -7.624 1.00 76.44 418 LYS A O 1
ATOM 3404 N N . PHE A 1 419 ? 5.107 16.109 -9.482 1.00 68.31 419 PHE A N 1
ATOM 3405 C CA . PHE A 1 419 ? 5.451 14.728 -9.181 1.00 68.31 419 PHE A CA 1
ATOM 3406 C C . PHE A 1 419 ? 6.973 14.514 -9.184 1.00 68.31 419 PHE A C 1
ATOM 3408 O O . PHE A 1 419 ? 7.512 14.132 -8.143 1.00 68.31 419 PHE A O 1
ATOM 3415 N N . CYS A 1 420 ? 7.683 14.888 -10.256 1.00 67.44 420 CYS A N 1
ATOM 3416 C CA . CYS A 1 420 ? 9.151 14.811 -10.327 1.00 67.44 420 CYS A CA 1
ATOM 3417 C C . CYS A 1 420 ? 9.820 15.571 -9.171 1.00 67.44 420 CYS A C 1
ATOM 3419 O O . CYS A 1 420 ? 10.587 14.993 -8.402 1.00 67.44 420 CYS A O 1
ATOM 3421 N N . LYS A 1 421 ? 9.415 16.829 -8.940 1.00 70.62 421 LYS A N 1
ATOM 3422 C CA . LYS A 1 421 ? 9.946 17.669 -7.851 1.00 70.62 421 LYS A CA 1
ATOM 3423 C C . LYS A 1 421 ? 9.693 17.079 -6.460 1.00 70.62 421 LYS A C 1
ATOM 3425 O O . LYS A 1 421 ? 10.455 17.330 -5.524 1.00 70.62 421 LYS A O 1
ATOM 3430 N N . SER A 1 422 ? 8.596 16.339 -6.291 1.00 64.31 422 SER A N 1
ATOM 3431 C CA . SER A 1 422 ? 8.282 15.665 -5.031 1.00 64.31 422 SER A CA 1
ATOM 3432 C C . SER A 1 422 ? 9.111 14.399 -4.825 1.00 64.31 422 SER A C 1
ATOM 3434 O O . SER A 1 422 ? 9.509 14.146 -3.688 1.00 64.31 422 SER A O 1
ATOM 3436 N N . SER A 1 423 ? 9.418 13.663 -5.899 1.00 59.75 423 SER A N 1
ATOM 3437 C CA . SER A 1 423 ? 10.288 12.485 -5.864 1.00 59.75 423 SER A CA 1
ATOM 3438 C C . SER A 1 423 ? 11.711 12.884 -5.460 1.00 59.75 423 SER A C 1
ATOM 3440 O O . SER A 1 423 ? 12.231 12.363 -4.474 1.00 59.75 423 SER A O 1
ATOM 3442 N N . ASP A 1 424 ? 12.274 13.926 -6.081 1.00 60.56 424 ASP A N 1
ATOM 3443 C CA . ASP A 1 424 ? 13.632 14.409 -5.780 1.00 60.56 424 ASP A CA 1
ATOM 3444 C C . ASP A 1 424 ? 13.822 14.776 -4.301 1.00 60.56 424 ASP A C 1
ATOM 3446 O O . ASP A 1 424 ? 14.797 14.379 -3.660 1.00 60.56 424 ASP A O 1
ATOM 3450 N N . ARG A 1 425 ? 12.846 15.469 -3.692 1.00 59.88 425 ARG A N 1
ATOM 3451 C CA . ARG A 1 425 ? 12.918 15.813 -2.258 1.00 59.88 425 ARG A CA 1
ATOM 3452 C C . ARG A 1 425 ? 12.884 14.593 -1.341 1.00 59.88 425 ARG A C 1
ATOM 3454 O O . ARG A 1 425 ? 13.375 14.678 -0.216 1.00 59.88 425 ARG A O 1
ATOM 3461 N N . LYS A 1 426 ? 12.262 13.487 -1.763 1.00 55.44 426 LYS A N 1
ATOM 3462 C CA . LYS A 1 426 ? 12.193 12.263 -0.954 1.00 55.44 426 LYS A CA 1
ATOM 3463 C C . LYS A 1 426 ? 13.513 11.500 -0.956 1.00 55.44 426 LYS A C 1
ATOM 3465 O O . LYS A 1 426 ? 13.886 10.982 0.095 1.00 55.44 426 LYS A O 1
ATOM 3470 N N . PHE A 1 427 ? 14.203 11.451 -2.093 1.00 54.88 427 PHE A N 1
ATOM 3471 C CA . PHE A 1 427 ? 15.421 10.656 -2.245 1.00 54.88 427 PHE A CA 1
ATOM 3472 C C . PHE A 1 427 ? 16.638 11.268 -1.532 1.00 54.88 427 PHE A C 1
ATOM 3474 O O . PHE A 1 427 ? 17.490 10.527 -1.050 1.00 54.88 427 PHE A O 1
ATOM 3481 N N . PHE A 1 428 ? 16.686 12.593 -1.348 1.00 53.50 428 PHE A N 1
ATOM 3482 C CA . PHE A 1 428 ? 17.866 13.265 -0.782 1.00 53.50 428 PHE A CA 1
ATOM 3483 C C . PHE A 1 428 ? 1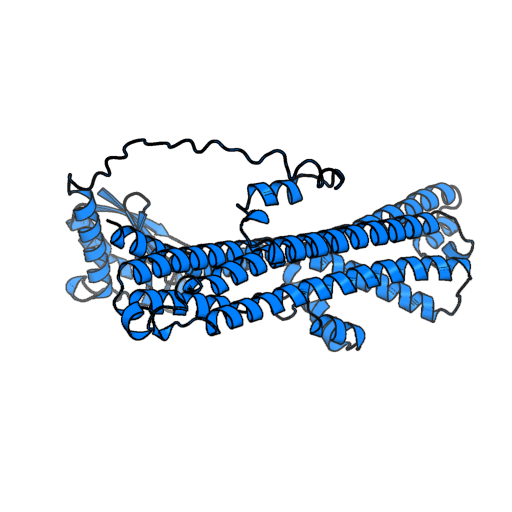7.932 13.378 0.757 1.00 53.50 428 PHE A C 1
ATOM 3485 O O . PHE A 1 428 ? 18.956 13.822 1.273 1.00 53.50 428 PHE A O 1
ATOM 3492 N N . ASN A 1 429 ? 16.910 12.976 1.537 1.00 52.47 429 ASN A N 1
ATOM 3493 C CA . ASN A 1 429 ? 17.039 12.966 3.013 1.00 52.47 429 ASN A CA 1
ATOM 3494 C C . ASN A 1 429 ? 16.172 11.907 3.753 1.00 52.47 429 ASN A C 1
ATOM 3496 O O . ASN A 1 429 ? 15.218 12.250 4.464 1.00 52.47 429 ASN A O 1
ATOM 3500 N N . PRO A 1 430 ? 16.495 10.602 3.641 1.00 50.03 430 PRO A N 1
ATOM 3501 C CA . PRO A 1 430 ? 15.690 9.511 4.215 1.00 50.03 430 PRO A CA 1
ATOM 3502 C C . PRO A 1 430 ? 15.676 9.479 5.759 1.00 50.03 430 PRO A C 1
ATOM 3504 O O . PRO A 1 430 ? 14.682 9.094 6.385 1.00 50.03 430 PRO A O 1
ATOM 3507 N N . LEU A 1 431 ? 16.772 9.911 6.396 1.00 49.94 431 LEU A N 1
ATOM 3508 C CA . LEU A 1 431 ? 17.018 9.769 7.841 1.00 49.94 431 LEU A CA 1
ATOM 3509 C C . LEU A 1 431 ? 16.161 10.696 8.713 1.00 49.94 431 LEU A C 1
ATOM 3511 O O . LEU A 1 431 ? 15.713 10.299 9.793 1.00 49.94 431 LEU A O 1
ATOM 3515 N N . VAL A 1 432 ? 15.911 11.923 8.253 1.00 51.41 432 VAL A N 1
ATOM 3516 C CA . VAL A 1 432 ? 15.084 12.896 8.986 1.00 51.41 432 VAL A CA 1
ATOM 3517 C C . VAL A 1 432 ? 13.614 12.459 8.981 1.00 51.41 432 VAL A C 1
ATOM 3519 O O . VAL A 1 432 ? 12.912 12.599 9.985 1.00 51.41 432 VAL A O 1
ATOM 3522 N N . ARG A 1 433 ? 13.158 11.829 7.892 1.00 52.88 433 ARG A N 1
ATOM 3523 C CA . ARG A 1 433 ? 11.754 11.440 7.715 1.00 52.88 433 ARG A CA 1
ATOM 3524 C C . ARG A 1 433 ? 11.377 10.133 8.402 1.00 52.88 433 ARG A C 1
ATOM 3526 O O . ARG A 1 433 ? 10.297 10.058 8.991 1.00 52.88 433 ARG A O 1
ATOM 3533 N N . MET A 1 434 ? 12.270 9.136 8.414 1.00 52.78 434 MET A N 1
ATOM 3534 C CA . MET A 1 434 ? 12.057 7.916 9.207 1.00 52.78 434 MET A CA 1
ATOM 3535 C C . MET A 1 434 ? 11.804 8.241 10.687 1.00 52.78 434 MET A C 1
ATOM 3537 O O . MET A 1 434 ? 11.066 7.517 11.348 1.00 52.78 434 MET A O 1
ATOM 3541 N N . ARG A 1 435 ? 12.369 9.336 11.219 1.00 52.06 435 ARG A N 1
ATOM 3542 C CA . ARG A 1 435 ? 12.142 9.754 12.611 1.00 52.06 435 ARG A CA 1
ATOM 3543 C C . ARG A 1 435 ? 10.767 10.385 12.848 1.00 52.06 435 ARG A C 1
ATOM 3545 O O . ARG A 1 435 ? 10.139 10.030 13.838 1.00 52.06 435 ARG A O 1
ATOM 3552 N N . LEU A 1 436 ? 10.280 11.251 11.953 1.00 46.81 436 LEU A N 1
ATOM 3553 C CA . LEU A 1 436 ? 8.985 11.935 12.122 1.00 46.81 436 LEU A CA 1
ATOM 3554 C C . LEU A 1 436 ? 7.783 10.985 11.974 1.00 46.81 436 LEU A C 1
ATOM 3556 O O . LEU A 1 436 ? 6.882 11.019 12.810 1.00 46.81 436 LEU A O 1
ATOM 3560 N N . SER A 1 437 ? 7.798 10.079 10.987 1.00 49.34 437 SER A N 1
ATOM 3561 C CA . SER A 1 437 ? 6.747 9.051 10.839 1.00 49.34 437 SER A CA 1
ATOM 3562 C C . SER A 1 437 ? 6.735 8.085 12.032 1.00 49.34 437 SER A C 1
ATOM 3564 O O . SER A 1 437 ? 5.674 7.819 12.588 1.00 49.34 437 SER A O 1
ATOM 3566 N N . ARG A 1 438 ? 7.910 7.671 12.537 1.00 60.19 438 ARG A N 1
ATOM 3567 C CA . ARG A 1 438 ? 8.003 6.855 13.763 1.00 60.19 438 ARG A CA 1
ATOM 3568 C C . ARG A 1 438 ? 7.434 7.557 15.003 1.00 60.19 438 ARG A C 1
ATOM 3570 O O . ARG A 1 438 ? 7.031 6.874 15.940 1.00 60.19 438 ARG A O 1
ATOM 3577 N N . GLU A 1 439 ? 7.423 8.889 15.064 1.00 55.19 439 GLU A N 1
ATOM 3578 C CA . GLU A 1 439 ? 6.918 9.642 16.222 1.00 55.19 439 GLU A CA 1
ATOM 3579 C C . GLU A 1 439 ? 5.379 9.676 16.267 1.00 55.19 439 GLU A C 1
ATOM 3581 O O . GLU A 1 439 ? 4.795 9.516 17.342 1.00 55.19 439 GLU A O 1
ATOM 3586 N N . VAL A 1 440 ? 4.727 9.838 15.109 1.00 59.97 440 VAL A N 1
ATOM 3587 C CA . VAL A 1 440 ? 3.259 9.793 14.973 1.00 59.97 440 VAL A CA 1
ATOM 3588 C C . VAL A 1 440 ? 2.746 8.374 15.231 1.00 59.97 440 VAL A C 1
ATOM 3590 O O . VAL A 1 440 ? 1.849 8.193 16.060 1.00 59.97 440 VAL A O 1
ATOM 3593 N N . ASP A 1 441 ? 3.399 7.365 14.649 1.00 53.69 441 ASP A N 1
ATOM 3594 C CA . ASP A 1 441 ? 3.043 5.952 14.837 1.00 53.69 441 ASP A CA 1
ATOM 3595 C C . ASP A 1 441 ? 3.247 5.520 16.300 1.00 53.69 441 ASP A C 1
ATOM 3597 O O . ASP A 1 441 ? 2.394 4.860 16.892 1.00 53.69 441 ASP A O 1
ATOM 3601 N N . ARG A 1 442 ? 4.319 5.979 16.969 1.00 62.31 442 ARG A N 1
ATOM 3602 C CA . ARG A 1 442 ? 4.531 5.709 18.407 1.00 62.31 442 ARG A CA 1
ATOM 3603 C C . ARG A 1 442 ? 3.422 6.273 19.291 1.00 62.31 442 ARG A C 1
ATOM 3605 O O . ARG A 1 442 ? 3.070 5.629 20.279 1.00 62.31 442 ARG A O 1
ATOM 3612 N N . LYS A 1 443 ? 2.886 7.460 18.982 1.00 62.38 443 LYS A N 1
ATOM 3613 C CA . LYS A 1 443 ? 1.758 8.032 19.739 1.00 62.38 443 LYS A CA 1
ATOM 3614 C C . LYS A 1 443 ? 0.491 7.188 19.555 1.00 62.38 443 LYS A C 1
ATOM 3616 O O . LYS A 1 443 ? -0.211 6.960 20.535 1.00 62.38 443 LYS A O 1
ATOM 3621 N N . ARG A 1 444 ? 0.248 6.664 18.347 1.00 59.81 444 ARG A N 1
ATOM 3622 C CA . ARG A 1 444 ? -0.875 5.756 18.048 1.00 59.81 444 ARG A CA 1
ATOM 3623 C C . ARG A 1 444 ? -0.756 4.425 18.795 1.00 59.81 444 ARG A C 1
ATOM 3625 O O . ARG A 1 444 ? -1.674 4.057 19.525 1.00 59.81 444 ARG A O 1
ATOM 3632 N N . ILE A 1 445 ? 0.409 3.778 18.723 1.00 62.97 445 ILE A N 1
ATOM 3633 C CA . ILE A 1 445 ? 0.696 2.516 19.430 1.00 62.97 445 ILE A CA 1
ATOM 3634 C C . ILE A 1 445 ? 0.556 2.690 20.950 1.00 62.97 445 ILE A C 1
ATOM 3636 O O . ILE A 1 445 ? 0.035 1.811 21.635 1.00 62.97 445 ILE A O 1
ATOM 3640 N N . GLN A 1 446 ? 0.975 3.835 21.504 1.00 67.12 446 GLN A N 1
ATOM 3641 C CA . GLN A 1 446 ? 0.795 4.121 22.933 1.00 67.12 446 GLN A CA 1
ATOM 3642 C C . GLN A 1 446 ? -0.680 4.225 23.336 1.00 67.12 446 GLN A C 1
ATOM 3644 O O . GLN A 1 446 ? -1.039 3.746 24.412 1.00 67.12 446 GLN A O 1
ATOM 3649 N N . THR A 1 447 ? -1.539 4.811 22.500 1.00 67.50 447 THR A N 1
ATOM 3650 C CA . THR A 1 447 ? -2.985 4.866 22.761 1.00 67.50 447 THR A CA 1
ATOM 3651 C C . THR A 1 447 ? -3.600 3.468 22.745 1.00 67.50 447 THR A C 1
ATOM 3653 O O . THR A 1 447 ? -4.337 3.123 23.666 1.00 67.50 447 THR A O 1
ATOM 3656 N N . VAL A 1 448 ? -3.234 2.630 21.772 1.00 59.66 448 VAL A N 1
ATOM 3657 C CA . VAL A 1 448 ? -3.732 1.248 21.679 1.00 59.66 448 VAL A CA 1
ATOM 3658 C C . VAL A 1 448 ? -3.253 0.403 22.860 1.00 59.66 448 VAL A C 1
ATOM 3660 O O . VAL A 1 448 ? -4.069 -0.237 23.515 1.00 59.66 448 VAL A O 1
ATOM 3663 N N . ARG A 1 449 ? -1.968 0.473 23.230 1.00 66.56 449 ARG A N 1
ATOM 3664 C CA . ARG A 1 449 ? -1.446 -0.240 24.412 1.00 66.56 449 ARG A CA 1
ATOM 3665 C C . ARG A 1 449 ? -2.098 0.212 25.717 1.00 66.56 449 ARG A C 1
ATOM 3667 O O . ARG A 1 449 ? -2.294 -0.604 26.612 1.00 66.56 449 ARG A O 1
ATOM 3674 N N . LYS A 1 450 ? -2.461 1.494 25.844 1.00 68.12 450 LYS A N 1
ATOM 3675 C CA . LYS A 1 450 ? -3.244 1.985 26.991 1.00 68.12 450 LYS A CA 1
ATOM 3676 C C . LYS A 1 450 ? -4.647 1.377 27.029 1.00 68.12 450 LYS A C 1
ATOM 3678 O O . LYS A 1 450 ? -5.137 1.089 28.117 1.00 68.12 450 LYS A O 1
ATOM 3683 N N . VAL A 1 451 ? -5.281 1.175 25.872 1.00 63.50 451 VAL A N 1
ATOM 3684 C CA . VAL A 1 451 ? -6.563 0.460 25.782 1.00 63.50 451 VAL A CA 1
ATOM 3685 C C . VAL A 1 451 ? -6.375 -1.010 26.159 1.00 63.50 451 VAL A C 1
ATOM 3687 O O . VAL A 1 451 ? -7.122 -1.506 26.995 1.00 63.50 451 VAL A O 1
ATOM 3690 N N . GLU A 1 452 ? -5.344 -1.683 25.642 1.00 57.97 452 GLU A N 1
ATOM 3691 C CA . GLU A 1 452 ? -5.064 -3.082 25.984 1.00 57.97 452 GLU A CA 1
ATOM 3692 C C . GLU A 1 452 ? -4.790 -3.285 27.475 1.00 57.97 452 GLU A C 1
ATOM 3694 O O . GLU A 1 452 ? -5.371 -4.188 28.065 1.00 57.97 452 GLU A O 1
ATOM 3699 N N . MET A 1 453 ? -3.978 -2.431 28.108 1.00 69.31 453 MET A N 1
ATOM 3700 C CA . MET A 1 453 ? -3.725 -2.521 29.552 1.00 69.31 453 MET A CA 1
ATOM 3701 C C . MET A 1 453 ? -5.000 -2.322 30.373 1.00 69.31 453 MET A C 1
ATOM 3703 O O . MET A 1 453 ? -5.226 -3.068 31.318 1.00 69.31 453 MET A O 1
ATOM 3707 N N . LYS A 1 454 ? -5.871 -1.375 29.996 1.00 58.25 454 LYS A N 1
ATOM 3708 C CA . LYS A 1 454 ? -7.161 -1.191 30.680 1.00 58.25 454 LYS A CA 1
ATOM 3709 C C . LYS A 1 454 ? -8.083 -2.401 30.526 1.00 58.25 454 LYS A C 1
ATOM 3711 O O . LYS A 1 454 ? -8.776 -2.746 31.474 1.00 58.25 454 LYS A O 1
ATOM 3716 N N . VAL A 1 455 ? -8.073 -3.055 29.364 1.00 55.41 455 VAL A N 1
ATOM 3717 C CA . VAL A 1 455 ? -8.843 -4.290 29.136 1.00 55.41 455 VAL A CA 1
ATOM 3718 C C . VAL A 1 455 ? -8.278 -5.458 29.948 1.00 55.41 455 VAL A C 1
ATOM 3720 O O . VAL A 1 455 ? -9.049 -6.252 30.472 1.00 55.41 455 VAL A O 1
ATOM 3723 N N . SER A 1 456 ? -6.954 -5.565 30.087 1.00 60.12 456 SER A N 1
ATOM 3724 C CA . SER A 1 456 ? -6.320 -6.608 30.905 1.00 60.12 456 SER A CA 1
ATOM 3725 C C . SER A 1 456 ? -6.614 -6.447 32.396 1.00 60.12 456 SER A C 1
ATOM 3727 O O . SER A 1 456 ? -6.851 -7.444 33.064 1.00 60.12 456 SER A O 1
ATOM 3729 N N . VAL A 1 457 ? -6.647 -5.207 32.896 1.00 67.75 457 VAL A N 1
ATOM 3730 C CA . VAL A 1 457 ? -6.999 -4.902 34.295 1.00 67.75 457 VAL A CA 1
ATOM 3731 C C . VAL A 1 457 ? -8.473 -5.192 34.583 1.00 67.75 457 VAL A C 1
ATOM 3733 O O . VAL A 1 457 ? -8.783 -5.634 35.671 1.00 67.75 457 VAL A O 1
ATOM 3736 N N . LEU A 1 458 ? -9.379 -5.008 33.615 1.00 49.47 458 LEU A N 1
ATOM 3737 C CA . LEU A 1 458 ? -10.801 -5.362 33.766 1.00 49.47 458 LEU A CA 1
ATOM 3738 C C . LEU A 1 458 ? -11.082 -6.876 33.694 1.00 49.47 458 LEU A C 1
ATOM 3740 O O . LEU A 1 458 ? -12.210 -7.295 33.935 1.00 49.47 458 LEU A O 1
ATOM 3744 N N . LYS A 1 459 ? -10.098 -7.688 33.287 1.00 46.94 459 LYS A N 1
ATOM 3745 C CA . LYS A 1 459 ? -10.200 -9.158 33.260 1.00 46.94 459 LYS A CA 1
ATOM 3746 C C . LYS A 1 459 ? -9.680 -9.823 34.537 1.00 46.94 459 LYS A C 1
ATOM 3748 O O . LYS A 1 459 ? -9.881 -11.028 34.682 1.00 46.94 459 LYS A O 1
ATOM 3753 N N . GLN A 1 460 ? -8.971 -9.073 35.375 1.00 46.25 460 GLN A N 1
ATOM 3754 C CA . GLN A 1 460 ? -8.575 -9.464 36.727 1.00 46.25 460 GLN A CA 1
ATOM 3755 C C . GLN A 1 460 ? -9.617 -8.931 37.700 1.00 46.25 460 GLN A C 1
ATOM 3757 O O . GLN A 1 460 ? -9.885 -9.657 38.679 1.00 46.25 460 GLN A O 1
#